Protein 1E2K (pdb70)

CATH classification: 3.40.50.300

Secondary structure (DSSP, 8-state):
--EEEEEEE-S-TTSSHHHHHHHHT---EEEE---HHIIIIISSS-HHHHHHHHHHHHHHTSS-HHHHHHHHHHHHHHHHHHHHHHHHHHGGGEEEE-----SEEEEEE--HHIIIIIHHHHHHHTTSS-HHHHHHHHHTPPPPPTT-EEEEEE--HHHHHHHHHHS--TT----HHHHHHHHHHHHHHHHHHHHHHTT--HHHHGGGGT-------GGGSGGGGG--GGGB-TTSPBPHHHHHHHHHHHHHHHT-EEEEEE-SS-HHHHHHHHHHHGGGSPPEEESSTTHHHHHHHHHHHHHHHH--/--EEEEEEE-SSTTSSHHHHHHHHHHHS-TTTEEEE---HHIIIIISSS-HHHHHHHHHHHHHTTSS-HHHHHHHHHHHHHHHHHHHHHHHHHHGGGEEEE---PPPSEEEEEE--HHIIIIIHHHHHHHTTSS-HHHHHHHHHTSPP--TT-EEEEEE--HHHHHHHHTT-----HHHHHHHHHHHHHHHHHHHHHHTT--HHHHGGG--S-----SSSSSPPPGGGSGGGGG--GGGB-TTSSBPHHHHHHHHHHHHHHHT-EEEEEE-SS-HHHHHHHHHHHGGGPPPEEESSTTHHHHHHHHHHHHHHHH--

Foldseek 3Di:
DFWEAEEEEDAFPLLCSVLLVCVLPCLQEFEQEQLQCQCCPVVDHNLQLQLQVLLVCVVVVNDDLVVLQVSLLVSLCSRLVVQVVLCVVLVQFFAAFPQPDTSHYYYYHHHSCVSLALLLLLVVVSSRHDVVSSLVSLLVRDAAGHQQEYEYEDEDLVVSLVSNVVRADVNHDSDVSSSVSSNLSVQQLVLLLQCLLCPHDCVVLVCCLPVPVDGDRNCSHPVNSVLDPVQADPVSHGPVVSVVSVVSVSRRRNNYHYDYQYSHDDSVNSNVSVVVVSVPTIMTHTDDPPSVVVSSVVSVVSCVNRND/DFWEAEEEEDFDPQLCRVLLVVVLQVPDDPQAEFEQEQLAQLLCPVVDHNLLVQLLVLLVCCVVVNDDLVVLAVSLLVSLCSRLVVQVVLCVVLQQFFAAWDVDDDGSHYYYYHHHSCVSLAQLLLLVVVSSNHPVVSSLVSLLVDDAAGHQAEYEYEDDDPVVSLVSVVPPSPNDPSSSVSRNLSVQQLLLLLQQLLLPHDCVVQVVVQPDDADHHNHDDDRDRNCSHPSNSPLDPVQADPVRDGDVVSVVSVVSNSSRSNNYHYHYQYSPDDSVVSNVSVVVVSSPTIMTHTDDPCSSVVSNVSSVVSCVNRPD

Structure (mmCIF, N/CA/C/O backbone):
data_1E2K
#
_entry.id   1E2K
#
_cell.length_a   114.000
_cell.length_b   117.700
_cell.length_c   108.200
_cell.angle_alpha   90.00
_cell.angle_beta   90.00
_cell.angle_gamma   90.00
#
_symmetry.space_group_name_H-M   'C 2 2 21'
#
loop_
_entity.id
_entity.type
_entity.pdbx_description
1 polymer 'THYMIDINE KINASE'
2 non-polymer 'SULFATE ION'
3 non-polymer 1-[4-HYDROXY-5-(HYDROXYMETHYL)BICYCLO[3.1.0]HEX-2-YL]-5-METHYLPYRIMIDINE-2,4(1H,3H)-DIONE
4 water water
#
loop_
_atom_site.group_PDB
_atom_site.id
_atom_site.type_symbol
_atom_site.label_atom_id
_atom_site.label_alt_id
_atom_site.label_comp_id
_atom_site.label_asym_id
_atom_site.label_entity_id
_atom_site.label_seq_id
_atom_site.pdbx_PDB_ins_code
_atom_site.Cartn_x
_atom_site.Cartn_y
_atom_site.Cartn_z
_atom_site.occupancy
_atom_site.B_iso_or_equiv
_atom_site.auth_seq_id
_atom_site.auth_comp_id
_atom_site.auth_asym_id
_atom_site.auth_atom_id
_atom_site.pdbx_PDB_model_num
ATOM 1 N N . MET A 1 1 ? 42.127 59.251 26.445 1.00 56.80 46 MET A N 1
ATOM 2 C CA . MET A 1 1 ? 42.651 57.942 26.041 1.00 50.78 46 MET A CA 1
ATOM 3 C C . MET A 1 1 ? 43.673 58.089 24.927 1.00 46.08 46 MET A C 1
ATOM 4 O O . MET A 1 1 ? 43.581 59.023 24.117 1.00 44.54 46 MET A O 1
ATOM 9 N N . PRO A 1 2 ? 44.669 57.213 24.918 1.00 38.79 47 PRO A N 1
ATOM 10 C CA . PRO A 1 2 ? 45.712 57.265 23.918 1.00 39.38 47 PRO A CA 1
ATOM 11 C C . PRO A 1 2 ? 45.162 56.948 22.522 1.00 33.09 47 PRO A C 1
ATOM 12 O O . PRO A 1 2 ? 44.034 56.525 22.358 1.00 38.75 47 PRO A O 1
ATOM 16 N N . THR A 1 3 ? 46.011 57.358 21.567 1.00 37.97 48 THR A N 1
ATOM 17 C CA . THR A 1 3 ? 45.587 57.153 20.172 1.00 32.69 48 THR A CA 1
ATOM 18 C C . THR A 1 3 ? 46.354 55.953 19.607 1.00 35.35 48 THR A C 1
ATOM 19 O O . THR A 1 3 ? 47.464 55.569 19.970 1.00 31.70 48 THR A O 1
ATOM 23 N N . LEU A 1 4 ? 45.683 55.368 18.589 1.00 28.40 49 LEU A N 1
ATOM 24 C CA . LEU A 1 4 ? 46.213 54.205 17.888 1.00 25.24 49 LEU A CA 1
ATOM 25 C C . LEU A 1 4 ? 46.168 54.452 16.377 1.00 28.83 49 LEU A C 1
ATOM 26 O O . LEU A 1 4 ? 45.242 55.131 15.894 1.00 29.52 49 LEU A O 1
ATOM 31 N N . LEU A 1 5 ? 47.183 53.963 15.694 1.00 26.66 50 LEU A N 1
ATOM 32 C CA . LEU A 1 5 ? 47.223 54.029 14.225 1.00 26.91 50 LEU A CA 1
ATOM 33 C C . LEU A 1 5 ? 47.287 52.570 13.727 1.00 29.62 50 LEU A C 1
ATOM 34 O O . LEU A 1 5 ? 48.256 51.875 14.055 1.00 26.55 50 LEU A O 1
ATOM 39 N N . ARG A 1 6 ? 46.230 52.123 13.045 1.00 25.17 51 ARG A N 1
ATOM 40 C CA . ARG A 1 6 ? 46.215 50.784 12.483 1.00 21.74 51 ARG A CA 1
ATOM 41 C C . ARG A 1 6 ? 46.485 50.897 10.977 1.00 24.02 51 ARG A C 1
ATOM 42 O O . ARG A 1 6 ? 45.838 51.705 10.304 1.00 24.79 51 ARG A O 1
ATOM 50 N N . VAL A 1 7 ? 47.410 50.091 10.527 1.00 20.18 52 VAL A N 1
ATOM 51 C CA . VAL A 1 7 ? 47.808 50.098 9.120 1.00 22.55 52 VAL A CA 1
ATOM 52 C C . VAL A 1 7 ? 47.836 48.667 8.618 1.00 23.71 52 VAL A C 1
ATOM 53 O O . VAL A 1 7 ? 48.637 47.844 9.088 1.00 25.70 52 VAL A O 1
ATOM 57 N N . TYR A 1 8 ? 46.946 48.393 7.676 1.00 24.02 53 TYR A N 1
ATOM 58 C CA . TYR A 1 8 ? 46.883 47.073 7.078 1.00 20.55 53 TYR A CA 1
ATOM 59 C C . TYR A 1 8 ? 47.588 47.048 5.739 1.00 22.26 53 TYR A C 1
ATOM 60 O O . TYR A 1 8 ? 47.126 47.723 4.803 1.00 23.45 53 TYR A O 1
ATOM 69 N N . ILE A 1 9 ? 48.673 46.283 5.633 1.00 22.44 54 ILE A N 1
ATOM 70 C CA . ILE A 1 9 ? 49.407 46.204 4.358 1.00 21.67 54 ILE A CA 1
ATOM 71 C C . ILE A 1 9 ? 48.825 45.038 3.576 1.00 22.64 54 ILE A C 1
ATOM 72 O O . ILE A 1 9 ? 48.929 43.888 3.970 1.00 24.17 54 ILE A O 1
ATOM 77 N N . ASP A 1 10 ? 48.175 45.363 2.463 1.00 21.48 55 ASP A N 1
ATOM 78 C CA . ASP A 1 10 ? 47.439 44.353 1.691 1.00 22.29 55 ASP A CA 1
ATOM 79 C C . ASP A 1 10 ? 47.645 44.484 0.197 1.00 27.11 55 ASP A C 1
ATOM 80 O O . ASP A 1 10 ? 48.527 45.213 -0.263 1.00 31.38 55 ASP A O 1
ATOM 85 N N . GLY A 1 11 ? 46.895 43.764 -0.599 1.00 23.14 56 GLY A N 1
ATOM 86 C CA . GLY A 1 11 ? 47.101 43.769 -2.068 1.00 20.34 56 GLY A CA 1
ATOM 87 C C . GLY A 1 11 ? 47.570 42.418 -2.533 1.00 24.01 56 GLY A C 1
ATOM 88 O O . GLY A 1 11 ? 47.673 41.409 -1.799 1.00 23.71 56 GLY A O 1
ATOM 89 N N . PRO A 1 12 ? 47.795 42.255 -3.842 1.00 25.68 57 PRO A N 1
ATOM 90 C CA . PRO A 1 12 ? 48.207 41.004 -4.402 1.00 22.98 57 PRO A CA 1
ATOM 91 C C . PRO A 1 12 ? 49.510 40.482 -3.788 1.00 20.95 57 PRO A C 1
ATOM 92 O O . PRO A 1 12 ? 50.368 41.288 -3.472 1.00 27.84 57 PRO A O 1
ATOM 96 N N . HIS A 1 13 ? 49.571 39.167 -3.726 1.00 25.38 58 HIS A N 1
ATOM 97 C CA . HIS A 1 13 ? 50.849 38.569 -3.262 1.00 26.77 58 HIS A CA 1
ATOM 98 C C . HIS A 1 13 ? 51.922 38.785 -4.360 1.00 27.96 58 HIS A C 1
ATOM 99 O O . HIS A 1 13 ? 51.542 39.027 -5.518 1.00 30.05 58 HIS A O 1
ATOM 106 N N . GLY A 1 14 ? 53.167 38.589 -3.970 1.00 30.52 59 GLY A N 1
ATOM 107 C CA . GLY A 1 14 ? 54.282 38.682 -4.945 1.00 27.67 59 GLY A CA 1
ATOM 108 C C . GLY A 1 14 ? 54.785 40.076 -5.192 1.00 30.05 59 GLY A C 1
ATOM 109 O O . GLY A 1 14 ? 55.604 40.344 -6.086 1.00 28.07 59 GLY A O 1
ATOM 110 N N . MET A 1 15 ? 54.293 41.072 -4.461 1.00 33.04 60 MET A N 1
ATOM 111 C CA . MET A 1 15 ? 54.667 42.462 -4.717 1.00 33.99 60 MET A CA 1
ATOM 112 C C . MET A 1 15 ? 55.804 42.941 -3.845 1.00 39.21 60 MET A C 1
ATOM 113 O O . MET A 1 15 ? 56.464 43.920 -4.184 1.00 39.20 60 MET A O 1
ATOM 118 N N . GLY A 1 16 ? 56.051 42.261 -2.739 1.00 35.81 61 GLY A N 1
ATOM 119 C CA . GLY A 1 16 ? 57.069 42.629 -1.767 1.00 36.54 61 GLY A CA 1
ATOM 120 C C . GLY A 1 16 ? 56.471 43.224 -0.507 1.00 38.84 61 GLY A C 1
ATOM 121 O O . GLY A 1 16 ? 57.129 43.925 0.284 1.00 31.93 61 GLY A O 1
ATOM 122 N N . LYS A 1 17 ? 55.194 42.907 -0.210 1.00 37.67 62 LYS A N 1
ATOM 123 C CA . LYS A 1 17 ? 54.571 43.484 0.985 1.00 39.42 62 LYS A CA 1
ATOM 124 C C . LYS A 1 17 ? 55.322 43.096 2.242 1.00 43.54 62 LYS A C 1
ATOM 125 O O . LYS A 1 17 ? 55.627 43.955 3.075 1.00 40.88 62 LYS A O 1
ATOM 131 N N . THR A 1 18 ? 55.647 41.807 2.376 1.00 44.96 63 THR A N 1
ATOM 132 C CA . THR A 1 18 ? 56.367 41.378 3.565 1.00 45.70 63 THR A CA 1
ATOM 133 C C . THR A 1 18 ? 57.788 41.938 3.568 1.00 43.13 63 THR A C 1
ATOM 134 O O . THR A 1 18 ? 58.184 42.392 4.651 1.00 48.77 63 THR A O 1
ATOM 138 N N . THR A 1 19 ? 58.532 41.992 2.475 1.00 53.81 64 THR A N 1
ATOM 139 C CA . THR A 1 19 ? 59.885 42.548 2.495 1.00 58.62 64 THR A CA 1
ATOM 140 C C . THR A 1 19 ? 59.872 43.974 3.055 1.00 59.90 64 THR A C 1
ATOM 141 O O . THR A 1 19 ? 60.591 44.318 3.977 1.00 59.34 64 THR A O 1
ATOM 145 N N . THR A 1 20 ? 58.991 44.786 2.470 1.00 63.03 65 THR A N 1
ATOM 146 C CA . THR A 1 20 ? 58.875 46.192 2.843 1.00 64.55 65 THR A CA 1
ATOM 147 C C . THR A 1 20 ? 58.296 46.462 4.192 1.00 63.79 65 THR A C 1
ATOM 148 O O . THR A 1 20 ? 58.575 47.523 4.784 1.00 63.79 65 THR A O 1
ATOM 152 N N . THR A 1 21 ? 57.563 45.523 4.785 1.00 61.22 66 THR A N 1
ATOM 153 C CA . THR A 1 21 ? 57.033 45.726 6.138 1.00 61.60 66 THR A CA 1
ATOM 154 C C . THR A 1 21 ? 58.079 45.302 7.171 1.00 63.52 66 THR A C 1
ATOM 155 O O . THR A 1 21 ? 58.110 45.809 8.287 1.00 59.18 66 THR A O 1
ATOM 159 N N . GLN A 1 22 ? 58.969 44.388 6.777 1.00 68.69 67 GLN A N 1
ATOM 160 C CA . GLN A 1 22 ? 60.073 43.936 7.621 1.00 73.38 67 GLN A CA 1
ATOM 161 C C . GLN A 1 22 ? 60.972 45.149 7.950 1.00 76.92 67 GLN A C 1
ATOM 162 O O . GLN A 1 22 ? 61.262 45.461 9.087 1.00 75.66 67 GLN A O 1
ATOM 168 N N . LEU A 1 23 ? 61.395 45.790 6.870 1.00 80.60 68 LEU A N 1
ATOM 169 C CA . LEU A 1 23 ? 62.224 46.967 6.824 1.00 85.05 68 LEU A CA 1
ATOM 170 C C . LEU A 1 23 ? 61.617 48.143 7.594 1.00 89.13 68 LEU A C 1
ATOM 171 O O . LEU A 1 23 ? 62.333 48.911 8.234 1.00 89.58 68 LEU A O 1
ATOM 176 N N . LEU A 1 24 ? 60.303 48.292 7.512 1.00 92.79 69 LEU A N 1
ATOM 177 C CA . LEU A 1 24 ? 59.552 49.351 8.170 1.00 95.53 69 LEU A CA 1
ATOM 178 C C . LEU A 1 24 ? 59.775 49.322 9.678 1.00 98.59 69 LEU A C 1
ATOM 179 O O . LEU A 1 24 ? 60.025 50.361 10.295 1.00 99.49 69 LEU A O 1
ATOM 184 N N . VAL A 1 25 ? 59.699 48.144 10.290 1.00 102.06 70 VAL A N 1
ATOM 185 C CA . VAL A 1 25 ? 59.913 48.037 11.735 1.00 106.48 70 VAL A CA 1
ATOM 186 C C . VAL A 1 25 ? 61.293 47.473 12.029 1.00 109.06 70 VAL A C 1
ATOM 187 O O . VAL A 1 25 ? 61.562 46.918 13.097 1.00 110.59 70 VAL A O 1
ATOM 191 N N . ALA A 1 26 ? 62.217 47.612 11.076 1.00 110.66 71 ALA A N 1
ATOM 192 C CA . ALA A 1 26 ? 63.579 47.120 11.257 1.00 112.42 71 ALA A CA 1
ATOM 193 C C . ALA A 1 26 ? 64.539 48.286 11.485 1.00 113.20 71 ALA A C 1
ATOM 194 O O . ALA A 1 26 ? 65.718 48.214 11.142 1.00 113.48 71 ALA A O 1
ATOM 196 N N . ASP A 1 31 ? 59.275 50.352 20.569 1.00 87.73 76 ASP A N 1
ATOM 197 C CA . ASP A 1 31 ? 58.138 49.738 21.262 1.00 87.75 76 ASP A CA 1
ATOM 198 C C . ASP A 1 31 ? 56.860 50.498 20.931 1.00 82.44 76 ASP A C 1
ATOM 199 O O . ASP A 1 31 ? 55.789 50.206 21.469 1.00 83.46 76 ASP A O 1
ATOM 204 N N . ASP A 1 32 ? 56.955 51.468 20.013 1.00 72.60 77 ASP A N 1
ATOM 205 C CA . ASP A 1 32 ? 55.763 52.228 19.631 1.00 65.87 77 ASP A CA 1
ATOM 206 C C . ASP A 1 32 ? 55.218 51.801 18.268 1.00 58.04 77 ASP A C 1
ATOM 207 O O . ASP A 1 32 ? 54.316 52.409 17.700 1.00 52.20 77 ASP A O 1
ATOM 212 N N . ILE A 1 33 ? 55.765 50.746 17.704 1.00 50.36 78 ILE A N 1
ATOM 213 C CA . ILE A 1 33 ? 55.320 50.184 16.433 1.00 42.29 78 ILE A CA 1
ATOM 214 C C . ILE A 1 33 ? 55.560 48.672 16.523 1.00 43.60 78 ILE A C 1
ATOM 215 O O . ILE A 1 33 ? 56.667 48.209 16.807 1.00 40.55 78 ILE A O 1
ATOM 220 N N . VAL A 1 34 ? 54.467 47.946 16.378 1.00 31.24 79 VAL A N 1
ATOM 221 C CA . VAL A 1 34 ? 54.419 46.510 16.460 1.00 35.46 79 VAL A CA 1
ATOM 222 C C . VAL A 1 34 ? 53.829 45.956 15.147 1.00 37.84 79 VAL A C 1
ATOM 223 O O . VAL A 1 34 ? 52.922 46.593 14.605 1.00 33.90 79 VAL A O 1
ATOM 227 N N . TYR A 1 35 ? 54.374 44.859 14.704 1.00 37.99 80 TYR A N 1
ATOM 228 C CA . TYR A 1 35 ? 53.971 44.202 13.466 1.00 35.88 80 TYR A CA 1
ATOM 229 C C . TYR A 1 35 ? 53.185 42.929 13.701 1.00 40.85 80 TYR A C 1
ATOM 230 O O . TYR A 1 35 ? 53.668 42.072 14.461 1.00 43.53 80 TYR A O 1
ATOM 239 N N . VAL A 1 36 ? 52.015 42.789 13.081 1.00 31.77 81 VAL A N 1
ATOM 240 C CA . VAL A 1 36 ? 51.220 41.556 13.195 1.00 27.20 81 VAL A CA 1
ATOM 241 C C . VAL A 1 36 ? 51.547 40.868 11.866 1.00 30.05 81 VAL A C 1
ATOM 242 O O . VAL A 1 36 ? 51.133 41.302 10.762 1.00 26.80 81 VAL A O 1
ATOM 246 N N . PRO A 1 37 ? 52.407 39.867 11.899 1.00 25.30 82 PRO A N 1
ATOM 247 C CA . PRO A 1 37 ? 52.892 39.250 10.685 1.00 25.08 82 PRO A CA 1
ATOM 248 C C . PRO A 1 37 ? 51.989 38.252 10.025 1.00 26.32 82 PRO A C 1
ATOM 249 O O . PRO A 1 37 ? 50.870 37.961 10.448 1.00 25.37 82 PRO A O 1
ATOM 253 N N . GLU A 1 38 ? 52.410 37.755 8.858 1.00 25.85 83 GLU A N 1
ATOM 254 C CA . GLU A 1 38 ? 51.692 36.752 8.108 1.00 22.62 83 GLU A CA 1
ATOM 255 C C . GLU A 1 38 ? 51.675 35.473 8.935 1.00 24.13 83 GLU A C 1
ATOM 256 O O . GLU A 1 38 ? 52.726 35.028 9.442 1.00 24.97 83 GLU A O 1
ATOM 262 N N . PRO A 1 39 ? 50.489 34.916 9.200 1.00 24.57 84 PRO A N 1
ATOM 263 C CA . PRO A 1 39 ? 50.357 33.767 10.056 1.00 22.16 84 PRO A CA 1
ATOM 264 C C . PRO A 1 39 ? 50.647 32.452 9.425 1.00 19.83 84 PRO A C 1
ATOM 265 O O . PRO A 1 39 ? 49.903 31.466 9.400 1.00 20.25 84 PRO A O 1
ATOM 269 N N . MET A 1 40 ? 51.891 32.379 8.869 1.00 23.28 85 MET A N 1
ATOM 270 C CA . MET A 1 40 ? 52.325 31.219 8.127 1.00 21.38 85 MET A CA 1
ATOM 271 C C . MET A 1 40 ? 52.260 29.929 8.908 1.00 19.95 85 MET A C 1
ATOM 272 O O . MET A 1 40 ? 51.823 28.903 8.350 1.00 21.64 85 MET A O 1
ATOM 277 N N . THR A 1 41 ? 52.560 30.016 10.214 1.00 22.59 86 THR A N 1
ATOM 278 C CA . THR A 1 41 ? 52.463 28.787 11.024 1.00 23.46 86 THR A CA 1
ATOM 279 C C . THR A 1 41 ? 51.038 28.335 11.176 1.00 21.25 86 THR A C 1
ATOM 280 O O . THR A 1 41 ? 50.763 27.138 11.230 1.00 21.58 86 THR A O 1
ATOM 284 N N . TYR A 1 42 ? 50.049 29.278 11.125 1.00 21.29 87 TYR A N 1
ATOM 285 C CA . TYR A 1 42 ? 48.680 28.786 11.190 1.00 20.66 87 TYR A CA 1
ATOM 286 C C . TYR A 1 42 ? 48.288 28.031 9.937 1.00 21.34 87 TYR A C 1
ATOM 287 O O . TYR A 1 42 ? 47.703 26.970 9.959 1.00 20.30 87 TYR A O 1
ATOM 296 N N . TRP A 1 43 ? 48.720 28.570 8.788 1.00 20.85 88 TRP A N 1
ATOM 297 C CA . TRP A 1 43 ? 48.427 28.066 7.490 1.00 22.34 88 TRP A CA 1
ATOM 298 C C . TRP A 1 43 ? 49.053 26.706 7.184 1.00 20.94 88 TRP A C 1
ATOM 299 O O . TRP A 1 43 ? 48.416 25.876 6.593 1.00 22.57 88 TRP A O 1
ATOM 310 N N . ARG A 1 44 ? 50.311 26.567 7.679 1.00 21.94 89 ARG A N 1
ATOM 311 C CA . ARG A 1 44 ? 51.017 25.324 7.388 1.00 24.44 89 ARG A CA 1
ATOM 312 C C . ARG A 1 44 ? 50.817 24.235 8.407 1.00 27.28 89 ARG A C 1
ATOM 313 O O . ARG A 1 44 ? 50.986 23.051 8.085 1.00 25.08 89 ARG A O 1
ATOM 321 N N . VAL A 1 45 ? 50.575 24.621 9.676 1.00 21.77 90 VAL A N 1
ATOM 322 C CA . VAL A 1 45 ? 50.452 23.605 10.705 1.00 23.20 90 VAL A CA 1
ATOM 323 C C . VAL A 1 45 ? 49.258 23.722 11.663 1.00 20.57 90 VAL A C 1
ATOM 324 O O . VAL A 1 45 ? 48.457 22.789 11.808 1.00 24.40 90 VAL A O 1
ATOM 328 N N . LEU A 1 46 ? 49.075 24.886 12.271 1.00 22.53 91 LEU A N 1
ATOM 329 C CA . LEU A 1 46 ? 48.044 25.011 13.312 1.00 22.33 91 LEU A CA 1
ATOM 330 C C . LEU A 1 46 ? 46.607 24.828 12.870 1.00 23.24 91 LEU A C 1
ATOM 331 O O . LEU A 1 46 ? 45.892 24.005 13.484 1.00 23.63 91 LEU A O 1
ATOM 336 N N . GLY A 1 47 ? 46.239 25.489 11.780 1.00 22.79 92 GLY A N 1
ATOM 337 C CA . GLY A 1 47 ? 44.862 25.387 11.294 1.00 20.97 92 GLY A CA 1
ATOM 338 C C . GLY A 1 47 ? 44.574 24.141 10.518 1.00 27.90 92 GLY A C 1
ATOM 339 O O . GLY A 1 47 ? 43.451 23.615 10.527 1.00 25.00 92 GLY A O 1
ATOM 340 N N . ALA A 1 48 ? 45.554 23.715 9.735 1.00 23.15 93 ALA A N 1
ATOM 341 C CA . ALA A 1 48 ? 45.463 22.557 8.874 1.00 21.95 93 ALA A CA 1
ATOM 342 C C . ALA A 1 48 ? 46.879 22.307 8.313 1.00 21.19 93 ALA A C 1
ATOM 343 O O . ALA A 1 48 ? 47.744 23.151 8.507 1.00 22.69 93 ALA A O 1
ATOM 345 N N . SER A 1 49 ? 47.045 21.176 7.662 1.00 24.81 94 SER A N 1
ATOM 346 C CA . SER A 1 49 ? 48.363 20.869 7.127 1.00 23.63 94 SER A CA 1
ATOM 347 C C . SER A 1 49 ? 48.598 21.436 5.735 1.00 21.38 94 SER A C 1
ATOM 348 O O . SER A 1 49 ? 47.937 21.086 4.775 1.00 24.77 94 SER A O 1
ATOM 351 N N . GLU A 1 50 ? 49.591 22.290 5.659 1.00 18.84 95 GLU A N 1
ATOM 352 C CA . GLU A 1 50 ? 50.022 22.934 4.403 1.00 20.67 95 GLU A CA 1
ATOM 353 C C . GLU A 1 50 ? 48.844 23.401 3.581 1.00 24.51 95 GLU A C 1
ATOM 354 O O . GLU A 1 50 ? 48.549 22.880 2.491 1.00 24.99 95 GLU A O 1
ATOM 360 N N . THR A 1 51 ? 48.068 24.381 4.064 1.00 21.12 96 THR A N 1
ATOM 361 C CA . THR A 1 51 ? 46.894 24.861 3.332 1.00 20.77 96 THR A CA 1
ATOM 362 C C . THR A 1 51 ? 47.309 25.570 2.051 1.00 22.90 96 THR A C 1
ATOM 363 O O . THR A 1 51 ? 46.513 25.577 1.106 1.00 24.59 96 THR A O 1
ATOM 367 N N . ILE A 1 52 ? 48.500 26.178 2.031 1.00 22.09 97 ILE A N 1
ATOM 368 C CA . ILE A 1 52 ? 48.897 26.868 0.788 1.00 23.46 97 ILE A CA 1
ATOM 369 C C . ILE A 1 52 ? 49.013 25.840 -0.315 1.00 25.77 97 ILE A C 1
ATOM 370 O O . ILE A 1 52 ? 48.527 26.000 -1.444 1.00 20.75 97 ILE A O 1
ATOM 375 N N . ALA A 1 53 ? 49.714 24.727 0.023 1.00 23.95 98 ALA A N 1
ATOM 376 C CA . ALA A 1 53 ? 49.948 23.676 -0.962 1.00 25.11 98 ALA A CA 1
ATOM 377 C C . ALA A 1 53 ? 48.644 23.084 -1.452 1.00 27.08 98 ALA A C 1
ATOM 378 O O . ALA A 1 53 ? 48.448 22.748 -2.618 1.00 25.52 98 ALA A O 1
ATOM 380 N N . ASN A 1 54 ? 47.700 22.905 -0.522 1.00 21.50 99 ASN A N 1
ATOM 381 C CA . ASN A 1 54 ? 46.399 22.374 -0.880 1.00 25.90 99 ASN A CA 1
ATOM 382 C C . ASN A 1 54 ? 45.688 23.325 -1.859 1.00 25.78 99 ASN A C 1
ATOM 383 O O . ASN A 1 54 ? 45.108 22.844 -2.819 1.00 23.34 99 ASN A O 1
ATOM 388 N N . ILE A 1 55 ? 45.748 24.638 -1.633 1.00 20.59 100 ILE A N 1
ATOM 389 C CA . ILE A 1 55 ? 45.081 25.576 -2.535 1.00 20.08 100 ILE A CA 1
ATOM 390 C C . ILE A 1 55 ? 45.704 25.502 -3.934 1.00 22.48 100 ILE A C 1
ATOM 391 O O . ILE A 1 55 ? 44.933 25.399 -4.874 1.00 20.02 100 ILE A O 1
ATOM 396 N N . TYR A 1 56 ? 47.025 25.591 -3.996 1.00 25.13 101 TYR A N 1
ATOM 397 C CA . TYR A 1 56 ? 47.651 25.577 -5.347 1.00 22.40 101 TYR A CA 1
ATOM 398 C C . TYR A 1 56 ? 47.555 24.230 -6.010 1.00 23.95 101 TYR A C 1
ATOM 399 O O . TYR A 1 56 ? 47.315 24.186 -7.265 1.00 23.29 101 TYR A O 1
ATOM 408 N N . THR A 1 57 ? 47.614 23.123 -5.291 1.00 21.90 102 THR A N 1
ATOM 409 C CA . THR A 1 57 ? 47.420 21.818 -5.948 1.00 27.11 102 THR A CA 1
ATOM 410 C C . THR A 1 57 ? 46.026 21.632 -6.487 1.00 31.56 102 THR A C 1
ATOM 411 O O . THR A 1 57 ? 45.758 21.089 -7.585 1.00 29.06 102 THR A O 1
ATOM 415 N N . THR A 1 58 ? 45.007 22.111 -5.732 1.00 24.91 103 THR A N 1
ATOM 416 C CA . THR A 1 58 ? 43.627 22.000 -6.208 1.00 24.82 103 THR A CA 1
ATOM 417 C C . THR A 1 58 ? 43.407 22.746 -7.515 1.00 24.20 103 THR A C 1
ATOM 418 O O . THR A 1 58 ? 42.723 22.281 -8.427 1.00 25.31 103 THR A O 1
ATOM 422 N N . GLN A 1 59 ? 43.910 23.985 -7.609 1.00 22.84 104 GLN A N 1
ATOM 423 C CA . GLN A 1 59 ? 43.696 24.751 -8.834 1.00 25.93 104 GLN A CA 1
ATOM 424 C C . GLN A 1 59 ? 44.414 24.012 -9.987 1.00 28.10 104 GLN A C 1
ATOM 425 O O . GLN A 1 59 ? 43.871 23.842 -11.091 1.00 27.01 104 GLN A O 1
ATOM 431 N N . HIS A 1 60 ? 45.629 23.569 -9.648 1.00 25.29 105 HIS A N 1
ATOM 432 C CA . HIS A 1 60 ? 46.378 22.823 -10.693 1.00 30.39 105 HIS A CA 1
ATOM 433 C C . HIS A 1 60 ? 45.559 21.623 -11.118 1.00 25.88 105 HIS A C 1
ATOM 434 O O . HIS A 1 60 ? 45.391 21.466 -12.349 1.00 34.28 105 HIS A O 1
ATOM 441 N N . ARG A 1 61 ? 45.020 20.809 -10.247 1.00 26.16 106 ARG A N 1
ATOM 442 C CA . ARG A 1 61 ? 44.201 19.648 -10.608 1.00 29.15 106 ARG A CA 1
ATOM 443 C C . ARG A 1 61 ? 42.987 20.014 -11.421 1.00 32.13 106 ARG A C 1
ATOM 444 O O . ARG A 1 61 ? 42.556 19.338 -12.374 1.00 30.02 106 ARG A O 1
ATOM 452 N N . LEU A 1 62 ? 42.385 21.166 -11.079 1.00 25.50 107 LEU A N 1
ATOM 453 C CA . LEU A 1 62 ? 41.233 21.636 -11.854 1.00 28.06 107 LEU A CA 1
ATOM 454 C C . LEU A 1 62 ? 41.666 22.078 -13.252 1.00 28.81 107 LEU A C 1
ATOM 455 O O . LEU A 1 62 ? 40.988 21.793 -14.278 1.00 29.12 107 LEU A O 1
ATOM 460 N N . ASP A 1 63 ? 42.762 22.806 -13.341 1.00 25.90 108 ASP A N 1
ATOM 461 C CA . ASP A 1 63 ? 43.246 23.290 -14.640 1.00 29.98 108 ASP A CA 1
ATOM 462 C C . ASP A 1 63 ? 43.552 22.125 -15.587 1.00 37.45 108 ASP A C 1
ATOM 463 O O . ASP A 1 63 ? 43.423 22.262 -16.822 1.00 32.87 108 ASP A O 1
ATOM 468 N N . GLN A 1 64 ? 43.951 20.998 -15.023 1.00 30.64 109 GLN A N 1
ATOM 469 C CA . GLN A 1 64 ? 44.303 19.810 -15.841 1.00 35.35 109 GLN A CA 1
ATOM 470 C C . GLN A 1 64 ? 43.136 18.893 -16.101 1.00 40.29 109 GLN A C 1
ATOM 471 O O . GLN A 1 64 ? 43.244 17.897 -16.859 1.00 36.47 109 GLN A O 1
ATOM 477 N N . GLY A 1 65 ? 41.982 19.159 -15.485 1.00 35.03 110 GLY A N 1
ATOM 478 C CA . GLY A 1 65 ? 40.793 18.353 -15.692 1.00 39.39 110 GLY A CA 1
ATOM 479 C C . GLY A 1 65 ? 40.742 17.108 -14.844 1.00 40.04 110 GLY A C 1
ATOM 480 O O . GLY A 1 65 ? 39.955 16.201 -15.102 1.00 44.04 110 GLY A O 1
ATOM 481 N N . GLU A 1 66 ? 41.537 17.066 -13.772 1.00 37.37 111 GLU A N 1
ATOM 482 C CA . GLU A 1 66 ? 41.565 15.920 -12.877 1.00 40.86 111 GLU A CA 1
ATOM 483 C C . GLU A 1 66 ? 40.422 15.913 -11.897 1.00 39.79 111 GLU A C 1
ATOM 484 O O . GLU A 1 66 ? 39.945 14.854 -11.442 1.00 43.48 111 GLU A O 1
ATOM 490 N N . ILE A 1 67 ? 39.924 17.111 -11.537 1.00 33.06 112 ILE A N 1
ATOM 491 C CA . ILE A 1 67 ? 38.798 17.198 -10.599 1.00 32.53 112 ILE A CA 1
ATOM 492 C C . ILE A 1 67 ? 37.762 18.149 -11.189 1.00 28.89 112 ILE A C 1
ATOM 493 O O . ILE A 1 67 ? 38.165 18.966 -12.022 1.00 31.40 112 ILE A O 1
ATOM 498 N N . SER A 1 68 ? 36.515 18.109 -10.733 1.00 30.50 113 SER A N 1
ATOM 499 C CA . SER A 1 68 ? 35.493 18.999 -11.263 1.00 30.89 113 SER A CA 1
ATOM 500 C C . SER A 1 68 ? 35.540 20.391 -10.619 1.00 32.74 113 SER A C 1
ATOM 501 O O . SER A 1 68 ? 36.130 20.523 -9.561 1.00 31.73 113 SER A O 1
ATOM 504 N N . ALA A 1 69 ? 34.861 21.329 -11.246 1.00 31.19 114 ALA A N 1
ATOM 505 C CA . ALA A 1 69 ? 34.751 22.686 -10.706 1.00 34.26 114 ALA A CA 1
ATOM 506 C C . ALA A 1 69 ? 34.129 22.617 -9.304 1.00 33.74 114 ALA A C 1
ATOM 507 O O . ALA A 1 69 ? 34.602 23.294 -8.376 1.00 30.12 114 ALA A O 1
ATOM 509 N N . GLY A 1 70 ? 33.099 21.792 -9.153 1.00 33.64 115 GLY A N 1
ATOM 510 C CA . GLY A 1 70 ? 32.420 21.599 -7.877 1.00 35.31 115 GLY A CA 1
ATOM 511 C C . GLY A 1 70 ? 33.351 21.043 -6.824 1.00 34.34 115 GLY A C 1
ATOM 512 O O . GLY A 1 70 ? 33.313 21.478 -5.662 1.00 30.58 115 GLY A O 1
ATOM 513 N N . ASP A 1 71 ? 34.184 20.050 -7.176 1.00 30.15 116 ASP A N 1
ATOM 514 C CA . ASP A 1 71 ? 35.133 19.511 -6.225 1.00 31.19 116 ASP A CA 1
ATOM 515 C C . ASP A 1 71 ? 36.153 20.578 -5.817 1.00 27.05 116 ASP A C 1
ATOM 516 O O . ASP A 1 71 ? 36.550 20.662 -4.638 1.00 29.45 116 ASP A O 1
ATOM 521 N N . ALA A 1 72 ? 36.614 21.385 -6.784 1.00 29.44 117 ALA A N 1
ATOM 522 C CA . ALA A 1 72 ? 37.594 22.423 -6.476 1.00 27.27 117 ALA A CA 1
ATOM 523 C C . ALA A 1 72 ? 37.030 23.498 -5.532 1.00 28.37 117 ALA A C 1
ATOM 524 O O . ALA A 1 72 ? 37.727 23.923 -4.582 1.00 25.84 117 ALA A O 1
ATOM 526 N N . ALA A 1 73 ? 35.808 23.915 -5.834 1.00 24.28 118 ALA A N 1
ATOM 527 C CA . ALA A 1 73 ? 35.179 24.984 -5.038 1.00 26.41 118 ALA A CA 1
ATOM 528 C C . ALA A 1 73 ? 35.001 24.591 -3.587 1.00 25.09 118 ALA A C 1
ATOM 529 O O . ALA A 1 73 ? 35.116 25.448 -2.691 1.00 24.33 118 ALA A O 1
ATOM 531 N N . VAL A 1 74 ? 34.680 23.342 -3.284 1.00 22.57 119 VAL A N 1
ATOM 532 C CA . VAL A 1 74 ? 34.524 22.905 -1.907 1.00 24.82 119 VAL A CA 1
ATOM 533 C C . VAL A 1 74 ? 35.851 23.028 -1.172 1.00 27.02 119 VAL A C 1
ATOM 534 O O . VAL A 1 74 ? 35.970 23.650 -0.127 1.00 27.22 119 VAL A O 1
ATOM 538 N N . VAL A 1 75 ? 36.951 22.561 -1.833 1.00 28.55 120 VAL A N 1
ATOM 539 C CA . VAL A 1 75 ? 38.267 22.702 -1.258 1.00 24.93 120 VAL A CA 1
ATOM 540 C C . VAL A 1 75 ? 38.666 24.164 -1.086 1.00 25.01 120 VAL A C 1
ATOM 541 O O . VAL A 1 75 ? 39.127 24.552 0.005 1.00 22.02 120 VAL A O 1
ATOM 545 N N . MET A 1 76 ? 38.490 24.999 -2.127 1.00 21.71 121 MET A N 1
ATOM 546 C CA . MET A 1 76 ? 38.903 26.391 -1.992 1.00 21.65 121 MET A CA 1
ATOM 547 C C . MET A 1 76 ? 38.118 27.082 -0.857 1.00 20.26 121 MET A C 1
ATOM 548 O O . MET A 1 76 ? 38.696 27.956 -0.187 1.00 23.21 121 MET A O 1
ATOM 553 N N . THR A 1 77 ? 36.829 26.759 -0.770 1.00 21.43 122 THR A N 1
ATOM 554 C CA . THR A 1 77 ? 35.967 27.361 0.227 1.00 21.59 122 THR A CA 1
ATOM 555 C C . THR A 1 77 ? 36.489 27.022 1.623 1.00 19.38 122 THR A C 1
ATOM 556 O O . THR A 1 77 ? 36.697 27.891 2.461 1.00 20.67 122 THR A O 1
ATOM 560 N N . SER A 1 78 ? 36.642 25.731 1.881 1.00 20.90 123 SER A N 1
ATOM 561 C CA . SER A 1 78 ? 37.090 25.246 3.186 1.00 22.81 123 SER A CA 1
ATOM 562 C C . SER A 1 78 ? 38.451 25.790 3.499 1.00 23.32 123 SER A C 1
ATOM 563 O O . SER A 1 78 ? 38.800 26.243 4.593 1.00 22.32 123 SER A O 1
ATOM 566 N N . ALA A 1 79 ? 39.325 25.844 2.452 1.00 20.23 124 ALA A N 1
ATOM 567 C CA . ALA A 1 79 ? 40.627 26.355 2.711 1.00 21.89 124 ALA A CA 1
ATOM 568 C C . ALA A 1 79 ? 40.671 27.840 2.944 1.00 23.12 124 ALA A C 1
ATOM 569 O O . ALA A 1 79 ? 41.478 28.281 3.751 1.00 20.21 124 ALA A O 1
ATOM 571 N N . GLN A 1 80 ? 39.757 28.628 2.356 1.00 19.86 125 GLN A N 1
ATOM 572 C CA . GLN A 1 80 ? 39.812 30.072 2.622 1.00 19.38 125 GLN A CA 1
ATOM 573 C C . GLN A 1 80 ? 39.365 30.365 4.067 1.00 17.06 125 GLN A C 1
ATOM 574 O O . GLN A 1 80 ? 39.895 31.322 4.599 1.00 18.63 125 GLN A O 1
ATOM 580 N N . ILE A 1 81 ? 38.583 29.473 4.654 1.00 19.75 126 ILE A N 1
ATOM 581 C CA . ILE A 1 81 ? 38.183 29.633 6.084 1.00 21.25 126 ILE A CA 1
ATOM 582 C C . ILE A 1 81 ? 39.457 29.524 6.909 1.00 22.44 126 ILE A C 1
ATOM 583 O O . ILE A 1 81 ? 39.803 30.348 7.773 1.00 20.72 126 ILE A O 1
ATOM 588 N N . THR A 1 82 ? 40.277 28.486 6.635 1.00 20.10 127 THR A N 1
ATOM 589 C CA . THR A 1 82 ? 41.542 28.335 7.337 1.00 20.31 127 THR A CA 1
ATOM 590 C C . THR A 1 82 ? 42.445 29.534 7.171 1.00 19.45 127 THR A C 1
ATOM 591 O O . THR A 1 82 ? 43.057 30.051 8.108 1.00 22.37 127 THR A O 1
ATOM 595 N N . MET A 1 83 ? 42.600 30.035 5.912 1.00 18.04 128 MET A N 1
ATOM 596 C CA . MET A 1 83 ? 43.497 31.132 5.675 1.00 17.78 128 MET A CA 1
ATOM 597 C C . MET A 1 83 ? 43.104 32.387 6.436 1.00 16.86 128 MET A C 1
ATOM 598 O O . MET A 1 83 ? 43.959 33.142 6.882 1.00 19.43 128 MET A O 1
ATOM 603 N N . GLY A 1 84 ? 41.775 32.622 6.573 1.00 18.45 129 GLY A N 1
ATOM 604 C CA . GLY A 1 84 ? 41.361 33.859 7.158 1.00 16.68 129 GLY A CA 1
ATOM 605 C C . GLY A 1 84 ? 41.205 33.829 8.688 1.00 20.06 129 GLY A C 1
ATOM 606 O O . GLY A 1 84 ? 41.083 34.928 9.207 1.00 21.04 129 GLY A O 1
ATOM 607 N N . MET A 1 85 ? 41.208 32.626 9.256 1.00 17.39 130 MET A N 1
ATOM 608 C CA . MET A 1 85 ? 41.001 32.547 10.726 1.00 22.41 130 MET A CA 1
ATOM 609 C C . MET A 1 85 ? 41.852 33.462 11.529 1.00 19.40 130 MET A C 1
ATOM 610 O O . MET A 1 85 ? 41.314 34.182 12.415 1.00 20.68 130 MET A O 1
ATOM 615 N N . PRO A 1 86 ? 43.170 33.564 11.382 1.00 19.29 131 PRO A N 1
ATOM 616 C CA . PRO A 1 86 ? 43.981 34.452 12.172 1.00 20.41 131 PRO A CA 1
ATOM 617 C C . PRO A 1 86 ? 43.545 35.901 12.058 1.00 24.72 131 PRO A C 1
ATOM 618 O O . PRO A 1 86 ? 43.513 36.668 13.032 1.00 20.51 131 PRO A O 1
ATOM 622 N N . TYR A 1 87 ? 43.151 36.329 10.844 1.00 18.63 132 TYR A N 1
ATOM 623 C CA . TYR A 1 87 ? 42.728 37.718 10.697 1.00 19.12 132 TYR A CA 1
ATOM 624 C C . TYR A 1 87 ? 41.420 38.001 11.400 1.00 17.16 132 TYR A C 1
ATOM 625 O O . TYR A 1 87 ? 41.218 39.050 11.962 1.00 22.17 132 TYR A O 1
ATOM 634 N N . ALA A 1 88 ? 40.484 37.067 11.274 1.00 20.12 133 ALA A N 1
ATOM 635 C CA . ALA A 1 88 ? 39.153 37.240 11.817 1.00 18.67 133 ALA A CA 1
ATOM 636 C C . ALA A 1 88 ? 39.203 37.232 13.325 1.00 20.83 133 ALA A C 1
ATOM 637 O O . ALA A 1 88 ? 38.535 38.071 13.984 1.00 25.92 133 ALA A O 1
ATOM 639 N N . VAL A 1 89 ? 39.989 36.278 13.843 1.00 19.26 134 VAL A N 1
ATOM 640 C CA . VAL A 1 89 ? 40.020 36.244 15.336 1.00 24.30 134 VAL A CA 1
ATOM 641 C C . VAL A 1 89 ? 40.714 37.463 15.869 1.00 24.28 134 VAL A C 1
ATOM 642 O O . VAL A 1 89 ? 40.208 38.001 16.855 1.00 23.16 134 VAL A O 1
ATOM 646 N N . THR A 1 90 ? 41.769 38.000 15.252 1.00 20.93 135 THR A N 1
ATOM 647 C CA . THR A 1 90 ? 42.459 39.203 15.626 1.00 23.45 135 THR A CA 1
ATOM 648 C C . THR A 1 90 ? 41.543 40.407 15.588 1.00 23.38 135 THR A C 1
ATOM 649 O O . THR A 1 90 ? 41.463 41.169 16.527 1.00 22.24 135 THR A O 1
ATOM 653 N N . ASP A 1 91 ? 40.759 40.523 14.493 1.00 20.23 136 ASP A N 1
ATOM 654 C CA . ASP A 1 91 ? 39.856 41.652 14.408 1.00 19.96 136 ASP A CA 1
ATOM 655 C C . ASP A 1 91 ? 38.807 41.556 15.532 1.00 23.95 136 ASP A C 1
ATOM 656 O O . ASP A 1 91 ? 38.443 42.571 16.071 1.00 23.14 136 ASP A O 1
ATOM 661 N N . ALA A 1 92 ? 38.327 40.346 15.815 1.00 24.01 137 ALA A N 1
ATOM 662 C CA . ALA A 1 92 ? 37.221 40.208 16.778 1.00 22.79 137 ALA A CA 1
ATOM 663 C C . ALA A 1 92 ? 37.653 40.637 18.152 1.00 28.66 137 ALA A C 1
ATOM 664 O O . ALA A 1 92 ? 36.927 41.343 18.891 1.00 30.63 137 ALA A O 1
ATOM 666 N N . VAL A 1 93 ? 38.868 40.249 18.502 1.00 24.63 138 VAL A N 1
ATOM 667 C CA . VAL A 1 93 ? 39.350 40.625 19.831 1.00 30.35 138 VAL A CA 1
ATOM 668 C C . VAL A 1 93 ? 39.861 42.043 19.893 1.00 30.11 138 VAL A C 1
ATOM 669 O O . VAL A 1 93 ? 39.782 42.661 20.982 1.00 31.31 138 VAL A O 1
ATOM 673 N N . LEU A 1 94 ? 40.363 42.620 18.806 1.00 26.38 139 LEU A N 1
ATOM 674 C CA . LEU A 1 94 ? 40.840 44.009 18.859 1.00 25.87 139 LEU A CA 1
ATOM 675 C C . LEU A 1 94 ? 39.635 44.975 18.852 1.00 24.74 139 LEU A C 1
ATOM 676 O O . LEU A 1 94 ? 39.714 46.074 19.400 1.00 25.24 139 LEU A O 1
ATOM 681 N N . ALA A 1 95 ? 38.531 44.601 18.215 1.00 25.09 140 ALA A N 1
ATOM 682 C CA . ALA A 1 95 ? 37.372 45.470 18.044 1.00 25.86 140 ALA A CA 1
ATOM 683 C C . ALA A 1 95 ? 36.904 46.276 19.239 1.00 30.44 140 ALA A C 1
ATOM 684 O O . ALA A 1 95 ? 36.734 47.494 19.158 1.00 32.49 140 ALA A O 1
ATOM 686 N N . PRO A 1 96 ? 36.650 45.648 20.366 1.00 30.67 141 PRO A N 1
ATOM 687 C CA . PRO A 1 96 ? 36.203 46.396 21.555 1.00 34.43 141 PRO A CA 1
ATOM 688 C C . PRO A 1 96 ? 37.189 47.448 22.031 1.00 36.04 141 PRO A C 1
ATOM 689 O O . PRO A 1 96 ? 36.761 48.385 22.746 1.00 35.61 141 PRO A O 1
ATOM 693 N N . HIS A 1 97 ? 38.464 47.402 21.683 1.00 31.92 142 HIS A N 1
ATOM 694 C CA . HIS A 1 97 ? 39.471 48.369 22.064 1.00 32.97 142 HIS A CA 1
ATOM 695 C C . HIS A 1 97 ? 39.528 49.635 21.212 1.00 28.60 142 HIS A C 1
ATOM 696 O O . HIS A 1 97 ? 40.272 50.547 21.594 1.00 34.43 142 HIS A O 1
ATOM 703 N N . ILE A 1 98 ? 38.866 49.654 20.081 1.00 30.49 143 ILE A N 1
ATOM 704 C CA . ILE A 1 98 ? 38.923 50.776 19.155 1.00 23.85 143 ILE A CA 1
ATOM 705 C C . ILE A 1 98 ? 37.777 51.742 19.427 1.00 26.02 143 ILE A C 1
ATOM 706 O O . ILE A 1 98 ? 36.575 51.417 19.323 1.00 30.16 143 ILE A O 1
ATOM 711 N N . GLY A 1 99 ? 38.189 52.974 19.670 1.00 32.02 144 GLY A N 1
ATOM 712 C CA . GLY A 1 99 ? 37.217 54.046 19.898 1.00 33.44 144 GLY A CA 1
ATOM 713 C C . GLY A 1 99 ? 36.994 54.833 18.619 1.00 37.47 144 GLY A C 1
ATOM 714 O O . GLY A 1 99 ? 37.235 54.369 17.503 1.00 36.43 144 GLY A O 1
ATOM 715 N N . GLY A 1 100 ? 36.531 56.086 18.791 1.00 38.33 145 GLY A N 1
ATOM 716 C CA . GLY A 1 100 ? 36.280 56.903 17.599 1.00 35.35 145 GLY A CA 1
ATOM 717 C C . GLY A 1 100 ? 37.524 57.595 17.109 1.00 31.65 145 GLY A C 1
ATOM 718 O O . GLY A 1 100 ? 38.609 57.525 17.654 1.00 32.23 145 GLY A O 1
ATOM 719 N N . GLU A 1 101 ? 37.393 58.238 15.938 1.00 31.91 146 GLU A N 1
ATOM 720 C CA . GLU A 1 101 ? 38.502 58.947 15.348 1.00 36.95 146 GLU A CA 1
ATOM 721 C C . GLU A 1 101 ? 39.049 60.016 16.291 1.00 44.33 146 GLU A C 1
ATOM 722 O O . GLU A 1 101 ? 38.333 60.613 17.101 1.00 44.90 146 GLU A O 1
ATOM 728 N N . ALA A 1 102 ? 40.341 60.212 16.138 1.00 45.56 147 ALA A N 1
ATOM 729 C CA . ALA A 1 102 ? 41.080 61.211 16.909 1.00 54.60 147 ALA A CA 1
ATOM 730 C C . ALA A 1 102 ? 41.496 62.311 15.925 1.00 59.08 147 ALA A C 1
ATOM 731 O O . ALA A 1 102 ? 41.907 63.401 16.293 1.00 63.45 147 ALA A O 1
ATOM 733 N N . GLY A 1 103 ? 41.365 61.961 14.652 1.00 63.92 148 GLY A N 1
ATOM 734 C CA . GLY A 1 103 ? 41.698 62.821 13.530 1.00 66.98 148 GLY A CA 1
ATOM 735 C C . GLY A 1 103 ? 42.331 61.994 12.401 1.00 67.24 148 GLY A C 1
ATOM 736 O O . GLY A 1 103 ? 43.184 61.127 12.645 1.00 60.61 148 GLY A O 1
ATOM 737 N N . PRO A 1 108 ? 49.371 64.999 16.435 1.00 83.00 153 PRO A N 1
ATOM 738 C CA . PRO A 1 108 ? 50.626 64.472 16.945 1.00 82.26 153 PRO A CA 1
ATOM 739 C C . PRO A 1 108 ? 50.681 62.954 16.891 1.00 81.24 153 PRO A C 1
ATOM 740 O O . PRO A 1 108 ? 49.644 62.287 16.892 1.00 82.94 153 PRO A O 1
ATOM 744 N N . PRO A 1 109 ? 51.887 62.398 16.862 1.00 77.57 154 PRO A N 1
ATOM 745 C CA . PRO A 1 109 ? 52.108 60.974 16.804 1.00 71.85 154 PRO A CA 1
ATOM 746 C C . PRO A 1 109 ? 51.286 60.143 17.768 1.00 63.15 154 PRO A C 1
ATOM 747 O O . PRO A 1 109 ? 50.968 60.502 18.900 1.00 61.34 154 PRO A O 1
ATOM 751 N N . PRO A 1 110 ? 50.919 58.941 17.297 1.00 54.11 155 PRO A N 1
ATOM 752 C CA . PRO A 1 110 ? 50.134 58.006 18.050 1.00 49.69 155 PRO A CA 1
ATOM 753 C C . PRO A 1 110 ? 50.873 57.318 19.169 1.00 43.99 155 PRO A C 1
ATOM 754 O O . PRO A 1 110 ? 52.074 57.104 18.992 1.00 46.34 155 PRO A O 1
ATOM 758 N N . ALA A 1 111 ? 50.152 56.859 20.194 1.00 39.88 156 ALA A N 1
ATOM 759 C CA . ALA A 1 111 ? 50.816 56.131 21.262 1.00 40.68 156 ALA A CA 1
ATOM 760 C C . ALA A 1 111 ? 51.334 54.804 20.716 1.00 41.74 156 ALA A C 1
ATOM 761 O O . ALA A 1 111 ? 52.403 54.353 21.107 1.00 40.73 156 ALA A O 1
ATOM 763 N N . LEU A 1 112 ? 50.573 54.193 19.792 1.00 37.02 157 LEU A N 1
ATOM 764 C CA . LEU A 1 112 ? 50.979 52.935 19.220 1.00 35.17 157 LEU A CA 1
ATOM 765 C C . LEU A 1 112 ? 50.626 52.866 17.719 1.00 35.54 157 LEU A C 1
ATOM 766 O O . LEU A 1 112 ? 49.587 53.411 17.364 1.00 30.25 157 LEU A O 1
ATOM 771 N N . THR A 1 113 ? 51.489 52.225 16.962 1.00 31.49 158 THR A N 1
ATOM 772 C CA . THR A 1 113 ? 51.254 52.022 15.530 1.00 32.44 158 THR A CA 1
ATOM 773 C C . THR A 1 113 ? 51.234 50.506 15.350 1.00 33.05 158 THR A C 1
ATOM 774 O O . THR A 1 113 ? 52.186 49.820 15.711 1.00 31.35 158 THR A O 1
ATOM 778 N N . LEU A 1 114 ? 50.106 50.016 14.845 1.00 26.81 159 LEU A N 1
ATOM 779 C CA . LEU A 1 114 ? 49.986 48.558 14.667 1.00 24.69 159 LEU A CA 1
ATOM 780 C C . LEU A 1 114 ? 49.964 48.315 13.171 1.00 30.13 159 LEU A C 1
ATOM 781 O O . LEU A 1 114 ? 49.011 48.791 12.515 1.00 32.26 159 LEU A O 1
ATOM 786 N N . ILE A 1 115 ? 50.980 47.635 12.646 1.00 26.91 160 ILE A N 1
ATOM 787 C CA . ILE A 1 115 ? 51.104 47.365 11.229 1.00 26.88 160 ILE A CA 1
ATOM 788 C C . ILE A 1 115 ? 50.753 45.887 11.040 1.00 32.89 160 ILE A C 1
ATOM 789 O O . ILE A 1 115 ? 51.311 45.014 11.703 1.00 30.31 160 ILE A O 1
ATOM 794 N N . PHE A 1 116 ? 49.763 45.636 10.181 1.00 24.25 161 PHE A N 1
ATOM 795 C CA . PHE A 1 116 ? 49.403 44.248 9.929 1.00 21.18 161 PHE A CA 1
ATOM 796 C C . PHE A 1 116 ? 49.738 43.852 8.492 1.00 26.16 161 PHE A C 1
ATOM 797 O O . PHE A 1 116 ? 49.698 44.637 7.573 1.00 23.11 161 PHE A O 1
ATOM 805 N N . ASP A 1 117 ? 50.053 42.568 8.411 1.00 21.92 162 ASP A N 1
ATOM 806 C CA . ASP A 1 117 ? 50.269 41.910 7.138 1.00 21.42 162 ASP A CA 1
ATOM 807 C C . ASP A 1 117 ? 48.871 41.347 6.786 1.00 23.90 162 ASP A C 1
ATOM 808 O O . ASP A 1 117 ? 48.459 40.316 7.298 1.00 22.39 162 ASP A O 1
ATOM 813 N N . ARG A 1 118 ? 48.122 42.116 6.032 1.00 20.52 163 ARG A N 1
ATOM 814 C CA . ARG A 1 118 ? 46.810 41.909 5.510 1.00 21.34 163 ARG A CA 1
ATOM 815 C C . ARG A 1 118 ? 45.660 42.244 6.487 1.00 20.55 163 ARG A C 1
ATOM 816 O O . ARG A 1 118 ? 45.755 42.299 7.698 1.00 22.21 163 ARG A O 1
ATOM 824 N N . HIS A 1 119 ? 44.510 42.482 5.850 1.00 19.37 164 HIS A N 1
ATOM 825 C CA . HIS A 1 119 ? 43.248 42.757 6.545 1.00 20.46 164 HIS A CA 1
ATOM 826 C C . HIS A 1 119 ? 42.340 41.571 6.269 1.00 18.84 164 HIS A C 1
ATOM 827 O O . HIS A 1 119 ? 42.512 40.846 5.264 1.00 19.94 164 HIS A O 1
ATOM 834 N N . PRO A 1 120 ? 41.344 41.372 7.116 1.00 19.03 165 PRO A N 1
ATOM 835 C CA . PRO A 1 120 ? 40.372 40.319 6.915 1.00 17.34 165 PRO A CA 1
ATOM 836 C C . PRO A 1 120 ? 39.788 40.322 5.481 1.00 14.96 165 PRO A C 1
ATOM 837 O O . PRO A 1 120 ? 39.453 39.266 5.024 1.00 18.73 165 PRO A O 1
ATOM 841 N N . ILE A 1 121 ? 39.593 41.508 4.859 1.00 16.09 166 ILE A N 1
ATOM 842 C CA . ILE A 1 121 ? 39.028 41.384 3.480 1.00 17.66 166 ILE A CA 1
ATOM 843 C C . ILE A 1 121 ? 39.946 40.604 2.554 1.00 17.78 166 ILE A C 1
ATOM 844 O O . ILE A 1 121 ? 39.378 40.111 1.537 1.00 16.78 166 ILE A O 1
ATOM 849 N N . ALA A 1 122 ? 41.215 40.370 2.774 1.00 18.86 167 ALA A N 1
ATOM 850 C CA . ALA A 1 122 ? 41.985 39.555 1.837 1.00 17.75 167 ALA A CA 1
ATOM 851 C C . ALA A 1 122 ? 41.450 38.135 1.779 1.00 18.30 167 ALA A C 1
ATOM 852 O O . ALA A 1 122 ? 41.195 37.577 0.689 1.00 19.22 167 ALA A O 1
ATOM 854 N N . ALA A 1 123 ? 41.088 37.569 2.963 1.00 16.36 168 ALA A N 1
ATOM 855 C CA . ALA A 1 123 ? 40.578 36.233 2.951 1.00 17.89 168 ALA A CA 1
ATOM 856 C C . ALA A 1 123 ? 39.105 36.085 2.833 1.00 17.18 168 ALA A C 1
ATOM 857 O O . ALA A 1 123 ? 38.681 34.993 2.450 1.00 20.39 168 ALA A O 1
ATOM 859 N N . LEU A 1 124 ? 38.303 37.137 3.148 1.00 15.20 169 LEU A N 1
ATOM 860 C CA . LEU A 1 124 ? 36.864 37.027 3.083 1.00 14.67 169 LEU A CA 1
ATOM 861 C C . LEU A 1 124 ? 36.285 37.630 1.801 1.00 22.22 169 LEU A C 1
ATOM 862 O O . LEU A 1 124 ? 35.092 37.524 1.534 1.00 27.03 169 LEU A O 1
ATOM 867 N N . LEU A 1 125 ? 37.171 38.291 1.028 1.00 18.14 170 LEU A N 1
ATOM 868 C CA . LEU A 1 125 ? 36.656 38.893 -0.201 1.00 17.24 170 LEU A CA 1
ATOM 869 C C . LEU A 1 125 ? 37.590 38.820 -1.396 1.00 15.51 170 LEU A C 1
ATOM 870 O O . LEU A 1 125 ? 37.157 38.234 -2.416 1.00 17.75 170 LEU A O 1
ATOM 875 N N . CYS A 1 126 ? 38.824 39.264 -1.229 1.00 17.72 171 CYS A N 1
ATOM 876 C CA . CYS A 1 126 ? 39.717 39.341 -2.416 1.00 16.17 171 CYS A CA 1
ATOM 877 C C . CYS A 1 126 ? 40.177 38.009 -2.930 1.00 20.47 171 CYS A C 1
ATOM 878 O O . CYS A 1 126 ? 40.013 37.736 -4.138 1.00 18.67 171 CYS A O 1
ATOM 881 N N . TYR A 1 127 ? 40.703 37.127 -2.068 1.00 19.80 172 TYR A N 1
ATOM 882 C CA . TYR A 1 127 ? 41.119 35.788 -2.517 1.00 21.60 172 TYR A CA 1
ATOM 883 C C . TYR A 1 127 ? 39.951 34.977 -2.967 1.00 23.23 172 TYR A C 1
ATOM 884 O O . TYR A 1 127 ? 39.996 34.389 -4.068 1.00 20.03 172 TYR A O 1
ATOM 893 N N . PRO A 1 128 ? 38.811 34.947 -2.292 1.00 19.98 173 PRO A N 1
ATOM 894 C CA . PRO A 1 128 ? 37.635 34.245 -2.774 1.00 18.08 173 PRO A CA 1
ATOM 895 C C . PRO A 1 128 ? 37.240 34.789 -4.173 1.00 19.18 173 PRO A C 1
ATOM 896 O O . PRO A 1 128 ? 36.959 33.953 -5.057 1.00 20.08 173 PRO A O 1
ATOM 900 N N . ALA A 1 129 ? 37.248 36.111 -4.335 1.00 16.45 174 ALA A N 1
ATOM 901 C CA . ALA A 1 129 ? 36.797 36.681 -5.671 1.00 16.17 174 ALA A CA 1
ATOM 902 C C . ALA A 1 129 ? 37.766 36.268 -6.754 1.00 20.65 174 ALA A C 1
ATOM 903 O O . ALA A 1 129 ? 37.303 35.922 -7.853 1.00 18.66 174 ALA A O 1
ATOM 905 N N . ALA A 1 130 ? 39.058 36.252 -6.380 1.00 16.42 175 ALA A N 1
ATOM 906 C CA . ALA A 1 130 ? 40.019 35.810 -7.455 1.00 18.95 175 ALA A CA 1
ATOM 907 C C . ALA A 1 130 ? 39.797 34.356 -7.783 1.00 17.95 175 ALA A C 1
ATOM 908 O O . ALA A 1 130 ? 39.934 33.930 -8.971 1.00 19.98 175 ALA A O 1
ATOM 910 N N . ARG A 1 131 ? 39.543 33.493 -6.792 1.00 18.26 176 ARG A N 1
ATOM 911 C CA . ARG A 1 131 ? 39.331 32.091 -7.087 1.00 19.72 176 ARG A CA 1
ATOM 912 C C . ARG A 1 131 ? 38.063 31.931 -7.901 1.00 18.24 176 ARG A C 1
ATOM 913 O O . ARG A 1 131 ? 37.928 30.994 -8.685 1.00 21.48 176 ARG A O 1
ATOM 921 N N . TYR A 1 132 ? 37.046 32.787 -7.642 1.00 19.49 177 TYR A N 1
ATOM 922 C CA . TYR A 1 132 ? 35.832 32.702 -8.509 1.00 16.95 177 TYR A CA 1
ATOM 923 C C . TYR A 1 132 ? 36.326 33.021 -9.941 1.00 18.19 177 TYR A C 1
ATOM 924 O O . TYR A 1 132 ? 35.872 32.312 -10.883 1.00 19.77 177 TYR A O 1
ATOM 933 N N . LEU A 1 133 ? 37.152 34.021 -10.093 1.00 17.00 178 LEU A N 1
ATOM 934 C CA . LEU A 1 133 ? 37.643 34.364 -11.464 1.00 17.32 178 LEU A CA 1
ATOM 935 C C . LEU A 1 133 ? 38.463 33.205 -12.029 1.00 21.74 178 LEU A C 1
ATOM 936 O O . LEU A 1 133 ? 38.644 33.132 -13.301 1.00 21.15 178 LEU A O 1
ATOM 941 N N . MET A 1 134 ? 39.004 32.356 -11.199 1.00 21.34 179 MET A N 1
ATOM 942 C CA . MET A 1 134 ? 39.789 31.214 -11.643 1.00 21.58 179 MET A CA 1
ATOM 943 C C . MET A 1 134 ? 38.950 29.981 -11.809 1.00 21.91 179 MET A C 1
ATOM 944 O O . MET A 1 134 ? 39.481 28.867 -12.141 1.00 24.49 179 MET A O 1
ATOM 949 N N . GLY A 1 135 ? 37.622 30.071 -11.707 1.00 21.73 180 GLY A N 1
ATOM 950 C CA . GLY A 1 135 ? 36.748 28.924 -11.837 1.00 25.01 180 GLY A CA 1
ATOM 951 C C . GLY A 1 135 ? 36.735 27.925 -10.719 1.00 22.04 180 GLY A C 1
ATOM 952 O O . GLY A 1 135 ? 36.161 26.825 -10.811 1.00 24.12 180 GLY A O 1
ATOM 953 N N . SER A 1 136 ? 37.305 28.266 -9.541 1.00 22.47 181 SER A N 1
ATOM 954 C CA . SER A 1 136 ? 37.434 27.393 -8.390 1.00 18.75 181 SER A CA 1
ATOM 955 C C . SER A 1 136 ? 36.695 27.833 -7.122 1.00 20.74 181 SER A C 1
ATOM 956 O O . SER A 1 136 ? 36.996 27.288 -6.035 1.00 22.45 181 SER A O 1
ATOM 959 N N . MET A 1 137 ? 35.799 28.789 -7.302 1.00 19.67 182 MET A N 1
ATOM 960 C CA . MET A 1 137 ? 34.902 29.133 -6.146 1.00 20.04 182 MET A CA 1
ATOM 961 C C . MET A 1 137 ? 33.562 29.564 -6.673 1.00 21.49 182 MET A C 1
ATOM 962 O O . MET A 1 137 ? 33.480 30.253 -7.747 1.00 21.06 182 MET A O 1
ATOM 967 N N . THR A 1 138 ? 32.463 29.147 -6.023 1.00 21.07 183 THR A N 1
ATOM 968 C CA . THR A 1 138 ? 31.151 29.628 -6.527 1.00 20.18 183 THR A CA 1
ATOM 969 C C . THR A 1 138 ? 30.939 31.062 -6.094 1.00 21.48 183 THR A C 1
ATOM 970 O O . THR A 1 138 ? 31.475 31.498 -5.045 1.00 20.82 183 THR A O 1
ATOM 974 N N . PRO A 1 139 ? 30.230 31.890 -6.837 1.00 20.86 184 PRO A N 1
ATOM 975 C CA . PRO A 1 139 ? 29.980 33.260 -6.469 1.00 19.17 184 PRO A CA 1
ATOM 976 C C . PRO A 1 139 ? 29.106 33.303 -5.200 1.00 19.80 184 PRO A C 1
ATOM 977 O O . PRO A 1 139 ? 29.240 34.246 -4.441 1.00 20.17 184 PRO A O 1
ATOM 981 N N . GLN A 1 140 ? 28.274 32.295 -5.015 1.00 16.98 185 GLN A N 1
ATOM 982 C CA . GLN A 1 140 ? 27.430 32.275 -3.789 1.00 19.94 185 GLN A CA 1
ATOM 983 C C . GLN A 1 140 ? 28.345 32.140 -2.571 1.00 19.96 185 GLN A C 1
ATOM 984 O O . GLN A 1 140 ? 28.091 32.772 -1.503 1.00 20.82 185 GLN A O 1
ATOM 990 N N . ALA A 1 141 ? 29.428 31.357 -2.637 1.00 16.77 186 ALA A N 1
ATOM 991 C CA . ALA A 1 141 ? 30.365 31.230 -1.530 1.00 19.09 186 ALA A CA 1
ATOM 992 C C . ALA A 1 141 ? 31.136 32.531 -1.295 1.00 17.35 186 ALA A C 1
ATOM 993 O O . ALA A 1 141 ? 31.322 32.906 -0.132 1.00 17.54 186 ALA A O 1
ATOM 995 N N . VAL A 1 142 ? 31.484 33.233 -2.366 1.00 17.87 187 VAL A N 1
ATOM 996 C CA . VAL A 1 142 ? 32.172 34.516 -2.180 1.00 16.60 187 VAL A CA 1
ATOM 997 C C . VAL A 1 142 ? 31.242 35.502 -1.437 1.00 19.14 187 VAL A C 1
ATOM 998 O O . VAL A 1 142 ? 31.720 36.209 -0.550 1.00 18.38 187 VAL A O 1
ATOM 1002 N N . LEU A 1 143 ? 29.953 35.518 -1.736 1.00 18.42 188 LEU A N 1
ATOM 1003 C CA . LEU A 1 143 ? 29.039 36.427 -1.068 1.00 18.54 188 LEU A CA 1
ATOM 1004 C C . LEU A 1 143 ? 28.741 35.964 0.378 1.00 19.66 188 LEU A C 1
ATOM 1005 O O . LEU A 1 143 ? 28.415 36.784 1.250 1.00 19.96 188 LEU A O 1
ATOM 1010 N N . ALA A 1 144 ? 28.895 34.678 0.666 1.00 19.95 189 ALA A N 1
ATOM 1011 C CA . ALA A 1 144 ? 28.750 34.199 2.046 1.00 18.48 189 ALA A CA 1
ATOM 1012 C C . ALA A 1 144 ? 29.897 34.752 2.896 1.00 20.04 189 ALA A C 1
ATOM 1013 O O . ALA A 1 144 ? 29.766 35.211 4.036 1.00 18.55 189 ALA A O 1
ATOM 1015 N N . PHE A 1 145 ? 31.091 34.735 2.310 1.00 18.31 190 PHE A N 1
ATOM 1016 C CA . PHE A 1 145 ? 32.246 35.275 3.051 1.00 19.36 190 PHE A CA 1
ATOM 1017 C C . PHE A 1 145 ? 32.087 36.789 3.169 1.00 17.45 190 PHE A C 1
ATOM 1018 O O . PHE A 1 145 ? 32.351 37.377 4.206 1.00 18.74 190 PHE A O 1
ATOM 1026 N N . VAL A 1 146 ? 31.563 37.435 2.126 1.00 15.63 191 VAL A N 1
ATOM 1027 C CA . VAL A 1 146 ? 31.360 38.883 2.185 1.00 18.63 191 VAL A CA 1
ATOM 1028 C C . VAL A 1 146 ? 30.380 39.222 3.332 1.00 18.15 191 VAL A C 1
ATOM 1029 O O . VAL A 1 146 ? 30.584 40.168 4.064 1.00 19.65 191 VAL A O 1
ATOM 1033 N N . ALA A 1 147 ? 29.322 38.459 3.467 1.00 20.35 192 ALA A N 1
ATOM 1034 C CA . ALA A 1 147 ? 28.317 38.732 4.515 1.00 20.72 192 ALA A CA 1
ATOM 1035 C C . ALA A 1 147 ? 28.925 38.627 5.903 1.00 20.85 192 ALA A C 1
ATOM 1036 O O . ALA A 1 147 ? 28.335 39.123 6.866 1.00 22.00 192 ALA A O 1
ATOM 1038 N N . LEU A 1 148 ? 30.023 37.883 6.018 1.00 16.77 193 LEU A N 1
ATOM 1039 C CA . LEU A 1 148 ? 30.708 37.692 7.276 1.00 16.50 193 LEU A CA 1
ATOM 1040 C C . LEU A 1 148 ? 31.843 38.706 7.512 1.00 18.06 193 LEU A C 1
ATOM 1041 O O . LEU A 1 148 ? 32.530 38.617 8.519 1.00 20.39 193 LEU A O 1
ATOM 1046 N N . ILE A 1 149 ? 32.068 39.659 6.613 1.00 19.99 194 ILE A N 1
ATOM 1047 C CA . ILE A 1 149 ? 33.132 40.646 6.851 1.00 19.35 194 ILE A CA 1
ATOM 1048 C C . ILE A 1 149 ? 32.784 41.448 8.130 1.00 16.43 194 ILE A C 1
ATOM 1049 O O . ILE A 1 149 ? 31.709 42.055 8.174 1.00 19.98 194 ILE A O 1
ATOM 1054 N N . PRO A 1 150 ? 33.751 41.573 9.028 1.00 18.76 195 PRO A N 1
ATOM 1055 C CA . PRO A 1 150 ? 33.456 42.342 10.262 1.00 24.43 195 PRO A CA 1
ATOM 1056 C C . PRO A 1 150 ? 33.149 43.770 9.955 1.00 23.18 195 PRO A C 1
ATOM 1057 O O . PRO A 1 150 ? 33.682 44.372 9.026 1.00 21.77 195 PRO A O 1
ATOM 1061 N N . PRO A 1 151 ? 32.307 44.419 10.766 1.00 23.19 196 PRO A N 1
ATOM 1062 C CA . PRO A 1 151 ? 31.982 45.832 10.604 1.00 20.96 196 PRO A CA 1
ATOM 1063 C C . PRO A 1 151 ? 33.280 46.647 10.557 1.00 21.71 196 PRO A C 1
ATOM 1064 O O . PRO A 1 151 ? 34.252 46.423 11.252 1.00 22.50 196 PRO A O 1
ATOM 1068 N N . THR A 1 152 ? 33.318 47.623 9.629 1.00 21.23 197 THR A N 1
ATOM 1069 C CA . THR A 1 152 ? 34.491 48.472 9.472 1.00 23.00 197 THR A CA 1
ATOM 1070 C C . THR A 1 152 ? 34.525 49.521 10.607 1.00 22.10 197 THR A C 1
ATOM 1071 O O . THR A 1 152 ? 33.648 50.342 10.723 1.00 29.37 197 THR A O 1
ATOM 1075 N N . LEU A 1 153 ? 35.583 49.412 11.380 1.00 27.62 198 LEU A N 1
ATOM 1076 C CA . LEU A 1 153 ? 35.702 50.378 12.498 1.00 32.32 198 LEU A CA 1
ATOM 1077 C C . LEU A 1 153 ? 36.443 51.614 11.997 1.00 25.04 198 LEU A C 1
ATOM 1078 O O . LEU A 1 153 ? 37.054 51.603 10.936 1.00 25.70 198 LEU A O 1
ATOM 1083 N N . PRO A 1 154 ? 36.370 52.667 12.801 1.00 32.24 199 PRO A N 1
ATOM 1084 C CA . PRO A 1 154 ? 37.061 53.896 12.479 1.00 27.79 199 PRO A CA 1
ATOM 1085 C C . PRO A 1 154 ? 38.550 53.588 12.325 1.00 23.96 199 PRO A C 1
ATOM 1086 O O . PRO A 1 154 ? 39.081 52.677 12.959 1.00 26.59 199 PRO A O 1
ATOM 1090 N N . GLY A 1 155 ? 39.251 54.395 11.531 1.00 24.85 200 GLY A N 1
ATOM 1091 C CA . GLY A 1 155 ? 40.685 54.239 11.371 1.00 25.41 200 GLY A CA 1
ATOM 1092 C C . GLY A 1 155 ? 41.118 52.996 10.651 1.00 22.86 200 GLY A C 1
ATOM 1093 O O . GLY A 1 155 ? 42.231 52.509 10.879 1.00 24.36 200 GLY A O 1
ATOM 1094 N N . THR A 1 156 ? 40.280 52.471 9.722 1.00 21.70 201 THR A N 1
ATOM 1095 C CA . THR A 1 156 ? 40.762 51.264 9.002 1.00 21.48 201 THR A CA 1
ATOM 1096 C C . THR A 1 156 ? 41.507 51.736 7.756 1.00 18.82 201 THR A C 1
ATOM 1097 O O . THR A 1 156 ? 40.928 52.011 6.717 1.00 23.04 201 THR A O 1
ATOM 1101 N N . ASN A 1 157 ? 42.838 51.870 7.879 1.00 19.67 202 ASN A N 1
ATOM 1102 C CA . ASN A 1 157 ? 43.708 52.324 6.811 1.00 21.46 202 ASN A CA 1
ATOM 1103 C C . ASN A 1 157 ? 44.276 51.130 6.079 1.00 21.00 202 ASN A C 1
ATOM 1104 O O . ASN A 1 157 ? 44.932 50.278 6.723 1.00 22.97 202 ASN A O 1
ATOM 1109 N N . ILE A 1 158 ? 43.996 51.027 4.777 1.00 18.87 203 ILE A N 1
ATOM 1110 C CA . ILE A 1 158 ? 44.488 49.862 4.040 1.00 22.98 203 ILE A CA 1
ATOM 1111 C C . ILE A 1 158 ? 45.416 50.247 2.903 1.00 25.43 203 ILE A C 1
ATOM 1112 O O . ILE A 1 158 ? 45.082 51.032 2.018 1.00 25.66 203 ILE A O 1
ATOM 1117 N N . VAL A 1 159 ? 46.662 49.711 2.898 1.00 22.79 204 VAL A N 1
ATOM 1118 C CA . VAL A 1 159 ? 47.637 50.000 1.863 1.00 25.96 204 VAL A CA 1
ATOM 1119 C C . VAL A 1 159 ? 47.656 48.955 0.753 1.00 28.09 204 VAL A C 1
ATOM 1120 O O . VAL A 1 159 ? 47.827 47.755 0.974 1.00 29.49 204 VAL A O 1
ATOM 1124 N N . LEU A 1 160 ? 47.373 49.400 -0.471 1.00 21.83 205 LEU A N 1
ATOM 1125 C CA . LEU A 1 160 ? 47.328 48.477 -1.613 1.00 21.34 205 LEU A CA 1
ATOM 1126 C C . LEU A 1 160 ? 48.539 48.819 -2.504 1.00 25.48 205 LEU A C 1
ATOM 1127 O O . LEU A 1 160 ? 49.073 49.890 -2.297 1.00 27.73 205 LEU A O 1
ATOM 1132 N N . GLY A 1 161 ? 48.947 47.895 -3.325 1.00 31.93 206 GLY A N 1
ATOM 1133 C CA . GLY A 1 161 ? 50.147 48.227 -4.126 1.00 30.79 206 GLY A CA 1
ATOM 1134 C C . GLY A 1 161 ? 49.876 48.521 -5.557 1.00 29.32 206 GLY A C 1
ATOM 1135 O O . GLY A 1 161 ? 48.908 48.222 -6.240 1.00 32.94 206 GLY A O 1
ATOM 1136 N N . ALA A 1 162 ? 50.951 49.142 -6.139 1.00 28.24 207 ALA A N 1
ATOM 1137 C CA . ALA A 1 162 ? 50.968 49.472 -7.560 1.00 31.58 207 ALA A CA 1
ATOM 1138 C C . ALA A 1 162 ? 52.337 48.902 -8.064 1.00 26.77 207 ALA A C 1
ATOM 1139 O O . ALA A 1 162 ? 53.329 49.113 -7.385 1.00 30.97 207 ALA A O 1
ATOM 1141 N N . LEU A 1 163 ? 52.294 48.170 -9.108 1.00 26.70 208 LEU A N 1
ATOM 1142 C CA . LEU A 1 163 ? 53.520 47.582 -9.696 1.00 31.12 208 LEU A CA 1
ATOM 1143 C C . LEU A 1 163 ? 53.192 47.089 -11.070 1.00 28.71 208 LEU A C 1
ATOM 1144 O O . LEU A 1 163 ? 52.195 46.400 -11.303 1.00 30.82 208 LEU A O 1
ATOM 1149 N N . PRO A 1 164 ? 54.015 47.406 -12.103 1.00 30.50 209 PRO A N 1
ATOM 1150 C CA . PRO A 1 164 ? 53.762 46.917 -13.423 1.00 28.35 209 PRO A CA 1
ATOM 1151 C C . PRO A 1 164 ? 53.746 45.404 -13.478 1.00 24.16 209 PRO A C 1
ATOM 1152 O O . PRO A 1 164 ? 54.519 44.804 -12.691 1.00 29.84 209 PRO A O 1
ATOM 1156 N N . GLU A 1 165 ? 52.967 44.772 -14.317 1.00 26.31 210 GLU A N 1
ATOM 1157 C CA . GLU A 1 165 ? 52.866 43.329 -14.365 1.00 31.67 210 GLU A CA 1
ATOM 1158 C C . GLU A 1 165 ? 54.139 42.537 -14.571 1.00 35.00 210 GLU A C 1
ATOM 1159 O O . GLU A 1 165 ? 54.315 41.495 -13.939 1.00 28.30 210 GLU A O 1
ATOM 1165 N N . ASP A 1 166 ? 54.985 42.959 -15.518 1.00 32.69 211 ASP A N 1
ATOM 1166 C CA . ASP A 1 166 ? 56.210 42.163 -15.740 1.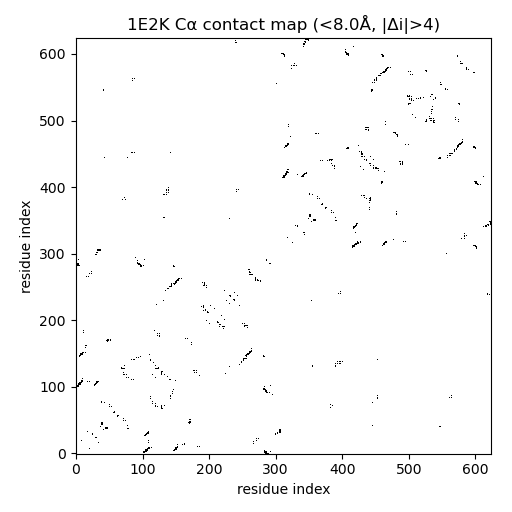00 33.95 211 ASP A CA 1
ATOM 1167 C C . ASP A 1 166 ? 57.068 42.186 -14.504 1.00 26.22 211 ASP A C 1
ATOM 1168 O O . ASP A 1 166 ? 57.556 41.125 -14.090 1.00 29.32 211 ASP A O 1
ATOM 1173 N N . ARG A 1 167 ? 57.273 43.355 -13.879 1.00 28.03 212 ARG A N 1
ATOM 1174 C CA . ARG A 1 167 ? 58.052 43.442 -12.655 1.00 32.72 212 ARG A CA 1
ATOM 1175 C C . ARG A 1 167 ? 57.399 42.557 -11.555 1.00 31.09 212 ARG A C 1
ATOM 1176 O O . ARG A 1 167 ? 58.122 41.939 -10.758 1.00 28.33 212 ARG A O 1
ATOM 1184 N N . HIS A 1 168 ? 56.073 42.593 -11.539 1.00 26.75 213 HIS A N 1
ATOM 1185 C CA . HIS A 1 168 ? 55.367 41.795 -10.508 1.00 25.35 213 HIS A CA 1
ATOM 1186 C C . HIS A 1 168 ? 55.628 40.309 -10.726 1.00 26.67 213 HIS A C 1
ATOM 1187 O O . HIS A 1 168 ? 55.823 39.570 -9.768 1.00 28.38 213 HIS A O 1
ATOM 1194 N N . ILE A 1 169 ? 55.651 39.860 -11.992 1.00 25.02 214 ILE A N 1
ATOM 1195 C CA . ILE A 1 169 ? 55.945 38.442 -12.268 1.00 24.84 214 ILE A CA 1
ATOM 1196 C C . ILE A 1 169 ? 57.351 38.119 -11.754 1.00 21.14 214 ILE A C 1
ATOM 1197 O O . ILE A 1 169 ? 57.601 37.087 -11.158 1.00 26.29 214 ILE A O 1
ATOM 1202 N N . ASP A 1 170 ? 58.342 39.001 -12.033 1.00 25.80 215 ASP A N 1
ATOM 1203 C CA . ASP A 1 170 ? 59.691 38.788 -11.557 1.00 26.49 215 ASP A CA 1
ATOM 1204 C C . ASP A 1 170 ? 59.740 38.627 -10.036 1.00 29.19 215 ASP A C 1
ATOM 1205 O O . ASP A 1 170 ? 60.355 37.692 -9.509 1.00 28.95 215 ASP A O 1
ATOM 1210 N N . ARG A 1 171 ? 59.097 39.546 -9.317 1.00 29.32 216 ARG A N 1
ATOM 1211 C CA . ARG A 1 171 ? 59.053 39.483 -7.860 1.00 30.71 216 ARG A CA 1
ATOM 1212 C C . ARG A 1 171 ? 58.258 38.282 -7.344 1.00 30.70 216 ARG A C 1
ATOM 1213 O O . ARG A 1 171 ? 58.667 37.652 -6.356 1.00 33.39 216 ARG A O 1
ATOM 1221 N N . LEU A 1 172 ? 57.228 37.921 -8.041 1.00 29.55 217 LEU A N 1
ATOM 1222 C CA . LEU A 1 172 ? 56.402 36.755 -7.674 1.00 28.89 217 LEU A CA 1
ATOM 1223 C C . LEU A 1 172 ? 57.240 35.485 -7.678 1.00 32.28 217 LEU A C 1
ATOM 1224 O O . LEU A 1 172 ? 57.138 34.632 -6.802 1.00 30.71 217 LEU A O 1
ATOM 1229 N N . ALA A 1 173 ? 58.115 35.377 -8.689 1.00 30.61 218 ALA A N 1
ATOM 1230 C CA . ALA A 1 173 ? 58.978 34.194 -8.822 1.00 34.90 218 ALA A CA 1
ATOM 1231 C C . ALA A 1 173 ? 59.926 34.037 -7.657 1.00 42.19 218 ALA A C 1
ATOM 1232 O O . ALA A 1 173 ? 60.212 32.906 -7.215 1.00 44.42 218 ALA A O 1
ATOM 1234 N N . LYS A 1 174 ? 60.378 35.098 -7.028 1.00 36.96 219 LYS A N 1
ATOM 1235 C CA . LYS A 1 174 ? 61.232 35.093 -5.857 1.00 45.92 219 LYS A CA 1
ATOM 1236 C C . LYS A 1 174 ? 60.457 34.922 -4.551 1.00 45.63 219 LYS A C 1
ATOM 1237 O O . LYS A 1 174 ? 60.946 34.352 -3.562 1.00 49.27 219 LYS A O 1
ATOM 1243 N N . ARG A 1 175 ? 59.227 35.415 -4.478 1.00 45.31 220 ARG A N 1
ATOM 1244 C CA . ARG A 1 175 ? 58.404 35.373 -3.287 1.00 42.72 220 ARG A CA 1
ATOM 1245 C C . ARG A 1 175 ? 57.502 34.172 -3.125 1.00 39.29 220 ARG A C 1
ATOM 1246 O O . ARG A 1 175 ? 56.533 34.254 -2.330 1.00 47.03 220 ARG A O 1
ATOM 1254 N N . GLN A 1 176 ? 57.764 33.074 -3.782 1.00 42.11 221 GLN A N 1
ATOM 1255 C CA . GLN A 1 176 ? 56.977 31.858 -3.725 1.00 43.12 221 GLN A CA 1
ATOM 1256 C C . GLN A 1 176 ? 56.848 31.268 -2.329 1.00 35.13 221 GLN A C 1
ATOM 1257 O O . GLN A 1 176 ? 57.864 30.847 -1.758 1.00 34.77 221 GLN A O 1
ATOM 1263 N N . ARG A 1 177 ? 55.644 31.145 -1.799 1.00 35.61 222 ARG A N 1
ATOM 1264 C CA . ARG A 1 177 ? 55.538 30.556 -0.441 1.00 28.82 222 ARG A CA 1
ATOM 1265 C C . ARG A 1 177 ? 55.577 29.051 -0.480 1.00 28.44 222 ARG A C 1
ATOM 1266 O O . ARG A 1 177 ? 55.449 28.421 -1.511 1.00 27.19 222 ARG A O 1
ATOM 1274 N N . PRO A 1 178 ? 55.652 28.363 0.665 1.00 28.23 223 PRO A N 1
ATOM 1275 C CA . PRO A 1 178 ? 55.685 26.901 0.713 1.00 32.01 223 PRO A CA 1
ATOM 1276 C C . PRO A 1 178 ? 54.431 26.237 0.214 1.00 30.76 223 PRO A C 1
ATOM 1277 O O . PRO A 1 178 ? 53.327 26.396 0.788 1.00 31.20 223 PRO A O 1
ATOM 1281 N N . GLY A 1 179 ? 54.515 25.476 -0.895 1.00 25.30 224 GLY A N 1
ATOM 1282 C CA . GLY A 1 179 ? 53.303 24.860 -1.459 1.00 25.51 224 GLY A CA 1
ATOM 1283 C C . GLY A 1 179 ? 52.789 25.738 -2.630 1.00 26.80 224 GLY A C 1
ATOM 1284 O O . GLY A 1 179 ? 51.882 25.284 -3.351 1.00 28.53 224 GLY A O 1
ATOM 1285 N N . GLU A 1 180 ? 53.278 26.947 -2.812 1.00 28.30 225 GLU A N 1
ATOM 1286 C CA . GLU A 1 180 ? 52.730 27.780 -3.913 1.00 24.02 225 GLU A CA 1
ATOM 1287 C C . GLU A 1 180 ? 53.230 27.290 -5.279 1.00 28.81 225 GLU A C 1
ATOM 1288 O O . GLU A 1 180 ? 54.339 26.744 -5.349 1.00 29.65 225 GLU A O 1
ATOM 1294 N N . ARG A 1 181 ? 52.397 27.448 -6.293 1.00 25.34 226 ARG A N 1
ATOM 1295 C CA . ARG A 1 181 ? 52.752 27.138 -7.710 1.00 23.92 226 ARG A CA 1
ATOM 1296 C C . ARG A 1 181 ? 52.748 28.475 -8.425 1.00 28.91 226 ARG A C 1
ATOM 1297 O O . ARG A 1 181 ? 51.867 29.335 -8.235 1.00 23.20 226 ARG A O 1
ATOM 1305 N N . LEU A 1 182 ? 53.768 28.785 -9.257 1.00 22.59 227 LEU A N 1
ATOM 1306 C CA . LEU A 1 182 ? 53.771 30.076 -9.961 1.00 27.15 227 LEU A CA 1
ATOM 1307 C C . LEU A 1 182 ? 52.630 30.043 -10.972 1.00 31.82 227 LEU A C 1
ATOM 1308 O O . LEU A 1 182 ? 52.590 29.256 -11.914 1.00 31.89 227 LEU A O 1
ATOM 1313 N N . ASP A 1 183 ? 51.581 30.848 -10.776 1.00 25.64 228 ASP A N 1
ATOM 1314 C CA . ASP A 1 183 ? 50.404 30.822 -11.630 1.00 26.05 228 ASP A CA 1
ATOM 1315 C C . ASP A 1 183 ? 50.134 32.248 -12.074 1.00 22.94 228 ASP A C 1
ATOM 1316 O O . ASP A 1 183 ? 49.765 33.129 -11.280 1.00 23.57 228 ASP A O 1
ATOM 1321 N N . LEU A 1 184 ? 50.374 32.482 -13.362 1.00 21.66 229 LEU A N 1
ATOM 1322 C CA . LEU A 1 184 ? 50.188 33.803 -13.913 1.00 21.37 229 LEU A CA 1
ATOM 1323 C C . LEU A 1 184 ? 48.706 34.135 -14.115 1.00 15.22 229 LEU A C 1
ATOM 1324 O O . LEU A 1 184 ? 48.381 35.314 -14.113 1.00 23.16 229 LEU A O 1
ATOM 1329 N N . ALA A 1 185 ? 47.897 33.094 -14.238 1.00 21.24 230 ALA A N 1
ATOM 1330 C CA . ALA A 1 185 ? 46.442 33.310 -14.372 1.00 22.27 230 ALA A CA 1
ATOM 1331 C C . ALA A 1 185 ? 45.911 33.782 -13.000 1.00 24.67 230 ALA A C 1
ATOM 1332 O O . ALA A 1 185 ? 45.132 34.753 -12.933 1.00 22.81 230 ALA A O 1
ATOM 1334 N N . MET A 1 186 ? 46.434 33.170 -11.938 1.00 21.04 231 MET A N 1
ATOM 1335 C CA . MET A 1 186 ? 45.960 33.658 -10.589 1.00 23.21 231 MET A CA 1
ATOM 1336 C C . MET A 1 186 ? 46.527 35.004 -10.331 1.00 19.91 231 MET A C 1
ATOM 1337 O O . MET A 1 186 ? 45.966 35.909 -9.670 1.00 22.00 231 MET A O 1
ATOM 1342 N N . LEU A 1 187 ? 47.775 35.313 -10.783 1.00 22.42 232 LEU A N 1
ATOM 1343 C CA . LEU A 1 187 ? 48.337 36.646 -10.579 1.00 18.96 232 LEU A CA 1
ATOM 1344 C C . LEU A 1 187 ? 47.465 37.691 -11.260 1.00 19.80 232 LEU A C 1
ATOM 1345 O O . LEU A 1 187 ? 47.211 38.753 -10.710 1.00 23.41 232 LEU A O 1
ATOM 1350 N N . ALA A 1 188 ? 47.063 37.391 -12.515 1.00 21.63 233 ALA A N 1
ATOM 1351 C CA . ALA A 1 188 ? 46.195 38.322 -13.208 1.00 25.21 233 ALA A CA 1
ATOM 1352 C C . ALA A 1 188 ? 44.874 38.515 -12.412 1.00 22.60 233 ALA A C 1
ATOM 1353 O O . ALA A 1 188 ? 44.444 39.644 -12.274 1.00 23.47 233 ALA A O 1
ATOM 1355 N N . ALA A 1 189 ? 44.283 37.416 -12.009 1.00 20.22 234 ALA A N 1
ATOM 1356 C CA . ALA A 1 189 ? 43.006 37.485 -11.242 1.00 18.41 234 ALA A CA 1
ATOM 1357 C C . ALA A 1 189 ? 43.167 38.294 -9.968 1.00 21.87 234 ALA A C 1
ATOM 1358 O O . ALA A 1 189 ? 42.262 39.138 -9.675 1.00 19.27 234 ALA A O 1
ATOM 1360 N N . ILE A 1 190 ? 44.205 38.060 -9.155 1.00 18.32 235 ILE A N 1
ATOM 1361 C CA . ILE A 1 190 ? 44.309 38.812 -7.867 1.00 20.36 235 ILE A CA 1
ATOM 1362 C C . ILE A 1 190 ? 44.629 40.252 -8.059 1.00 16.92 235 ILE A C 1
ATOM 1363 O O . ILE A 1 190 ? 44.191 41.199 -7.412 1.00 19.82 235 ILE A O 1
ATOM 1368 N N . ARG A 1 191 ? 45.426 40.550 -9.173 1.00 20.57 236 ARG A N 1
ATOM 1369 C CA . ARG A 1 191 ? 45.696 41.934 -9.531 1.00 21.57 236 ARG A CA 1
ATOM 1370 C C . ARG A 1 191 ? 44.376 42.613 -9.993 1.00 16.99 236 ARG A C 1
ATOM 1371 O O . ARG A 1 191 ? 44.155 43.756 -9.550 1.00 21.40 236 ARG A O 1
ATOM 1379 N N . ARG A 1 192 ? 43.564 41.910 -10.754 1.00 19.45 237 ARG A N 1
ATOM 1380 C CA . ARG A 1 192 ? 42.277 42.477 -11.211 1.00 21.07 237 ARG A CA 1
ATOM 1381 C C . ARG A 1 192 ? 41.352 42.748 -10.013 1.00 22.76 237 ARG A C 1
ATOM 1382 O O . ARG A 1 192 ? 40.793 43.831 -9.930 1.00 22.09 237 ARG A O 1
ATOM 1390 N N . VAL A 1 193 ? 41.277 41.760 -9.127 1.00 18.30 238 VAL A N 1
ATOM 1391 C CA . VAL A 1 193 ? 40.376 41.983 -7.926 1.00 19.63 238 VAL A CA 1
ATOM 1392 C C . VAL A 1 193 ? 40.843 43.166 -7.135 1.00 21.59 238 VA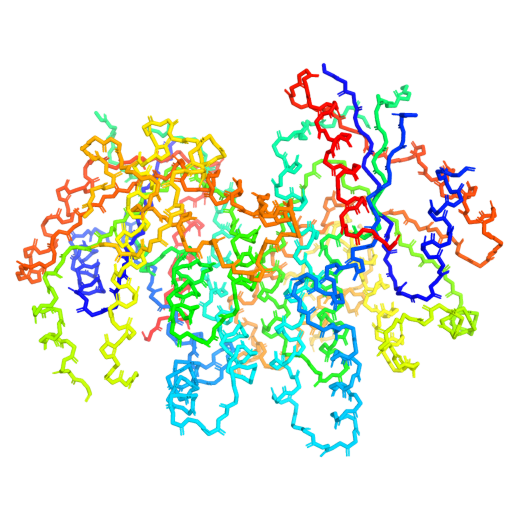L A C 1
ATOM 1393 O O . VAL A 1 193 ? 40.053 44.019 -6.676 1.00 18.89 238 VAL A O 1
ATOM 1397 N N . TYR A 1 194 ? 42.163 43.303 -6.815 1.00 18.22 239 TYR A N 1
ATOM 1398 C CA . TYR A 1 194 ? 42.599 44.451 -6.012 1.00 20.35 239 TYR A CA 1
ATOM 1399 C C . TYR A 1 194 ? 42.426 45.770 -6.714 1.00 20.45 239 TYR A C 1
ATOM 1400 O O . TYR A 1 194 ? 42.170 46.794 -6.052 1.00 20.28 239 TYR A O 1
ATOM 1409 N N . GLY A 1 195 ? 42.542 45.779 -8.066 1.00 18.00 240 GLY A N 1
ATOM 1410 C CA . GLY A 1 195 ? 42.319 47.018 -8.801 1.00 23.61 240 GLY A CA 1
ATOM 1411 C C . GLY A 1 195 ? 40.826 47.385 -8.702 1.00 19.63 240 GLY A C 1
ATOM 1412 O O . GLY A 1 195 ? 40.527 48.551 -8.457 1.00 20.26 240 GLY A O 1
ATOM 1413 N N . LEU A 1 196 ? 39.994 46.393 -8.852 1.00 20.48 241 LEU A N 1
ATOM 1414 C CA . LEU A 1 196 ? 38.532 46.599 -8.727 1.00 17.89 241 LEU A CA 1
ATOM 1415 C C . LEU A 1 196 ? 38.226 47.095 -7.311 1.00 21.00 241 LEU A C 1
ATOM 1416 O O . LEU A 1 196 ? 37.398 48.006 -7.192 1.00 20.75 241 LEU A O 1
ATOM 1421 N N . LEU A 1 197 ? 38.882 46.532 -6.303 1.00 20.51 242 LEU A N 1
ATOM 1422 C CA . LEU A 1 197 ? 38.685 46.958 -4.920 1.00 22.21 242 LEU A CA 1
ATOM 1423 C C . LEU A 1 197 ? 38.980 48.428 -4.712 1.00 20.89 242 LEU A C 1
ATOM 1424 O O . LEU A 1 197 ? 38.142 49.182 -4.172 1.00 20.72 242 LEU A O 1
ATOM 1429 N N . ALA A 1 198 ? 40.135 48.891 -5.188 1.00 19.72 243 ALA A N 1
ATOM 1430 C CA . ALA A 1 198 ? 40.439 50.305 -5.045 1.00 22.07 243 ALA A CA 1
ATOM 1431 C C . ALA A 1 198 ? 39.399 51.182 -5.753 1.00 20.48 243 ALA A C 1
ATOM 1432 O O . ALA A 1 198 ? 38.952 52.168 -5.138 1.00 20.31 243 ALA A O 1
ATOM 1434 N N . ASN A 1 199 ? 39.008 50.793 -6.963 1.00 20.71 244 ASN A N 1
ATOM 1435 C CA . ASN A 1 199 ? 38.009 51.578 -7.716 1.00 22.03 244 ASN A CA 1
ATOM 1436 C C . ASN A 1 199 ? 36.679 51.549 -6.955 1.00 22.52 244 ASN A C 1
ATOM 1437 O O . ASN A 1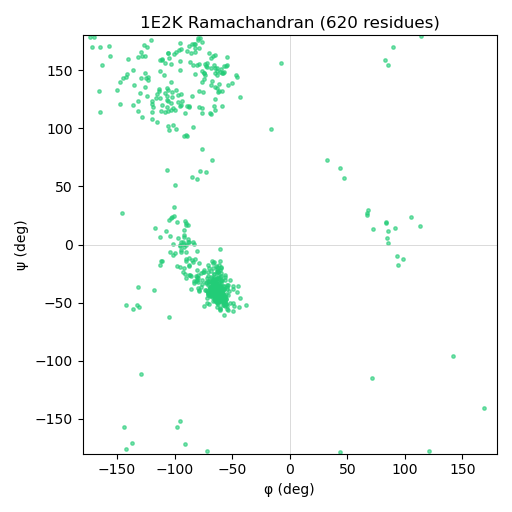 199 ? 35.953 52.536 -6.961 1.00 21.64 244 ASN A O 1
ATOM 1442 N N . THR A 1 200 ? 36.361 50.377 -6.380 1.00 18.65 245 THR A N 1
ATOM 1443 C CA . THR A 1 200 ? 35.084 50.270 -5.644 1.00 19.75 245 THR A CA 1
ATOM 1444 C C . THR A 1 200 ? 35.037 51.234 -4.466 1.00 19.40 245 THR A C 1
ATOM 1445 O O . THR A 1 200 ? 33.994 51.837 -4.158 1.00 18.72 245 THR A O 1
ATOM 1449 N N . VAL A 1 201 ? 36.111 51.316 -3.637 1.00 20.30 246 VAL A N 1
ATOM 1450 C CA . VAL A 1 201 ? 36.115 52.260 -2.529 1.00 20.62 246 VAL A CA 1
ATOM 1451 C C . VAL A 1 201 ? 35.898 53.678 -3.060 1.00 24.66 246 VAL A C 1
ATOM 1452 O O . VAL A 1 201 ? 35.053 54.433 -2.495 1.00 19.95 246 VAL A O 1
ATOM 1456 N N . ARG A 1 202 ? 36.556 54.041 -4.150 1.00 22.75 247 ARG A N 1
ATOM 1457 C CA . ARG A 1 202 ? 36.351 55.390 -4.717 1.00 29.40 247 ARG A CA 1
ATOM 1458 C C . ARG A 1 202 ? 34.906 55.573 -5.197 1.00 20.90 247 ARG A C 1
ATOM 1459 O O . ARG A 1 202 ? 34.290 56.611 -4.884 1.00 23.31 247 ARG A O 1
ATOM 1467 N N . TYR A 1 203 ? 34.405 54.615 -5.953 1.00 20.86 248 TYR A N 1
ATOM 1468 C CA . TYR A 1 203 ? 33.011 54.668 -6.396 1.00 20.79 248 TYR A CA 1
ATOM 1469 C C . TYR A 1 203 ? 32.068 54.975 -5.251 1.00 23.01 248 TYR A C 1
ATOM 1470 O O . TYR A 1 203 ? 31.206 55.849 -5.286 1.00 22.31 248 TYR A O 1
ATOM 1479 N N . LEU A 1 204 ? 32.155 54.184 -4.148 1.00 19.53 249 LEU A N 1
ATOM 1480 C CA . LEU A 1 204 ? 31.285 54.355 -3.006 1.00 21.83 249 LEU A CA 1
ATOM 1481 C C . LEU A 1 204 ? 31.527 55.688 -2.295 1.00 20.85 249 LEU A C 1
ATOM 1482 O O . LEU A 1 204 ? 30.540 56.320 -1.925 1.00 21.18 249 LEU A O 1
ATOM 1487 N N . GLN A 1 205 ? 32.796 56.109 -2.147 1.00 22.39 250 GLN A N 1
ATOM 1488 C CA . GLN A 1 205 ? 33.105 57.358 -1.477 1.00 24.09 250 GLN A CA 1
ATOM 1489 C C . GLN A 1 205 ? 32.559 58.566 -2.246 1.00 28.48 250 GLN A C 1
ATOM 1490 O O . GLN A 1 205 ? 32.164 59.537 -1.600 1.00 25.68 250 GLN A O 1
ATOM 1496 N N . CYS A 1 206 ? 32.480 58.434 -3.565 1.00 27.72 251 CYS A N 1
ATOM 1497 C CA . CYS A 1 206 ? 31.920 59.566 -4.372 1.00 30.09 251 CYS A CA 1
ATOM 1498 C C . CYS A 1 206 ? 30.429 59.434 -4.539 1.00 32.68 251 CYS A C 1
ATOM 1499 O O . CYS A 1 206 ? 29.843 60.039 -5.462 1.00 38.34 251 CYS A O 1
ATOM 1502 N N . GLY A 1 207 ? 29.751 58.632 -3.755 1.00 24.45 252 GLY A N 1
ATOM 1503 C CA . GLY A 1 207 ? 28.346 58.413 -3.761 1.00 28.54 252 GLY A CA 1
ATOM 1504 C C . GLY A 1 207 ? 27.701 57.450 -4.708 1.00 25.40 252 GLY A C 1
ATOM 1505 O O . GLY A 1 207 ? 26.469 57.518 -4.837 1.00 29.00 252 GLY A O 1
ATOM 1506 N N . GLY A 1 208 ? 28.441 56.531 -5.269 1.00 24.78 253 GLY A N 1
ATOM 1507 C CA . GLY A 1 208 ? 27.900 55.527 -6.156 1.00 25.58 253 GLY A CA 1
ATOM 1508 C C . GLY A 1 208 ? 26.939 54.594 -5.449 1.00 25.41 253 GLY A C 1
ATOM 1509 O O . GLY A 1 208 ? 27.155 54.116 -4.313 1.00 24.92 253 GLY A O 1
ATOM 1510 N N . SER A 1 209 ? 25.825 54.339 -6.134 1.00 26.54 254 SER A N 1
ATOM 1511 C CA . SER A 1 209 ? 24.795 53.457 -5.631 1.00 25.76 254 SER A CA 1
ATOM 1512 C C . SER A 1 209 ? 24.715 52.248 -6.553 1.00 25.37 254 SER A C 1
ATOM 1513 O O . SER A 1 209 ? 24.304 52.430 -7.690 1.00 25.25 254 SER A O 1
ATOM 1516 N N . TRP A 1 210 ? 25.225 51.090 -6.131 1.00 22.26 255 TRP A N 1
ATOM 1517 C CA . TRP A 1 210 ? 25.213 49.929 -6.978 1.00 20.52 255 TRP A CA 1
ATOM 1518 C C . TRP A 1 210 ? 23.809 49.598 -7.478 1.00 23.58 255 TRP A C 1
ATOM 1519 O O . TRP A 1 210 ? 23.658 49.250 -8.661 1.00 25.71 255 TRP A O 1
ATOM 1530 N N . ARG A 1 211 ? 22.775 49.751 -6.660 1.00 20.71 256 ARG A N 1
ATOM 1531 C CA . ARG A 1 211 ? 21.420 49.446 -7.096 1.00 27.50 256 ARG A CA 1
ATOM 1532 C C . ARG A 1 211 ? 20.928 50.340 -8.228 1.00 29.55 256 ARG A C 1
ATOM 1533 O O . ARG A 1 211 ? 20.230 49.919 -9.158 1.00 31.22 256 ARG A O 1
ATOM 1541 N N . GLU A 1 212 ? 21.376 51.580 -8.167 1.00 26.68 257 GLU A N 1
ATOM 1542 C CA . GLU A 1 212 ? 21.006 52.565 -9.220 1.00 27.55 257 GLU A CA 1
ATOM 1543 C C . GLU A 1 212 ? 21.761 52.352 -10.490 1.00 28.38 257 GLU A C 1
ATOM 1544 O O . GLU A 1 212 ? 21.211 52.590 -11.588 1.00 31.46 257 GLU A O 1
ATOM 1550 N N . ASP A 1 213 ? 23.012 51.908 -10.407 1.00 25.00 258 ASP A N 1
ATOM 1551 C CA . ASP A 1 213 ? 23.860 51.708 -11.568 1.00 23.27 258 ASP A CA 1
ATOM 1552 C C . ASP A 1 213 ? 23.872 50.309 -12.130 1.00 24.96 258 ASP A C 1
ATOM 1553 O O . ASP A 1 213 ? 24.405 50.023 -13.204 1.00 26.31 258 ASP A O 1
ATOM 1558 N N . TRP A 1 214 ? 23.207 49.368 -11.477 1.00 25.61 259 TRP A N 1
ATOM 1559 C CA . TRP A 1 214 ? 23.208 47.986 -11.887 1.00 26.94 259 TRP A CA 1
ATOM 1560 C C . TRP A 1 214 ? 22.818 47.754 -13.343 1.00 33.46 259 TRP A C 1
ATOM 1561 O O . TRP A 1 214 ? 23.445 46.923 -13.998 1.00 31.87 259 TRP A O 1
ATOM 1572 N N . GLY A 1 215 ? 21.826 48.486 -13.844 1.00 30.60 260 GLY A N 1
ATOM 1573 C CA . GLY A 1 215 ? 21.392 48.345 -15.236 1.00 34.29 260 GLY A CA 1
ATOM 1574 C C . GLY A 1 215 ? 22.511 48.626 -16.210 1.00 37.28 260 GLY A C 1
ATOM 1575 O O . GLY A 1 215 ? 22.579 48.035 -17.297 1.00 37.47 260 GLY A O 1
ATOM 1576 N N . GLN A 1 216 ? 23.454 49.492 -15.861 1.00 32.20 261 GLN A N 1
ATOM 1577 C CA . GLN A 1 216 ? 24.598 49.768 -16.715 1.00 33.31 261 GLN A CA 1
ATOM 1578 C C . GLN A 1 216 ? 25.439 48.541 -16.999 1.00 35.61 261 GLN A C 1
ATOM 1579 O O . GLN A 1 216 ? 26.149 48.501 -18.009 1.00 36.34 261 GLN A O 1
ATOM 1585 N N . LEU A 1 217 ? 25.401 47.523 -16.133 1.00 34.48 262 LEU A N 1
ATOM 1586 C CA . LEU A 1 217 ? 26.140 46.295 -16.380 1.00 37.76 262 LEU A CA 1
ATOM 1587 C C . LEU A 1 217 ? 25.383 45.436 -17.392 1.00 46.91 262 LEU A C 1
ATOM 1588 O O . LEU A 1 217 ? 26.056 44.566 -17.980 1.00 44.31 262 LEU A O 1
ATOM 1593 N N . SER A 1 218 ? 24.110 45.673 -17.676 1.00 57.18 263 SER A N 1
ATOM 1594 C CA . SER A 1 218 ? 23.319 44.906 -18.621 1.00 69.38 263 SER A CA 1
ATOM 1595 C C . SER A 1 218 ? 22.511 45.715 -19.629 1.00 79.03 263 SER A C 1
ATOM 1596 O O . SER A 1 218 ? 22.509 45.309 -20.814 1.00 81.24 263 SER A O 1
ATOM 1599 N N . GLY A 1 219 ? 21.955 46.855 -19.289 1.00 85.28 264 GLY A N 1
ATOM 1600 C CA . GLY A 1 219 ? 21.226 47.690 -20.242 1.00 89.48 264 GLY A CA 1
ATOM 1601 C C . GLY A 1 219 ? 22.121 48.836 -20.729 1.00 92.59 264 GLY A C 1
ATOM 1602 O O . GLY A 1 219 ? 21.701 49.992 -20.695 1.00 94.24 264 GLY A O 1
ATOM 1603 N N . THR A 1 220 ? 23.321 48.501 -21.192 1.00 93.18 265 THR A N 1
ATOM 1604 C CA . THR A 1 220 ? 24.260 49.493 -21.690 1.00 94.60 265 THR A CA 1
ATOM 1605 C C . THR A 1 220 ? 24.834 50.341 -20.561 1.00 95.12 265 THR A C 1
ATOM 1606 O O . THR A 1 220 ? 24.363 51.446 -20.293 1.00 95.65 265 THR A O 1
ATOM 1607 N N . GLY A 1 234 ? 29.301 64.043 -9.300 1.00 68.86 279 GLY A N 1
ATOM 1608 C CA . GLY A 1 234 ? 30.278 63.304 -8.503 1.00 63.04 279 GLY A CA 1
ATOM 1609 C C . GLY A 1 234 ? 31.019 62.243 -9.310 1.00 58.55 279 GLY A C 1
ATOM 1610 O O . GLY A 1 234 ? 30.756 61.045 -9.158 1.00 56.39 279 GLY A O 1
ATOM 1611 N N . PRO A 1 235 ? 31.925 62.676 -10.176 1.00 53.60 280 PRO A N 1
ATOM 1612 C CA . PRO A 1 235 ? 32.755 61.813 -11.006 1.00 48.08 280 PRO A CA 1
ATOM 1613 C C . PRO A 1 235 ? 33.290 60.622 -10.193 1.00 44.08 280 PRO A C 1
ATOM 1614 O O . PRO A 1 235 ? 33.826 60.719 -9.109 1.00 38.81 280 PRO A O 1
ATOM 1618 N N . ARG A 1 236 ? 33.043 59.455 -10.758 1.00 39.67 281 ARG A N 1
ATOM 1619 C CA . ARG A 1 236 ? 33.446 58.218 -10.102 1.00 35.62 281 ARG A CA 1
ATOM 1620 C C . ARG A 1 236 ? 33.593 57.161 -11.169 1.00 36.08 281 ARG A C 1
ATOM 1621 O O . ARG A 1 236 ? 33.119 57.348 -12.289 1.00 36.71 281 ARG A O 1
ATOM 1629 N N . PRO A 1 237 ? 34.292 56.091 -10.842 1.00 31.59 282 PRO A N 1
ATOM 1630 C CA . PRO A 1 237 ? 34.467 55.010 -11.752 1.00 27.28 282 PRO A CA 1
ATOM 1631 C C . PRO A 1 237 ? 33.116 54.498 -12.251 1.00 25.62 282 PRO A C 1
ATOM 1632 O O . PRO A 1 237 ? 32.090 54.624 -11.577 1.00 30.60 282 PRO A O 1
ATOM 1636 N N . HIS A 1 238 ? 33.126 53.903 -13.445 1.00 24.54 283 HIS A N 1
ATOM 1637 C CA . HIS A 1 238 ? 31.890 53.260 -13.934 1.00 25.80 283 HIS A CA 1
ATOM 1638 C C . HIS A 1 238 ? 31.706 51.993 -13.072 1.00 30.23 283 HIS A C 1
ATOM 1639 O O . HIS A 1 238 ? 32.706 51.411 -12.620 1.00 30.59 283 HIS A O 1
ATOM 1646 N N . ILE A 1 239 ? 30.492 51.515 -12.868 1.00 24.80 284 ILE A N 1
ATOM 1647 C CA . ILE A 1 239 ? 30.251 50.317 -12.048 1.00 25.28 284 ILE A CA 1
ATOM 1648 C C . ILE A 1 239 ? 30.902 49.085 -12.615 1.00 23.28 284 ILE A C 1
ATOM 1649 O O . ILE A 1 239 ? 31.350 48.157 -11.916 1.00 22.28 284 ILE A O 1
ATOM 1654 N N . GLY A 1 240 ? 31.064 49.041 -13.947 1.00 22.03 285 GLY A N 1
ATOM 1655 C CA . GLY A 1 240 ? 31.727 47.908 -14.570 1.00 24.49 285 GLY A CA 1
ATOM 1656 C C . GLY A 1 240 ? 33.204 47.833 -14.228 1.00 24.55 285 GLY A C 1
ATOM 1657 O O . GLY A 1 240 ? 33.799 46.764 -14.466 1.00 24.93 285 GLY A O 1
ATOM 1658 N N . ASP A 1 241 ? 33.793 48.881 -13.687 1.00 22.36 286 ASP A N 1
ATOM 1659 C CA . ASP A 1 241 ? 35.158 48.916 -13.227 1.00 23.89 286 ASP A CA 1
ATOM 1660 C C . ASP A 1 241 ? 35.254 48.805 -11.695 1.00 21.90 286 ASP A C 1
ATOM 1661 O O . ASP A 1 241 ? 36.242 49.217 -11.099 1.00 20.92 286 ASP A O 1
ATOM 1666 N N . THR A 1 242 ? 34.223 48.229 -11.114 1.00 22.77 287 THR A N 1
ATOM 1667 C CA . THR A 1 242 ? 34.219 47.979 -9.660 1.00 19.46 287 THR A CA 1
ATOM 1668 C C . THR A 1 242 ? 33.925 46.520 -9.369 1.00 21.60 287 THR A C 1
ATOM 1669 O O . THR A 1 242 ? 33.538 45.748 -10.273 1.00 22.01 287 THR A O 1
ATOM 1673 N N . LEU A 1 243 ? 34.056 46.108 -8.080 1.00 18.70 288 LEU A N 1
ATOM 1674 C CA . LEU A 1 243 ? 33.753 44.718 -7.739 1.00 18.12 288 LEU A CA 1
ATOM 1675 C C . LEU A 1 243 ? 32.349 44.322 -8.031 1.00 19.35 288 LEU A C 1
ATOM 1676 O O . LEU A 1 243 ? 32.081 43.127 -8.142 1.00 21.54 288 LEU A O 1
ATOM 1681 N N . PHE A 1 244 ? 31.375 45.245 -8.131 1.00 21.43 289 PHE A N 1
ATOM 1682 C CA . PHE A 1 244 ? 30.005 44.853 -8.350 1.00 18.98 289 PHE A CA 1
ATOM 1683 C C . PHE A 1 244 ? 29.826 44.085 -9.665 1.00 18.98 289 PHE A C 1
ATOM 1684 O O . PHE A 1 244 ? 29.007 43.189 -9.792 1.00 22.69 289 PHE A O 1
ATOM 1692 N N . THR A 1 245 ? 30.727 44.402 -10.632 1.00 23.14 290 THR A N 1
ATOM 1693 C CA . THR A 1 245 ? 30.595 43.703 -11.947 1.00 23.22 290 THR A CA 1
ATOM 1694 C C . THR A 1 245 ? 30.777 42.216 -11.875 1.00 21.01 290 THR A C 1
ATOM 1695 O O . THR A 1 245 ? 30.250 41.395 -12.628 1.00 25.21 290 THR A O 1
ATOM 1699 N N . LEU A 1 246 ? 31.571 41.769 -10.848 1.00 18.74 291 LEU A N 1
ATOM 1700 C CA . LEU A 1 246 ? 31.771 40.327 -10.700 1.00 21.83 291 LEU A CA 1
ATOM 1701 C C . LEU A 1 246 ? 30.518 39.595 -10.281 1.00 22.79 291 LEU A C 1
ATOM 1702 O O . LEU A 1 246 ? 30.437 38.373 -10.524 1.00 24.51 291 LEU A O 1
ATOM 1707 N N . PHE A 1 247 ? 29.544 40.268 -9.665 1.00 21.28 292 PHE A N 1
ATOM 1708 C CA . PHE A 1 247 ? 28.354 39.701 -9.122 1.00 23.62 292 PHE A CA 1
ATOM 1709 C C . PHE A 1 247 ? 27.174 39.671 -10.066 1.00 22.67 292 PHE A C 1
ATOM 1710 O O . PHE A 1 247 ? 26.032 39.356 -9.738 1.00 24.66 292 PHE A O 1
ATOM 1718 N N . ARG A 1 248 ? 27.529 39.935 -11.351 1.00 26.71 293 ARG A N 1
ATOM 1719 C CA . ARG A 1 248 ? 26.493 39.817 -12.393 1.00 32.26 293 ARG A CA 1
ATOM 1720 C C . ARG A 1 248 ? 26.542 38.361 -12.848 1.00 33.88 293 ARG A C 1
ATOM 1721 O O . ARG A 1 248 ? 26.000 37.953 -13.877 1.00 44.23 293 ARG A O 1
ATOM 1729 N N . ALA A 1 249 ? 27.143 37.476 -12.085 1.00 27.85 294 ALA A N 1
ATOM 1730 C CA . ALA A 1 249 ? 27.288 36.054 -12.344 1.00 25.15 294 ALA A CA 1
ATOM 1731 C C . ALA A 1 249 ? 25.952 35.396 -12.482 1.00 27.06 294 ALA A C 1
ATOM 1732 O O . ALA A 1 249 ? 25.029 35.532 -11.638 1.00 21.59 294 ALA A O 1
ATOM 1734 N N . PRO A 1 250 ? 25.710 34.571 -13.509 1.00 24.90 295 PRO A N 1
ATOM 1735 C CA . PRO A 1 250 ? 24.437 33.936 -13.725 1.00 22.20 295 PRO A CA 1
ATOM 1736 C C . PRO A 1 250 ? 23.923 33.097 -12.576 1.00 22.25 295 PRO A C 1
ATOM 1737 O O . PRO A 1 250 ? 22.686 32.972 -12.380 1.00 23.19 295 PRO A O 1
ATOM 1741 N N . GLU A 1 251 ? 24.775 32.499 -11.778 1.00 21.16 296 GLU A N 1
ATOM 1742 C CA . GLU A 1 251 ? 24.323 31.699 -10.623 1.00 19.83 296 GLU A CA 1
ATOM 1743 C C . GLU A 1 251 ? 23.552 32.562 -9.614 1.00 21.93 296 GLU A C 1
ATOM 1744 O O . GLU A 1 251 ? 22.829 31.932 -8.831 1.00 22.55 296 GLU A O 1
ATOM 1750 N N . LEU A 1 252 ? 23.762 33.867 -9.622 1.00 20.22 297 LEU A N 1
ATOM 1751 C CA . LEU A 1 252 ? 23.100 34.724 -8.611 1.00 23.54 297 LEU A CA 1
ATOM 1752 C C . LEU A 1 252 ? 21.805 35.343 -9.091 1.00 23.39 297 LEU A C 1
ATOM 1753 O O . LEU A 1 252 ? 21.112 36.066 -8.362 1.00 20.50 297 LEU A O 1
ATOM 1758 N N . LEU A 1 253 ? 21.433 35.064 -10.370 1.00 19.12 298 LEU A N 1
ATOM 1759 C CA . LEU A 1 253 ? 20.260 35.645 -10.968 1.00 19.65 298 LEU A CA 1
ATOM 1760 C C . LEU A 1 253 ? 19.098 34.724 -11.198 1.00 19.74 298 LEU A C 1
ATOM 1761 O O . LEU A 1 253 ? 19.229 33.529 -11.444 1.00 25.72 298 LEU A O 1
ATOM 1766 N N . ALA A 1 254 ? 17.883 35.323 -11.038 1.00 19.95 299 ALA A N 1
ATOM 1767 C CA . ALA A 1 254 ? 16.666 34.521 -11.243 1.00 21.24 299 ALA A CA 1
ATOM 1768 C C . ALA A 1 254 ? 16.492 34.363 -12.772 1.00 22.01 299 ALA A C 1
ATOM 1769 O O . ALA A 1 254 ? 17.149 35.058 -13.525 1.00 25.37 299 ALA A O 1
ATOM 1771 N N . PRO A 1 255 ? 15.521 33.569 -13.116 1.00 23.10 300 PRO A N 1
ATOM 1772 C CA . PRO A 1 255 ? 15.229 33.343 -14.555 1.00 22.86 300 PRO A CA 1
ATOM 1773 C C . PRO A 1 255 ? 14.966 34.602 -15.291 1.00 23.71 300 PRO A C 1
ATOM 1774 O O . PRO A 1 255 ? 15.185 34.650 -16.530 1.00 26.83 300 PRO A O 1
ATOM 1778 N N . ASN A 1 256 ? 14.467 35.694 -14.720 1.00 22.09 301 ASN A N 1
ATOM 1779 C CA . ASN A 1 256 ? 14.203 36.935 -15.349 1.00 25.60 301 ASN A CA 1
ATOM 1780 C C . ASN A 1 256 ? 15.375 37.889 -15.369 1.00 24.82 301 ASN A C 1
ATOM 1781 O O . ASN A 1 256 ? 15.298 39.032 -15.856 1.00 26.02 301 ASN A O 1
ATOM 1786 N N . GLY A 1 257 ? 16.535 37.420 -14.833 1.00 22.18 302 GLY A N 1
ATOM 1787 C CA . GLY A 1 257 ? 17.713 38.183 -14.832 1.00 23.08 302 GLY A CA 1
ATOM 1788 C C . GLY A 1 257 ? 17.987 39.036 -13.595 1.00 26.50 302 GLY A C 1
ATOM 1789 O O . GLY A 1 257 ? 19.064 39.602 -13.484 1.00 27.66 302 GLY A O 1
ATOM 1790 N N . ASP A 1 258 ? 16.973 39.128 -12.727 1.00 24.15 303 ASP A N 1
ATOM 1791 C CA . ASP A 1 258 ? 17.112 39.943 -11.543 1.00 27.14 303 ASP A CA 1
ATOM 1792 C C . ASP A 1 258 ? 18.034 39.209 -10.532 1.00 21.65 303 ASP A C 1
ATOM 1793 O O . ASP A 1 258 ? 17.994 38.014 -10.408 1.00 23.41 303 ASP A O 1
ATOM 1798 N N . LEU A 1 259 ? 18.756 40.044 -9.799 1.00 21.83 304 LEU A N 1
ATOM 1799 C CA . LEU A 1 259 ? 19.606 39.384 -8.754 1.00 23.24 304 LEU A CA 1
ATOM 1800 C C . LEU A 1 259 ? 18.656 38.968 -7.601 1.00 20.99 304 LEU A C 1
ATOM 1801 O O . LEU A 1 259 ? 17.760 39.749 -7.234 1.00 23.04 304 LEU A O 1
ATOM 1806 N N . TYR A 1 260 ? 18.877 37.807 -7.047 1.00 19.76 305 TYR A N 1
ATOM 1807 C CA . TYR A 1 260 ? 18.073 37.385 -5.857 1.00 18.97 305 TYR A CA 1
ATOM 1808 C C . TYR A 1 260 ? 18.405 38.380 -4.766 1.00 22.35 305 TYR A C 1
ATOM 1809 O O . TYR A 1 260 ? 19.526 38.870 -4.629 1.00 20.78 305 TYR A O 1
ATOM 1818 N N . ASN A 1 261 ? 17.377 38.670 -3.934 1.00 23.86 306 ASN A N 1
ATOM 1819 C CA . ASN A 1 261 ? 17.545 39.628 -2.887 1.00 19.34 306 ASN A CA 1
ATOM 1820 C C . ASN A 1 261 ? 18.614 39.217 -1.870 1.00 16.21 306 ASN A C 1
ATOM 1821 O O . ASN A 1 261 ? 19.264 40.128 -1.340 1.00 17.28 306 ASN A O 1
ATOM 1826 N N . VAL A 1 262 ? 18.735 37.927 -1.633 1.00 19.25 307 VAL A N 1
ATOM 1827 C CA . VAL A 1 262 ? 19.738 37.457 -0.661 1.00 20.02 307 VAL A CA 1
ATOM 1828 C C . VAL A 1 262 ? 21.129 37.923 -1.073 1.00 21.69 307 VAL A C 1
ATOM 1829 O O . VAL A 1 262 ? 21.937 38.357 -0.283 1.00 20.54 307 VAL A O 1
ATOM 1833 N N . PHE A 1 263 ? 21.399 37.909 -2.423 1.00 19.99 308 PHE A N 1
ATOM 1834 C CA . PHE A 1 263 ? 22.674 38.356 -2.891 1.00 18.40 308 PHE A CA 1
ATOM 1835 C C . PHE A 1 263 ? 22.783 39.867 -2.957 1.00 19.82 308 PHE A C 1
ATOM 1836 O O . PHE A 1 263 ? 23.831 40.423 -2.705 1.00 18.91 308 PHE A O 1
ATOM 1844 N N . ALA A 1 264 ? 21.664 40.543 -3.249 1.00 20.71 309 ALA A N 1
ATOM 1845 C CA . ALA A 1 264 ? 21.624 42.005 -3.304 1.00 19.11 309 ALA A CA 1
ATOM 1846 C C . ALA A 1 264 ? 21.968 42.525 -1.919 1.00 18.79 309 ALA A C 1
ATOM 1847 O O . ALA A 1 264 ? 22.643 43.526 -1.712 1.00 20.16 309 ALA A O 1
ATOM 1849 N N . TRP A 1 265 ? 21.398 41.829 -0.927 1.00 19.31 310 TRP A N 1
ATOM 1850 C CA . TRP A 1 265 ? 21.709 42.234 0.456 1.00 16.50 310 TRP A CA 1
ATOM 1851 C C . TRP A 1 265 ? 23.203 42.086 0.712 1.00 20.22 310 TRP A C 1
ATOM 1852 O O . TRP A 1 265 ? 23.749 43.042 1.252 1.00 22.49 310 TRP A O 1
ATOM 1863 N N . ALA A 1 266 ? 23.799 40.979 0.266 1.00 17.72 311 ALA A N 1
ATOM 1864 C CA . ALA A 1 266 ? 25.257 40.843 0.465 1.00 19.98 311 ALA A CA 1
ATOM 1865 C C . ALA A 1 266 ? 26.022 41.981 -0.213 1.00 20.81 311 ALA A C 1
ATOM 1866 O O . ALA A 1 266 ? 27.035 42.496 0.301 1.00 19.68 311 ALA A O 1
ATOM 1868 N N . LEU A 1 267 ? 25.560 42.438 -1.397 1.00 17.07 312 LEU A N 1
ATOM 1869 C CA . LEU A 1 267 ? 26.216 43.583 -2.033 1.00 17.99 312 LEU A CA 1
ATOM 1870 C C . LEU A 1 267 ? 26.030 44.848 -1.233 1.00 16.59 312 LEU A C 1
ATOM 1871 O O . LEU A 1 267 ? 26.912 45.696 -1.099 1.00 17.96 312 LEU A O 1
ATOM 1876 N N . ASP A 1 268 ? 24.860 44.984 -0.530 1.00 20.01 313 ASP A N 1
ATOM 1877 C CA . ASP A 1 268 ? 24.630 46.139 0.323 1.00 19.93 313 ASP A CA 1
ATOM 1878 C C . ASP A 1 268 ? 25.630 46.085 1.482 1.00 21.95 313 ASP A C 1
ATOM 1879 O O . ASP A 1 268 ? 26.141 47.123 1.894 1.00 19.19 313 ASP A O 1
ATOM 1884 N N . VAL A 1 269 ? 25.926 44.888 1.995 1.00 17.95 314 VAL A N 1
ATOM 1885 C CA . VAL A 1 269 ? 26.920 44.723 3.068 1.00 16.77 314 VAL A CA 1
ATOM 1886 C C . VAL A 1 269 ? 28.309 45.130 2.538 1.00 18.30 314 VAL A C 1
ATOM 1887 O O . VAL A 1 269 ? 29.027 45.920 3.139 1.00 18.77 314 VAL A O 1
ATOM 1891 N N . LEU A 1 270 ? 28.625 44.665 1.332 1.00 17.65 315 LEU A N 1
ATOM 1892 C CA . LEU A 1 270 ? 29.933 45.012 0.723 1.00 21.05 315 LEU A CA 1
ATOM 1893 C C . LEU A 1 270 ? 30.097 46.525 0.612 1.00 22.92 315 LEU A C 1
ATOM 1894 O O . LEU A 1 270 ? 31.115 47.102 0.979 1.00 20.23 315 LEU A O 1
ATOM 1899 N N . ALA A 1 271 ? 29.024 47.168 0.126 1.00 22.69 316 ALA A N 1
ATOM 1900 C CA . ALA A 1 271 ? 29.113 48.648 -0.041 1.00 21.40 316 ALA A CA 1
ATOM 1901 C C . ALA A 1 271 ? 29.356 49.316 1.303 1.00 22.63 316 ALA A C 1
ATOM 1902 O O . ALA A 1 271 ? 30.127 50.266 1.386 1.00 22.19 316 ALA A O 1
ATOM 1904 N N . LYS A 1 272 ? 28.635 48.864 2.347 1.00 20.33 317 LYS A N 1
ATOM 1905 C CA . LYS A 1 272 ? 28.781 49.411 3.685 1.00 20.77 317 LYS A CA 1
ATOM 1906 C C . LYS A 1 272 ? 30.184 49.201 4.240 1.00 19.82 317 LYS A C 1
ATOM 1907 O O . LYS A 1 272 ? 30.794 50.144 4.757 1.00 23.93 317 LYS A O 1
ATOM 1913 N N . ARG A 1 273 ? 30.709 47.978 4.143 1.00 20.33 318 ARG A N 1
ATOM 1914 C CA . ARG A 1 273 ? 32.039 47.701 4.685 1.00 19.27 318 ARG A CA 1
ATOM 1915 C C . ARG A 1 273 ? 33.168 48.456 3.932 1.00 19.08 318 ARG A C 1
ATOM 1916 O O . ARG A 1 273 ? 34.093 48.928 4.579 1.00 21.51 318 ARG A O 1
ATOM 1924 N N . LEU A 1 274 ? 33.032 48.509 2.598 1.00 17.01 319 LEU A N 1
ATOM 1925 C CA . LEU A 1 274 ? 34.166 49.141 1.868 1.00 17.34 319 LEU A CA 1
ATOM 1926 C C . LEU A 1 274 ? 34.181 50.649 1.885 1.00 25.53 319 LEU A C 1
ATOM 1927 O O . LEU A 1 274 ? 35.250 51.263 1.981 1.00 22.59 319 LEU A O 1
ATOM 1932 N N . ARG A 1 275 ? 32.990 51.265 1.762 1.00 25.24 320 ARG A N 1
ATOM 1933 C CA . ARG A 1 275 ? 32.936 52.711 1.723 1.00 26.65 320 ARG A CA 1
ATOM 1934 C C . ARG A 1 275 ? 33.754 53.472 2.752 1.00 23.11 320 ARG A C 1
ATOM 1935 O O . ARG A 1 275 ? 34.311 54.529 2.430 1.00 26.17 320 ARG A O 1
ATOM 1943 N N . SER A 1 276 ? 33.787 53.015 3.993 1.00 19.54 321 SER A N 1
ATOM 1944 C CA . SER A 1 276 ? 34.471 53.719 5.081 1.00 23.59 321 SER A CA 1
ATOM 1945 C C . SER A 1 276 ? 35.936 53.299 5.301 1.00 21.24 321 SER A C 1
ATOM 1946 O O . SER A 1 276 ? 36.511 53.764 6.288 1.00 25.80 321 SER A O 1
ATOM 1949 N N . MET A 1 277 ? 36.447 52.474 4.426 1.00 20.55 322 MET A N 1
ATOM 1950 C CA . MET A 1 277 ? 37.894 52.148 4.548 1.00 23.32 322 MET A CA 1
ATOM 1951 C C . MET A 1 277 ? 38.709 53.270 3.874 1.00 21.56 322 MET A C 1
ATOM 1952 O O . MET A 1 277 ? 38.291 53.836 2.878 1.00 26.22 322 MET A O 1
ATOM 1957 N N . HIS A 1 278 ? 39.900 53.505 4.458 1.00 22.24 323 HIS A N 1
ATOM 1958 C CA . HIS A 1 278 ? 40.761 54.537 3.832 1.00 23.35 323 HIS A CA 1
ATOM 1959 C C . HIS A 1 278 ? 41.880 53.806 3.105 1.00 23.82 323 HIS A C 1
ATOM 1960 O O . HIS A 1 278 ? 42.677 53.096 3.735 1.00 27.15 323 HIS A O 1
ATOM 1967 N N . VAL A 1 279 ? 41.916 53.913 1.795 1.00 19.96 324 VAL A N 1
ATOM 1968 C CA . VAL A 1 279 ? 42.843 53.272 0.904 1.00 24.36 324 VAL A CA 1
ATOM 1969 C C . VAL A 1 279 ? 43.972 54.214 0.510 1.00 23.50 324 VAL A C 1
ATOM 1970 O O . VAL A 1 279 ? 43.824 55.378 0.172 1.00 25.58 324 VAL A O 1
ATOM 1974 N N . PHE A 1 280 ? 45.177 53.674 0.598 1.00 22.94 325 PHE A N 1
ATOM 1975 C CA . PHE A 1 280 ? 46.451 54.310 0.266 1.00 22.47 325 PHE A CA 1
ATOM 1976 C C . PHE A 1 280 ? 47.189 53.430 -0.717 1.00 25.49 325 PHE A C 1
ATOM 1977 O O . PHE A 1 280 ? 47.184 52.198 -0.556 1.00 26.67 325 PHE A O 1
ATOM 1985 N N . ILE A 1 281 ? 47.786 53.970 -1.782 1.00 22.60 326 ILE A N 1
ATOM 1986 C CA . ILE A 1 281 ? 48.493 53.135 -2.746 1.00 22.88 326 ILE A CA 1
ATOM 1987 C C . ILE A 1 281 ? 50.009 53.327 -2.577 1.00 30.48 326 ILE A C 1
ATOM 1988 O O . ILE A 1 281 ? 50.462 54.467 -2.589 1.00 26.33 326 ILE A O 1
ATOM 1993 N N . LEU A 1 282 ? 50.694 52.213 -2.366 1.00 27.04 327 LEU A N 1
ATOM 1994 C CA . LEU A 1 282 ? 52.153 52.201 -2.229 1.00 29.16 327 LEU A CA 1
ATOM 1995 C C . LEU A 1 282 ? 52.760 51.723 -3.527 1.00 26.82 327 LEU A C 1
ATOM 1996 O O . LEU A 1 282 ? 52.412 50.663 -4.080 1.00 27.91 327 LEU A O 1
ATOM 2001 N N . ASP A 1 283 ? 53.693 52.530 -4.062 1.00 26.64 328 ASP A N 1
ATOM 2002 C CA . ASP A 1 283 ? 54.340 52.150 -5.326 1.00 29.61 328 ASP A CA 1
ATOM 2003 C C . ASP A 1 283 ? 55.413 51.084 -4.991 1.00 29.03 328 ASP A C 1
ATOM 2004 O O . ASP A 1 283 ? 56.299 51.401 -4.253 1.00 33.19 328 ASP A O 1
ATOM 2009 N N . TYR A 1 284 ? 55.261 49.882 -5.535 1.00 30.08 329 TYR A N 1
ATOM 2010 C CA . TYR A 1 284 ? 56.237 48.849 -5.172 1.00 33.23 329 TYR A CA 1
ATOM 2011 C C . TYR A 1 284 ? 57.376 48.780 -6.190 1.00 35.95 329 TYR A C 1
ATOM 2012 O O . TYR A 1 284 ? 58.361 48.064 -5.924 1.00 36.73 329 TYR A O 1
ATOM 2021 N N . ASP A 1 285 ? 57.268 49.522 -7.265 1.00 38.35 330 ASP A N 1
ATOM 2022 C CA . ASP A 1 285 ? 58.272 49.563 -8.340 1.00 43.60 330 ASP A CA 1
ATOM 2023 C C . ASP A 1 285 ? 59.520 50.308 -7.898 1.00 44.35 330 ASP A C 1
ATOM 2024 O O . ASP A 1 285 ? 59.903 51.368 -8.418 1.00 41.26 330 ASP A O 1
ATOM 2029 N N . GLN A 1 286 ? 60.201 49.788 -6.876 1.00 49.45 331 GLN A N 1
ATOM 2030 C CA . GLN A 1 286 ? 61.394 50.378 -6.302 1.00 47.97 331 GLN A CA 1
ATOM 2031 C C . GLN A 1 286 ? 62.025 49.460 -5.254 1.00 52.00 331 GLN A C 1
ATOM 2032 O O . GLN A 1 286 ? 61.522 48.376 -4.982 1.00 53.49 331 GLN A O 1
ATOM 2038 N N . SER A 1 287 ? 63.144 49.875 -4.674 1.00 56.96 332 SER A N 1
ATOM 2039 C CA . SER A 1 287 ? 63.867 49.092 -3.680 1.00 55.33 332 SER A CA 1
ATOM 2040 C C . SER A 1 287 ? 63.099 48.966 -2.380 1.00 56.04 332 SER A C 1
ATOM 2041 O O . SER A 1 287 ? 62.219 49.773 -2.073 1.00 53.79 332 SER A O 1
ATOM 2044 N N . PRO A 1 288 ? 63.448 47.977 -1.568 1.00 52.58 333 PRO A N 1
ATOM 2045 C CA . PRO A 1 288 ? 62.814 47.688 -0.299 1.00 53.41 333 PRO A CA 1
ATOM 2046 C C . PRO A 1 288 ? 62.875 48.807 0.717 1.00 55.41 333 PRO A C 1
ATOM 2047 O O . PRO A 1 288 ? 62.021 48.936 1.596 1.00 55.62 333 PRO A O 1
ATOM 2051 N N . ALA A 1 289 ? 63.897 49.643 0.599 1.00 54.75 334 ALA A N 1
ATOM 2052 C CA . ALA A 1 289 ? 64.112 50.812 1.437 1.00 55.21 334 ALA A CA 1
ATOM 2053 C C . ALA A 1 289 ? 63.315 51.970 0.813 1.00 49.37 334 ALA A C 1
ATOM 2054 O O . ALA A 1 289 ? 62.898 52.901 1.468 1.00 53.83 334 ALA A O 1
ATOM 2056 N N . GLY A 1 290 ? 63.147 51.842 -0.511 1.00 47.32 335 GLY A N 1
ATOM 2057 C CA . GLY A 1 290 ? 62.364 52.868 -1.216 1.00 47.42 335 GLY A CA 1
ATOM 2058 C C . GLY A 1 290 ? 60.883 52.569 -0.913 1.00 46.02 335 GLY A C 1
ATOM 2059 O O . GLY A 1 290 ? 60.101 53.494 -0.723 1.00 45.91 335 GLY A O 1
ATOM 2060 N N . CYS A 1 291 ? 60.557 51.274 -0.846 1.00 44.88 336 CYS A N 1
ATOM 2061 C CA . CYS A 1 291 ? 59.160 50.912 -0.557 1.00 45.11 336 CYS A CA 1
ATOM 2062 C C . CYS A 1 291 ? 58.842 51.235 0.900 1.00 45.75 336 CYS A C 1
ATOM 2063 O O . CYS A 1 291 ? 57.795 51.782 1.226 1.00 43.24 336 CYS A O 1
ATOM 2066 N N . ARG A 1 292 ? 59.797 50.913 1.777 1.00 43.15 337 ARG A N 1
ATOM 2067 C CA . ARG A 1 292 ? 59.666 51.178 3.204 1.00 40.94 337 ARG A CA 1
ATOM 2068 C C . ARG A 1 292 ? 59.519 52.674 3.465 1.00 43.62 337 ARG A C 1
ATOM 2069 O O . ARG A 1 292 ? 58.765 53.124 4.325 1.00 39.67 337 ARG A O 1
ATOM 2077 N N . ASP A 1 293 ? 60.315 53.466 2.729 1.00 46.31 338 ASP A N 1
ATOM 2078 C CA . ASP A 1 293 ? 60.253 54.911 2.891 1.00 50.51 338 ASP A CA 1
ATOM 2079 C C . ASP A 1 293 ? 58.907 55.452 2.390 1.00 45.61 338 ASP A C 1
ATOM 2080 O O . ASP A 1 293 ? 58.390 56.307 3.093 1.00 46.25 338 ASP A O 1
ATOM 2085 N N . ALA A 1 294 ? 58.430 54.974 1.254 1.00 44.20 339 ALA A N 1
ATOM 2086 C CA . ALA A 1 294 ? 57.122 55.454 0.743 1.00 38.25 339 ALA A CA 1
ATOM 2087 C C . ALA A 1 294 ? 56.026 55.114 1.725 1.00 41.17 339 ALA A C 1
ATOM 2088 O O . ALA A 1 294 ? 55.124 55.915 1.996 1.00 38.55 339 ALA A O 1
ATOM 2090 N N . LEU A 1 295 ? 56.086 53.900 2.279 1.00 36.32 340 LEU A N 1
ATOM 2091 C CA . LEU A 1 295 ? 55.069 53.500 3.251 1.00 37.15 340 LEU A CA 1
ATOM 2092 C C . LEU A 1 295 ? 54.992 54.484 4.390 1.00 33.74 340 LEU A C 1
ATOM 2093 O O . LEU A 1 295 ? 54.004 54.989 4.917 1.00 33.31 340 LEU A O 1
ATOM 2098 N N . LEU A 1 296 ? 56.191 54.848 4.915 1.00 37.80 341 LEU A N 1
ATOM 2099 C CA . LEU A 1 296 ? 56.220 55.770 6.016 1.00 29.20 341 LEU A CA 1
ATOM 2100 C C . LEU A 1 296 ? 55.684 57.180 5.603 1.00 29.49 341 LEU A C 1
ATOM 2101 O O . LEU A 1 296 ? 55.169 57.878 6.476 1.00 36.89 341 LEU A O 1
ATOM 2106 N N . GLN A 1 297 ? 55.869 57.544 4.336 1.00 32.79 342 GLN A N 1
ATOM 2107 C CA . GLN A 1 297 ? 55.384 58.841 3.878 1.00 33.49 342 GLN A CA 1
ATOM 2108 C C . GLN A 1 297 ? 53.834 58.790 3.875 1.00 38.91 342 GLN A C 1
ATOM 2109 O O . GLN A 1 297 ? 53.193 59.780 4.180 1.00 37.21 342 GLN A O 1
ATOM 2115 N N . LEU A 1 298 ? 53.326 57.612 3.498 1.00 37.54 343 LEU A N 1
ATOM 2116 C CA . LEU A 1 298 ? 51.846 57.471 3.468 1.00 31.14 343 LEU A CA 1
ATOM 2117 C C . LEU A 1 298 ? 51.189 57.621 4.776 1.00 32.29 343 LEU A C 1
ATOM 2118 O O . LEU A 1 298 ? 49.943 57.876 4.869 1.00 30.33 343 LEU A O 1
ATOM 2123 N N . THR A 1 299 ? 51.851 57.457 5.953 1.00 26.44 344 THR A N 1
ATOM 2124 C CA . THR A 1 299 ? 51.210 57.505 7.222 1.00 29.85 344 THR A CA 1
ATOM 2125 C C . THR A 1 299 ? 50.644 58.812 7.657 1.00 26.81 344 THR A C 1
ATOM 2126 O O . THR A 1 299 ? 49.739 58.913 8.461 1.00 33.32 344 THR A O 1
ATOM 2130 N N . SER A 1 300 ? 51.096 59.953 7.063 1.00 31.34 345 SER A N 1
ATOM 2131 C CA . SER A 1 300 ? 50.575 61.254 7.465 1.00 31.67 345 SER A CA 1
ATOM 2132 C C . SER A 1 300 ? 49.106 61.490 7.146 1.00 33.00 345 SER A C 1
ATOM 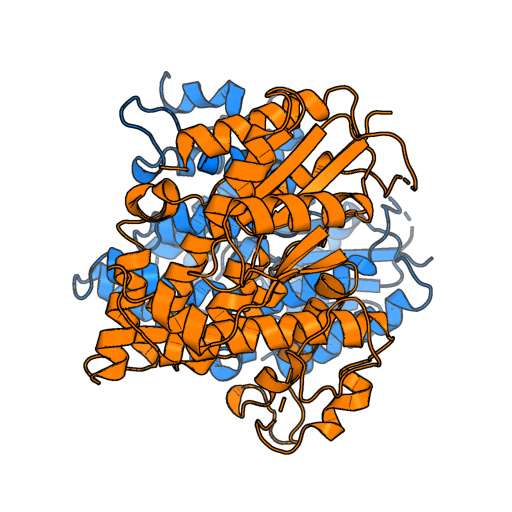2133 O O . SER A 1 300 ? 48.422 62.247 7.859 1.00 35.65 345 SER A O 1
ATOM 2136 N N . GLY A 1 301 ? 48.599 60.800 6.136 1.00 31.94 346 GLY A N 1
ATOM 2137 C CA . GLY A 1 301 ? 47.215 60.906 5.732 1.00 28.11 346 GLY A CA 1
ATOM 2138 C C . GLY A 1 301 ? 46.314 59.838 6.336 1.00 32.17 346 GLY A C 1
ATOM 2139 O O . GLY A 1 301 ? 45.096 59.825 6.122 1.00 30.98 346 GLY A O 1
ATOM 2140 N N . MET A 1 302 ? 46.878 58.948 7.144 1.00 31.33 347 MET A N 1
ATOM 2141 C CA . MET A 1 302 ? 46.072 57.865 7.740 1.00 25.20 347 MET A CA 1
ATOM 2142 C C . MET A 1 302 ? 45.303 58.331 8.926 1.00 30.26 347 MET A C 1
ATOM 2143 O O . MET A 1 302 ? 45.612 59.330 9.591 1.00 31.28 347 MET A O 1
ATOM 2148 N N . VAL A 1 303 ? 44.177 57.655 9.227 1.00 23.23 348 VAL A N 1
ATOM 2149 C CA . VAL A 1 303 ? 43.317 58.141 10.291 1.00 22.81 348 VAL A CA 1
ATOM 2150 C C . VAL A 1 303 ? 43.593 57.414 11.584 1.00 31.09 348 VAL A C 1
ATOM 2151 O O . VAL A 1 303 ? 43.621 56.182 11.544 1.00 28.30 348 VAL A O 1
ATOM 2155 N N . GLN A 1 304 ? 43.814 58.129 12.674 1.00 28.88 349 GLN A N 1
ATOM 2156 C CA . GLN A 1 304 ? 44.085 57.545 13.966 1.00 30.14 349 GLN A CA 1
ATOM 2157 C C . GLN A 1 304 ? 42.814 57.447 14.773 1.00 29.73 349 GLN A C 1
ATOM 2158 O O . GLN A 1 304 ? 41.841 58.173 14.467 1.00 31.27 349 GLN A O 1
ATOM 2164 N N . THR A 1 305 ? 42.742 56.592 15.756 1.00 27.81 350 THR A N 1
ATOM 2165 C CA . THR A 1 305 ? 41.569 56.526 16.591 1.00 28.98 350 THR A CA 1
ATOM 2166 C C . THR A 1 305 ? 42.017 56.588 18.084 1.00 28.65 350 THR A C 1
ATOM 2167 O O . THR A 1 305 ? 43.212 56.401 18.329 1.00 30.96 350 THR A O 1
ATOM 2171 N N . HIS A 1 306 ? 41.024 56.837 18.932 1.00 30.98 351 HIS A N 1
ATOM 2172 C CA . HIS A 1 306 ? 41.337 56.712 20.361 1.00 30.96 351 HIS A CA 1
ATOM 2173 C C . HIS A 1 306 ? 41.120 55.218 20.663 1.00 32.02 351 HIS A C 1
ATOM 2174 O O . HIS A 1 306 ? 40.533 54.505 19.817 1.00 32.14 351 HIS A O 1
ATOM 2181 N N . VAL A 1 307 ? 41.592 54.733 21.759 1.00 32.27 352 VAL A N 1
ATOM 2182 C CA . VAL A 1 307 ? 41.393 53.392 22.263 1.00 31.72 352 VAL A CA 1
ATOM 2183 C C . VAL A 1 307 ? 40.291 53.553 23.316 1.00 35.59 352 VAL A C 1
ATOM 2184 O O . VAL A 1 307 ? 40.064 54.706 23.716 1.00 39.76 352 VAL A O 1
ATOM 2188 N N . THR A 1 308 ? 39.643 52.496 23.749 1.00 38.28 353 THR A N 1
ATOM 2189 C CA . THR A 1 308 ? 38.524 52.634 24.663 1.00 41.23 353 THR A CA 1
ATOM 2190 C C . THR A 1 308 ? 38.850 52.537 26.128 1.00 42.40 353 THR A C 1
ATOM 2191 O O . THR A 1 308 ? 38.053 53.009 26.943 1.00 40.74 353 THR A O 1
ATOM 2195 N N . THR A 1 309 ? 39.943 51.892 26.487 1.00 41.82 354 THR A N 1
ATOM 2196 C CA . THR A 1 309 ? 40.311 51.744 27.886 1.00 45.91 354 THR A CA 1
ATOM 2197 C C . THR A 1 309 ? 41.734 52.274 28.055 1.00 47.25 354 THR A C 1
ATOM 2198 O O . THR A 1 309 ? 42.469 52.395 27.090 1.00 46.17 354 THR A O 1
ATOM 2202 N N . PRO A 1 310 ? 42.090 52.559 29.304 1.00 53.09 355 PRO A N 1
ATOM 2203 C CA . PRO A 1 310 ? 43.417 53.042 29.654 1.00 52.19 355 PRO A CA 1
ATOM 2204 C C . PRO A 1 310 ? 44.433 51.939 29.370 1.00 47.62 355 PRO A C 1
ATOM 2205 O O . PRO A 1 310 ? 45.543 52.168 28.919 1.00 49.67 355 PRO A O 1
ATOM 2209 N N . GLY A 1 311 ? 43.993 50.717 29.642 1.00 45.15 356 GLY A N 1
ATOM 2210 C CA . GLY A 1 311 ? 44.768 49.532 29.419 1.00 46.36 356 GLY A CA 1
ATOM 2211 C C . GLY A 1 311 ? 44.641 49.054 27.964 1.00 46.09 356 GLY A C 1
ATOM 2212 O O . GLY A 1 311 ? 45.262 48.032 27.665 1.00 40.67 356 GLY A O 1
ATOM 2213 N N . SER A 1 312 ? 43.912 49.752 27.073 1.00 43.13 357 SER A N 1
ATOM 2214 C CA . SER A 1 312 ? 43.891 49.157 25.719 1.00 41.36 357 SER A CA 1
ATOM 2215 C C . SER A 1 312 ? 45.281 49.043 25.119 1.00 41.10 357 SER A C 1
ATOM 2216 O O . SER A 1 312 ? 45.594 47.918 24.645 1.00 38.95 357 SER A O 1
ATOM 2219 N N . ILE A 1 313 ? 46.139 50.044 25.126 1.00 35.42 358 ILE A N 1
ATOM 2220 C CA . ILE A 1 313 ? 47.467 49.931 24.531 1.00 37.64 358 ILE A CA 1
ATOM 2221 C C . ILE A 1 313 ? 48.334 48.762 24.876 1.00 39.77 358 ILE A C 1
ATOM 2222 O O . ILE A 1 313 ? 48.776 48.022 23.976 1.00 31.51 358 ILE A O 1
ATOM 2227 N N . PRO A 1 314 ? 48.676 48.477 26.125 1.00 42.00 359 PRO A N 1
ATOM 2228 C CA . PRO A 1 314 ? 49.532 47.366 26.513 1.00 37.47 359 PRO A CA 1
ATOM 2229 C C . PRO A 1 314 ? 49.000 46.000 26.156 1.00 34.29 359 PRO A C 1
ATOM 2230 O O . PRO A 1 314 ? 49.720 44.995 25.949 1.00 38.86 359 PRO A O 1
ATOM 2234 N N . THR A 1 315 ? 47.666 45.879 26.117 1.00 37.51 360 THR A N 1
ATOM 2235 C CA . THR A 1 315 ? 47.037 44.595 25.795 1.00 39.81 360 THR A CA 1
ATOM 2236 C C . THR A 1 315 ? 47.030 44.376 24.287 1.00 38.17 360 THR A C 1
ATOM 2237 O O . THR A 1 315 ? 47.113 43.248 23.814 1.00 33.13 360 THR A O 1
ATOM 2241 N N . ILE A 1 316 ? 46.964 45.461 23.513 1.00 36.43 361 ILE A N 1
ATOM 2242 C CA . ILE A 1 316 ? 47.005 45.346 22.027 1.00 36.44 361 ILE A CA 1
ATOM 2243 C C . ILE A 1 316 ? 48.426 44.937 21.655 1.00 37.86 361 ILE A C 1
ATOM 2244 O O . ILE A 1 316 ? 48.682 44.037 20.860 1.00 35.68 361 ILE A O 1
ATOM 2249 N N . CYS A 1 317 ? 49.392 45.579 22.326 1.00 37.49 362 CYS A N 1
ATOM 2250 C CA . CYS A 1 317 ? 50.800 45.265 22.123 1.00 35.76 362 CYS A CA 1
ATOM 2251 C C . CYS A 1 317 ? 51.040 43.780 22.419 1.00 35.04 362 CYS A C 1
ATOM 2252 O O . CYS A 1 317 ? 51.677 43.051 21.674 1.00 37.61 362 CYS A O 1
ATOM 2255 N N . ASP A 1 318 ? 50.488 43.266 23.517 1.00 38.21 363 ASP A N 1
ATOM 2256 C CA . ASP A 1 318 ? 50.593 41.868 23.902 1.00 38.59 363 ASP A CA 1
ATOM 2257 C C . ASP A 1 318 ? 49.970 40.953 22.853 1.00 33.04 363 ASP A C 1
ATOM 2258 O O . ASP A 1 318 ? 50.552 39.934 22.485 1.00 35.71 363 ASP A O 1
ATOM 2263 N N . LEU A 1 319 ? 48.782 41.325 22.367 1.00 35.68 364 LEU A N 1
ATOM 2264 C CA . LEU A 1 319 ? 48.107 40.557 21.302 1.00 31.67 364 LEU A CA 1
ATOM 2265 C C . LEU A 1 319 ? 49.071 40.392 20.123 1.00 27.91 364 LEU A C 1
ATOM 2266 O O . LEU A 1 319 ? 49.388 39.306 19.631 1.00 28.18 364 LEU A O 1
ATOM 2271 N N . ALA A 1 320 ? 49.532 41.542 19.637 1.00 34.20 365 ALA A N 1
ATOM 2272 C CA . ALA A 1 320 ? 50.435 41.602 18.505 1.00 33.65 365 ALA A CA 1
ATOM 2273 C C . ALA A 1 320 ? 51.682 40.786 18.704 1.00 34.71 365 ALA A C 1
ATOM 2274 O O . ALA A 1 320 ? 52.017 40.036 17.774 1.00 29.55 365 ALA A O 1
ATOM 2276 N N . ARG A 1 321 ? 52.377 40.854 19.837 1.00 31.15 366 ARG A N 1
ATOM 2277 C CA . ARG A 1 321 ? 53.585 40.054 20.030 1.00 35.74 366 ARG A CA 1
ATOM 2278 C C . ARG A 1 321 ? 53.307 38.573 20.134 1.00 32.64 366 ARG A C 1
ATOM 2279 O O . ARG A 1 321 ? 54.023 37.707 19.629 1.00 30.05 366 ARG A O 1
ATOM 2287 N N . THR A 1 322 ? 52.189 38.261 20.823 1.00 31.33 367 THR A N 1
ATOM 2288 C CA . THR A 1 322 ? 51.801 36.855 20.967 1.00 25.80 367 THR A CA 1
ATOM 2289 C C . THR A 1 322 ? 51.452 36.243 19.601 1.00 27.74 367 THR A C 1
ATOM 2290 O O . THR A 1 322 ? 51.824 35.104 19.327 1.00 26.25 367 THR A O 1
ATOM 2294 N N . PHE A 1 323 ? 50.734 37.012 18.788 1.00 25.05 368 PHE A N 1
ATOM 2295 C CA . PHE A 1 323 ? 50.337 36.529 17.450 1.00 23.58 368 PHE A CA 1
ATOM 2296 C C . PHE A 1 323 ? 51.617 36.182 16.680 1.00 24.23 368 PHE A C 1
ATOM 2297 O O . PHE A 1 323 ? 51.799 35.094 16.124 1.00 24.92 368 PHE A O 1
ATOM 2305 N N . ALA A 1 324 ? 52.507 37.183 16.685 1.00 28.53 369 ALA A N 1
ATOM 2306 C CA . ALA A 1 324 ? 53.787 37.057 15.957 1.00 31.22 369 ALA A CA 1
ATOM 2307 C C . ALA A 1 324 ? 54.603 35.860 16.342 1.00 30.22 369 ALA A C 1
ATOM 2308 O O . ALA A 1 324 ? 55.118 35.067 15.547 1.00 31.08 369 ALA A O 1
ATOM 2310 N N . ARG A 1 325 ? 54.813 35.685 17.643 1.00 27.51 370 ARG A N 1
ATOM 2311 C CA . ARG A 1 325 ? 55.556 34.593 18.211 1.00 29.76 370 ARG A CA 1
ATOM 2312 C C . ARG A 1 325 ? 54.961 33.239 17.882 1.00 27.35 370 ARG A C 1
ATOM 2313 O O . ARG A 1 325 ? 55.646 32.237 17.643 1.00 29.79 370 ARG A O 1
ATOM 2321 N N . GLU A 1 326 ? 53.602 33.171 17.908 1.00 20.65 371 GLU A N 1
ATOM 2322 C CA . GLU A 1 326 ? 52.965 31.908 17.673 1.00 18.23 371 GLU A CA 1
ATOM 2323 C C . GLU A 1 326 ? 52.706 31.504 16.225 1.00 22.39 371 GLU A C 1
ATOM 2324 O O . GLU A 1 326 ? 52.790 30.327 15.893 1.00 23.64 371 GLU A O 1
ATOM 2330 N N . MET A 1 327 ? 52.339 32.522 15.457 1.00 22.81 372 MET A N 1
ATOM 2331 C CA . MET A 1 327 ? 51.927 32.304 14.080 1.00 23.22 372 MET A CA 1
ATOM 2332 C C . MET A 1 327 ? 52.880 32.874 13.055 1.00 24.61 372 MET A C 1
ATOM 2333 O O . MET A 1 327 ? 52.756 32.450 11.916 1.00 27.34 372 MET A O 1
ATOM 2338 N N . GLY A 1 328 ? 53.764 33.775 13.426 1.00 25.79 373 GLY A N 1
ATOM 2339 C CA . GLY A 1 328 ? 54.695 34.375 12.496 1.00 30.60 373 GLY A CA 1
ATOM 2340 C C . GLY A 1 328 ? 55.758 33.340 12.125 1.00 42.37 373 GLY A C 1
ATOM 2341 O O . GLY A 1 328 ? 56.002 32.394 12.864 1.00 39.65 373 GLY A O 1
ATOM 2342 N N . GLU A 1 329 ? 56.342 33.503 10.927 1.00 43.77 374 GLU A N 1
ATOM 2343 C CA . GLU A 1 329 ? 57.354 32.510 10.531 1.00 54.53 374 GLU A CA 1
ATOM 2344 C C . GLU A 1 329 ? 58.615 32.714 11.372 1.00 58.63 374 GLU A C 1
ATOM 2345 O O . GLU A 1 329 ? 58.907 33.903 11.670 1.00 57.47 374 GLU A O 1
ATOM 2351 N N . MET B 1 1 ? 9.361 56.835 19.180 1.00 65.28 46 MET B N 1
ATOM 2352 C CA . MET B 1 1 ? 10.296 55.756 19.502 1.00 64.46 46 MET B CA 1
ATOM 2353 C C . MET B 1 1 ? 9.680 54.360 19.445 1.00 56.49 46 MET B C 1
ATOM 2354 O O . MET B 1 1 ? 9.303 53.801 20.489 1.00 56.70 46 MET B O 1
ATOM 2359 N N . PRO B 1 2 ? 9.558 53.773 18.262 1.00 52.17 47 PRO B N 1
ATOM 2360 C CA . PRO B 1 2 ? 8.964 52.449 18.113 1.00 45.38 47 PRO B CA 1
ATOM 2361 C C . PRO B 1 2 ? 9.928 51.377 18.601 1.00 40.75 47 PRO B C 1
ATOM 2362 O O . PRO B 1 2 ? 11.141 51.480 18.475 1.00 39.73 47 PRO B O 1
ATOM 2366 N N . THR B 1 3 ? 9.375 50.354 19.236 1.00 37.49 48 THR B N 1
ATOM 2367 C CA . THR B 1 3 ? 10.211 49.285 19.763 1.00 35.02 48 THR B CA 1
ATOM 2368 C C . THR B 1 3 ? 10.019 48.017 18.918 1.00 35.93 48 THR B C 1
ATOM 2369 O O . THR B 1 3 ? 9.003 47.832 18.257 1.00 31.12 48 THR B O 1
ATOM 2373 N N . LEU B 1 4 ? 11.072 47.201 18.996 1.00 32.16 49 LEU B N 1
ATOM 2374 C CA . LEU B 1 4 ? 11.074 45.948 18.239 1.00 28.54 49 LEU B CA 1
ATOM 2375 C C . LEU B 1 4 ? 11.330 44.782 19.169 1.00 29.21 49 LEU B C 1
ATOM 2376 O O . LEU B 1 4 ? 12.112 44.932 20.107 1.00 26.71 49 LEU B O 1
ATOM 2381 N N . LEU B 1 5 ? 10.682 43.651 18.913 1.00 25.11 50 LEU B N 1
ATOM 2382 C CA . LEU B 1 5 ? 10.950 42.458 19.697 1.00 22.93 50 LEU B CA 1
ATOM 2383 C C . LEU B 1 5 ? 11.488 41.396 18.694 1.00 22.65 50 LEU B C 1
ATOM 2384 O O . LEU B 1 5 ? 10.766 41.072 17.745 1.00 26.09 50 LEU B O 1
ATOM 2389 N N . ARG B 1 6 ? 12.715 40.957 18.898 1.00 21.05 51 ARG B N 1
ATOM 2390 C CA . ARG B 1 6 ? 13.270 39.897 18.035 1.00 24.30 51 ARG B CA 1
ATOM 2391 C C . ARG B 1 6 ? 13.353 38.626 18.859 1.00 20.24 51 ARG B C 1
ATOM 2392 O O . ARG B 1 6 ? 13.839 38.613 20.004 1.00 24.18 51 ARG B O 1
ATOM 2400 N N . VAL B 1 7 ? 12.842 37.533 18.333 1.00 19.94 52 VAL B N 1
ATOM 2401 C CA . VAL B 1 7 ? 12.907 36.239 19.020 1.00 19.20 52 VAL B CA 1
ATOM 2402 C C . VAL B 1 7 ? 13.389 35.167 18.053 1.00 23.00 52 VAL B C 1
ATOM 2403 O O . VAL B 1 7 ? 12.814 35.023 16.995 1.00 19.71 52 VAL B O 1
ATOM 2407 N N . TYR B 1 8 ? 14.471 34.492 18.434 1.00 19.78 53 TYR B N 1
ATOM 2408 C CA . TYR B 1 8 ? 15.013 33.450 17.536 1.00 19.25 53 TYR B CA 1
ATOM 2409 C C . TYR B 1 8 ? 14.671 32.086 18.160 1.00 20.14 53 TYR B C 1
ATOM 2410 O O . TYR B 1 8 ? 15.051 31.804 19.298 1.00 21.98 53 TYR B O 1
ATOM 2419 N N . ILE B 1 9 ? 13.885 31.297 17.434 1.00 18.91 54 ILE B N 1
ATOM 2420 C CA . ILE B 1 9 ? 13.505 29.971 17.896 1.00 19.03 54 ILE B CA 1
ATOM 2421 C C . ILE B 1 9 ? 14.568 28.990 17.400 1.00 18.95 54 ILE B C 1
ATOM 2422 O O . ILE B 1 9 ? 14.794 28.881 16.180 1.00 20.85 54 ILE B O 1
ATOM 2427 N N . ASP B 1 10 ? 15.264 28.302 18.262 1.00 17.61 55 ASP B N 1
ATOM 2428 C CA . ASP B 1 10 ? 16.388 27.456 17.788 1.00 18.27 55 ASP B CA 1
ATOM 2429 C C . ASP B 1 10 ? 16.480 26.176 18.562 1.00 24.22 55 ASP B C 1
ATOM 2430 O O . ASP B 1 10 ? 15.644 25.935 19.445 1.00 25.94 55 ASP B O 1
ATOM 2435 N N . GLY B 1 11 ? 17.488 25.372 18.300 1.00 17.86 56 GLY B N 1
ATOM 2436 C CA . GLY B 1 11 ? 17.623 24.080 18.957 1.00 22.95 56 GLY B CA 1
ATOM 2437 C C . GLY B 1 11 ? 17.633 22.987 17.924 1.00 21.99 56 GLY B C 1
ATOM 2438 O O . GLY B 1 11 ? 17.604 23.249 16.714 1.00 23.34 56 GLY B O 1
ATOM 2439 N N . PRO B 1 12 ? 17.703 21.727 18.359 1.00 20.94 57 PRO B N 1
ATOM 2440 C CA . PRO B 1 12 ? 17.722 20.609 17.460 1.00 24.95 57 PRO B CA 1
ATOM 2441 C C . PRO B 1 12 ? 16.485 20.539 16.586 1.00 22.10 57 PRO B C 1
ATOM 2442 O O . PRO B 1 12 ? 15.385 20.966 16.929 1.00 21.80 57 PRO B O 1
ATOM 2446 N N . HIS B 1 13 ? 16.688 19.965 15.410 1.00 25.03 58 HIS B N 1
ATOM 2447 C CA . HIS B 1 13 ? 15.663 19.696 14.429 1.00 24.55 58 HIS B CA 1
ATOM 2448 C C . HIS B 1 13 ? 14.754 18.593 14.997 1.00 31.22 58 HIS B C 1
ATOM 2449 O O . HIS B 1 13 ? 15.192 17.827 15.886 1.00 29.42 58 HIS B O 1
ATOM 2456 N N . GLY B 1 14 ? 13.510 18.583 14.590 1.00 26.05 59 GLY B N 1
ATOM 2457 C CA . GLY B 1 14 ? 12.548 17.598 14.982 1.00 25.64 59 GLY B CA 1
ATOM 2458 C C . GLY B 1 14 ? 11.770 17.761 16.257 1.00 24.74 59 GLY B C 1
ATOM 2459 O O . GLY B 1 14 ? 11.138 16.808 16.710 1.00 31.06 59 GLY B O 1
ATOM 2460 N N . MET B 1 15 ? 11.831 18.933 16.880 1.00 23.84 60 MET B N 1
ATOM 2461 C CA . MET B 1 15 ? 11.133 19.126 18.152 1.00 26.35 60 MET B CA 1
ATOM 2462 C C . MET B 1 15 ? 9.776 19.809 18.010 1.00 30.44 60 MET B C 1
ATOM 2463 O O . MET B 1 15 ? 8.965 19.747 18.965 1.00 28.56 60 MET B O 1
ATOM 2468 N N . GLY B 1 16 ? 9.531 20.478 16.893 1.00 27.05 61 GLY B N 1
ATOM 2469 C CA . GLY B 1 16 ? 8.298 21.196 16.648 1.00 27.89 61 GLY B CA 1
ATOM 2470 C C . GLY B 1 16 ? 8.490 22.706 16.565 1.00 25.16 61 GLY B C 1
ATOM 2471 O O . GLY B 1 16 ? 7.522 23.476 16.663 1.00 24.59 61 GLY B O 1
ATOM 2472 N N . LYS B 1 17 ? 9.714 23.176 16.388 1.00 21.81 62 LYS B N 1
ATOM 2473 C CA . LYS B 1 17 ? 9.978 24.611 16.338 1.00 23.61 62 LYS B CA 1
ATOM 2474 C C . LYS B 1 17 ? 9.203 25.333 15.248 1.00 22.56 62 LYS B C 1
ATOM 2475 O O . LYS B 1 17 ? 8.618 26.391 15.490 1.00 24.06 62 LYS B O 1
ATOM 2481 N N . THR B 1 18 ? 9.269 24.798 14.013 1.00 24.83 63 THR B N 1
ATOM 2482 C CA . THR B 1 18 ? 8.590 25.459 12.892 1.00 24.42 63 THR B CA 1
ATOM 2483 C C . THR B 1 18 ? 7.097 25.567 13.102 1.00 24.92 63 THR B C 1
ATOM 2484 O O . THR B 1 18 ? 6.556 26.676 13.018 1.00 27.05 63 THR B O 1
ATOM 2488 N N . THR B 1 19 ? 6.425 24.511 13.519 1.00 23.30 64 THR B N 1
ATOM 2489 C CA . THR B 1 19 ? 4.996 24.562 13.798 1.00 20.13 64 THR B CA 1
ATOM 2490 C C . THR B 1 19 ? 4.599 25.587 14.818 1.00 30.10 64 THR B C 1
ATOM 2491 O O . THR B 1 19 ? 3.675 26.409 14.783 1.00 24.58 64 THR B O 1
ATOM 2495 N N . THR B 1 20 ? 5.403 25.508 15.946 1.00 22.60 65 THR B N 1
ATOM 2496 C CA . THR B 1 20 ? 4.990 26.436 17.023 1.00 23.63 65 THR B CA 1
ATOM 2497 C C . THR B 1 20 ? 5.246 27.863 16.627 1.00 19.79 65 THR B C 1
ATOM 2498 O O . THR B 1 20 ? 4.426 28.691 17.028 1.00 25.26 65 THR B O 1
ATOM 2502 N N . THR B 1 21 ? 6.235 28.190 15.838 1.00 21.18 66 THR B N 1
ATOM 2503 C CA . THR B 1 21 ? 6.456 29.562 15.434 1.00 27.78 66 THR B CA 1
ATOM 2504 C C . THR B 1 21 ? 5.292 30.066 14.546 1.00 25.29 66 THR B C 1
ATOM 2505 O O . THR B 1 21 ? 4.856 31.177 14.775 1.00 24.06 66 THR B O 1
ATOM 2509 N N . GLN B 1 22 ? 4.920 29.247 13.587 1.00 24.53 67 GLN B N 1
ATOM 2510 C CA . GLN B 1 22 ? 3.777 29.575 12.726 1.00 24.02 67 GLN B CA 1
ATOM 2511 C C . GLN B 1 22 ? 2.512 29.766 13.531 1.00 25.51 67 GLN B C 1
ATOM 2512 O O . GLN B 1 22 ? 1.738 30.710 13.278 1.00 29.30 67 GLN B O 1
ATOM 2518 N N . LEU B 1 23 ? 2.272 28.901 14.501 1.00 23.57 68 LEU B N 1
ATOM 2519 C CA . LEU B 1 23 ? 1.099 29.011 15.339 1.00 25.22 68 LEU B CA 1
ATOM 2520 C C . LEU B 1 23 ? 1.134 30.332 16.106 1.00 27.11 68 LEU B C 1
ATOM 2521 O O . LEU B 1 23 ? 0.109 31.004 16.221 1.00 28.92 68 LEU B O 1
ATOM 2526 N N . LEU B 1 24 ? 2.306 30.662 16.650 1.00 24.87 69 LEU B N 1
ATOM 2527 C CA . LEU B 1 24 ? 2.359 31.940 17.390 1.00 23.44 69 LEU B CA 1
ATOM 2528 C C . LEU B 1 24 ? 2.076 33.104 16.476 1.00 26.12 69 LEU B C 1
ATOM 2529 O O . LEU B 1 24 ? 1.318 34.040 16.805 1.00 30.79 69 LEU B O 1
ATOM 2534 N N . VAL B 1 25 ? 2.673 33.120 15.287 1.00 26.98 70 VAL B N 1
ATOM 2535 C CA . VAL B 1 25 ? 2.462 34.209 14.36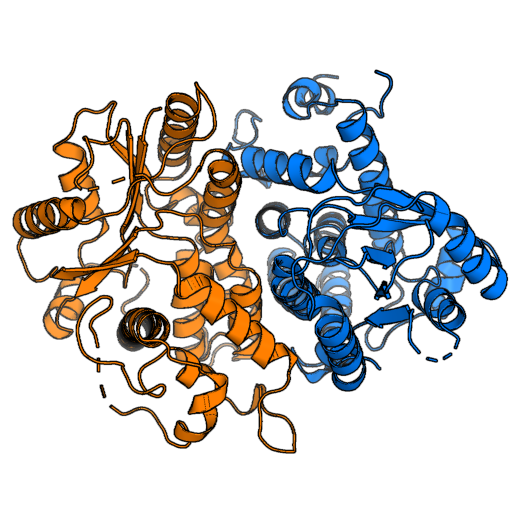8 1.00 27.67 70 VAL B CA 1
ATOM 2536 C C . VAL B 1 25 ? 1.021 34.323 13.918 1.00 29.11 70 VAL B C 1
ATOM 2537 O O . VAL B 1 25 ? 0.504 35.412 13.752 1.00 28.12 70 VAL B O 1
ATOM 2541 N N . ALA B 1 26 ? 0.358 33.174 13.763 1.00 27.07 71 ALA B N 1
ATOM 2542 C CA . ALA B 1 26 ? -1.039 33.179 13.305 1.00 29.84 71 ALA B CA 1
ATOM 2543 C C . ALA B 1 26 ? -1.965 33.869 14.276 1.00 38.30 71 ALA B C 1
ATOM 2544 O O . ALA B 1 26 ? -3.071 34.275 13.879 1.00 40.96 71 ALA B O 1
ATOM 2546 N N . LEU B 1 27 ? -1.558 34.019 15.523 1.00 30.71 72 LEU B N 1
ATOM 2547 C CA . LEU B 1 27 ? -2.323 34.674 16.555 1.00 39.83 72 LEU B CA 1
ATOM 2548 C C . LEU B 1 27 ? -2.310 36.195 16.452 1.00 41.69 72 LEU B C 1
ATOM 2549 O O . LEU B 1 27 ? -3.205 36.868 16.987 1.00 46.42 72 LEU B O 1
ATOM 2554 N N . GLY B 1 28 ? -1.277 36.748 15.831 1.00 43.93 73 GLY B N 1
ATOM 2555 C CA . GLY B 1 28 ? -1.116 38.172 15.740 1.00 45.45 73 GLY B CA 1
ATOM 2556 C C . GLY B 1 28 ? -1.641 38.811 14.474 1.00 53.44 73 GLY B C 1
ATOM 2557 O O . GLY B 1 28 ? -2.086 38.159 13.534 1.00 58.04 73 GLY B O 1
ATOM 2558 N N . SER B 1 29 ? -1.582 40.149 14.513 1.00 57.28 74 SER B N 1
ATOM 2559 C CA . SER B 1 29 ? -2.003 40.909 13.344 1.00 62.29 74 SER B CA 1
ATOM 2560 C C . SER B 1 29 ? -0.833 40.828 12.359 1.00 63.97 74 SER B C 1
ATOM 2561 O O . SER B 1 29 ? 0.328 41.064 12.704 1.00 61.95 74 SER B O 1
ATOM 2564 N N . ARG B 1 30 ? -1.149 40.514 11.125 1.00 66.04 75 ARG B N 1
ATOM 2565 C CA . ARG B 1 30 ? -0.236 40.367 10.025 1.00 64.06 75 ARG B CA 1
ATOM 2566 C C . ARG B 1 30 ? 0.792 41.493 9.978 1.00 63.01 75 ARG B C 1
ATOM 2567 O O . ARG B 1 30 ? 1.943 41.257 9.604 1.00 67.10 75 ARG B O 1
ATOM 2575 N N . ASP B 1 31 ? 0.413 42.715 10.327 1.00 58.65 76 ASP B N 1
ATOM 2576 C CA . ASP B 1 31 ? 1.289 43.857 10.328 1.00 56.43 76 ASP B CA 1
ATOM 2577 C C . ASP B 1 31 ? 2.128 44.033 11.573 1.00 53.80 76 ASP B C 1
ATOM 2578 O O . ASP B 1 31 ? 3.118 44.806 11.535 1.00 53.93 76 ASP B O 1
ATOM 2583 N N . ASP B 1 32 ? 1.834 43.355 12.693 1.00 44.89 77 ASP B N 1
ATOM 2584 C CA . ASP B 1 32 ? 2.719 43.601 13.837 1.00 45.05 77 ASP B CA 1
ATOM 2585 C C . ASP B 1 32 ? 3.572 42.416 14.245 1.00 37.54 77 ASP B C 1
ATOM 2586 O O . ASP B 1 32 ? 4.236 42.489 15.279 1.00 33.34 77 ASP B O 1
ATOM 2591 N N . ILE B 1 33 ? 3.561 41.336 13.485 1.00 36.86 78 ILE B N 1
ATOM 2592 C CA . ILE B 1 33 ? 4.416 40.168 13.771 1.00 30.90 78 ILE B CA 1
ATOM 2593 C C . ILE B 1 33 ? 4.723 39.535 12.421 1.00 33.84 78 ILE B C 1
ATOM 2594 O O . ILE B 1 33 ? 3.834 39.401 11.563 1.00 30.04 78 ILE B O 1
ATOM 2599 N N . VAL B 1 34 ? 5.978 39.209 12.154 1.00 29.00 79 VAL B N 1
ATOM 2600 C CA . VAL B 1 34 ? 6.359 38.654 10.869 1.00 28.37 79 VAL B CA 1
ATOM 2601 C C . VAL B 1 34 ? 7.307 37.467 11.158 1.00 30.35 79 VAL B C 1
ATOM 2602 O O . VAL B 1 34 ? 8.038 37.588 12.132 1.00 26.38 79 VAL B O 1
ATOM 2606 N N . TYR B 1 35 ? 7.130 36.390 10.462 1.00 28.57 80 TYR B N 1
ATOM 2607 C CA . TYR B 1 35 ? 7.918 35.190 10.597 1.00 27.21 80 TYR B CA 1
ATOM 2608 C C . TYR B 1 35 ? 9.063 35.196 9.575 1.00 30.62 80 TYR B C 1
ATOM 2609 O O . TYR B 1 35 ? 8.840 35.507 8.389 1.00 29.55 80 TYR B O 1
ATOM 2618 N N . VAL B 1 36 ? 10.266 34.946 10.033 1.00 22.33 81 VAL B N 1
ATOM 2619 C CA . VAL B 1 36 ? 11.451 34.841 9.126 1.00 25.46 81 VAL B CA 1
ATOM 2620 C C . VAL B 1 36 ? 11.713 33.350 9.107 1.00 22.91 81 VAL B C 1
ATOM 2621 O O . VAL B 1 36 ? 12.184 32.740 10.070 1.00 20.73 81 VAL B O 1
ATOM 2625 N N . PRO B 1 37 ? 11.326 32.629 8.082 1.00 20.12 82 PRO B N 1
ATOM 2626 C CA . PRO B 1 37 ? 11.423 31.196 8.057 1.00 22.77 82 PRO B CA 1
ATOM 2627 C C . PRO B 1 37 ? 12.795 30.653 7.746 1.00 20.45 82 PRO B C 1
ATOM 2628 O O . PRO B 1 37 ? 13.752 31.365 7.505 1.00 21.13 82 PRO B O 1
ATOM 2632 N N . GLU B 1 38 ? 12.841 29.327 7.791 1.00 21.83 83 GLU B N 1
ATOM 2633 C CA . GLU B 1 38 ? 14.103 28.626 7.468 1.00 22.17 83 GLU B CA 1
ATOM 2634 C C . GLU B 1 38 ? 14.280 28.898 5.949 1.00 20.96 83 GLU B C 1
ATOM 2635 O O . GLU B 1 38 ? 13.285 28.777 5.224 1.00 25.17 83 GLU B O 1
ATOM 2641 N N . PRO B 1 39 ? 15.477 29.200 5.571 1.00 18.68 84 PRO B N 1
ATOM 2642 C CA . PRO B 1 39 ? 15.730 29.563 4.132 1.00 20.16 84 PRO B CA 1
ATOM 2643 C C . PRO B 1 39 ? 15.937 28.325 3.291 1.00 22.28 84 PRO B C 1
ATOM 2644 O O . PRO B 1 39 ? 16.972 28.145 2.633 1.00 19.87 84 PRO B O 1
ATOM 2648 N N . MET B 1 40 ? 14.924 27.431 3.281 1.00 22.78 85 MET B N 1
ATOM 2649 C CA . MET B 1 40 ? 15.059 26.151 2.599 1.00 19.64 85 MET B CA 1
ATOM 2650 C C . MET B 1 40 ? 15.380 26.266 1.122 1.00 21.95 85 MET B C 1
ATOM 2651 O O . MET B 1 40 ? 16.130 25.422 0.621 1.00 21.47 85 MET B O 1
ATOM 2656 N N . THR B 1 41 ? 14.841 27.256 0.428 1.00 18.84 86 THR B N 1
ATOM 2657 C CA . THR B 1 41 ? 15.052 27.471 -1.012 1.00 20.91 86 THR B CA 1
ATOM 2658 C C . THR B 1 41 ? 16.524 27.878 -1.232 1.00 21.05 86 THR B C 1
ATOM 2659 O O . THR B 1 41 ? 17.127 27.472 -2.222 1.00 20.80 86 THR B O 1
ATOM 2663 N N . TYR B 1 42 ? 17.119 28.601 -0.244 1.00 20.72 87 TYR B N 1
ATOM 2664 C CA . TYR B 1 42 ? 18.538 28.980 -0.411 1.00 17.26 87 TYR B CA 1
ATOM 2665 C C . TYR B 1 42 ? 19.354 27.710 -0.294 1.00 22.48 87 TYR B C 1
ATOM 2666 O O . TYR B 1 42 ? 20.314 27.463 -1.025 1.00 24.94 87 TYR B O 1
ATOM 2675 N N . TRP B 1 43 ? 19.005 26.900 0.699 1.00 21.31 88 TRP B N 1
ATOM 2676 C CA . TRP B 1 43 ? 19.724 25.656 0.913 1.00 24.15 88 TRP B CA 1
ATOM 2677 C C . TRP B 1 43 ? 19.535 24.670 -0.223 1.00 24.98 88 TRP B C 1
ATOM 2678 O O . TRP B 1 43 ? 20.516 23.982 -0.572 1.00 25.29 88 TRP B O 1
ATOM 2689 N N . ARG B 1 44 ? 18.400 24.531 -0.813 1.00 24.33 89 ARG B N 1
ATOM 2690 C CA . ARG B 1 44 ? 18.247 23.478 -1.854 1.00 24.75 89 ARG B CA 1
ATOM 2691 C C . ARG B 1 44 ? 18.543 23.948 -3.254 1.00 27.72 89 ARG B C 1
ATOM 2692 O O . ARG B 1 44 ? 18.819 23.082 -4.127 1.00 26.49 89 ARG B O 1
ATOM 2700 N N . VAL B 1 45 ? 18.398 25.245 -3.534 1.00 23.70 90 VAL B N 1
ATOM 2701 C CA . VAL B 1 45 ? 18.633 25.720 -4.893 1.00 23.91 90 VAL B CA 1
ATOM 2702 C C . VAL B 1 45 ? 19.539 26.936 -5.015 1.00 26.13 90 VAL B C 1
ATOM 2703 O O . VAL B 1 45 ? 20.490 26.918 -5.824 1.00 25.52 90 VAL B O 1
ATOM 2707 N N . LEU B 1 46 ? 19.245 28.032 -4.313 1.00 21.97 91 LEU B N 1
ATOM 2708 C CA . LEU B 1 46 ? 19.928 29.299 -4.546 1.00 17.05 91 LEU B CA 1
ATOM 2709 C C . LEU B 1 46 ? 21.388 29.329 -4.178 1.00 20.94 91 LEU B C 1
ATOM 2710 O O . LEU B 1 46 ? 22.187 29.875 -4.956 1.00 22.11 91 LEU B O 1
ATOM 2715 N N . GLY B 1 47 ? 21.750 28.802 -3.013 1.00 19.84 92 GLY B N 1
ATOM 2716 C CA . GLY B 1 47 ? 23.155 28.874 -2.632 1.00 22.28 92 GLY B CA 1
ATOM 2717 C C . GLY B 1 47 ? 24.004 27.764 -3.244 1.00 24.74 92 GLY B C 1
ATOM 2718 O O . GLY B 1 47 ? 25.207 27.954 -3.402 1.00 23.13 92 GLY B O 1
ATOM 2719 N N . ALA B 1 48 ? 23.406 26.614 -3.414 1.00 26.68 93 ALA B N 1
ATOM 2720 C CA . ALA B 1 48 ? 24.029 25.426 -3.966 1.00 29.11 93 ALA B CA 1
ATOM 2721 C C . ALA B 1 48 ? 22.894 24.428 -4.207 1.00 31.79 93 ALA B C 1
ATOM 2722 O O . ALA B 1 48 ? 21.741 24.740 -3.860 1.00 26.38 93 ALA B O 1
ATOM 2724 N N . SER B 1 49 ? 23.203 23.252 -4.742 1.00 27.59 94 SER B N 1
ATOM 2725 C CA . SER B 1 49 ? 22.143 22.305 -5.013 1.00 29.10 94 SER B CA 1
ATOM 2726 C C . SER B 1 49 ? 21.979 21.269 -3.913 1.00 25.70 94 SER B C 1
ATOM 2727 O O . SER B 1 49 ? 22.976 20.602 -3.611 1.00 30.41 94 SER B O 1
ATOM 2730 N N . GLU B 1 50 ? 20.796 21.188 -3.340 1.00 25.15 95 GLU B N 1
ATOM 2731 C CA . GLU B 1 50 ? 20.478 20.185 -2.348 1.00 28.80 95 GLU B CA 1
ATOM 2732 C C . GLU B 1 50 ? 21.545 20.048 -1.277 1.00 28.31 95 GLU B C 1
ATOM 2733 O O . GLU B 1 50 ? 22.111 18.978 -1.020 1.00 23.33 95 GLU B O 1
ATOM 2739 N N . THR B 1 51 ? 21.782 21.204 -0.627 1.00 25.75 96 THR B N 1
ATOM 2740 C CA . THR B 1 51 ? 22.822 21.225 0.432 1.00 24.46 96 THR B CA 1
ATOM 2741 C C . THR B 1 51 ? 22.535 20.251 1.561 1.00 22.49 96 THR B C 1
ATOM 2742 O O . THR B 1 51 ? 23.509 19.652 2.061 1.00 25.42 96 THR B O 1
ATOM 2746 N N . ILE B 1 52 ? 21.256 20.103 1.952 1.00 25.42 97 ILE B N 1
ATOM 2747 C CA . ILE B 1 52 ? 20.945 19.166 3.036 1.00 26.98 97 ILE B CA 1
ATOM 2748 C C . ILE B 1 52 ? 21.282 17.735 2.624 1.00 28.07 97 ILE B C 1
ATOM 2749 O O . ILE B 1 52 ? 21.867 16.951 3.355 1.00 26.36 97 ILE B O 1
ATOM 2754 N N . ALA B 1 53 ? 20.963 17.409 1.368 1.00 27.47 98 ALA B N 1
ATOM 2755 C CA . ALA B 1 53 ? 21.227 16.061 0.827 1.00 27.62 98 ALA B CA 1
ATOM 2756 C C . ALA B 1 53 ? 22.677 15.764 0.770 1.00 29.08 98 ALA B C 1
ATOM 2757 O O . ALA B 1 53 ? 23.169 14.680 1.073 1.00 29.84 98 ALA B O 1
ATOM 2759 N N . ASN B 1 54 ? 23.447 16.812 0.508 1.00 26.15 99 ASN B N 1
ATOM 2760 C CA . ASN B 1 54 ? 24.904 16.632 0.472 1.00 23.20 99 ASN B CA 1
ATOM 2761 C C . ASN B 1 54 ? 25.504 16.392 1.852 1.00 28.24 99 ASN B C 1
ATOM 2762 O O . ASN B 1 54 ? 26.326 15.496 2.026 1.00 30.09 99 ASN B O 1
ATOM 2767 N N . ILE B 1 55 ? 25.015 17.126 2.856 1.00 27.57 100 ILE B N 1
ATOM 2768 C CA . ILE B 1 55 ? 25.524 16.919 4.240 1.00 23.69 100 ILE B CA 1
ATOM 2769 C C . ILE B 1 55 ? 25.217 15.515 4.721 1.00 25.27 100 ILE B C 1
ATOM 2770 O O . ILE B 1 55 ? 26.066 14.801 5.256 1.00 27.34 100 ILE B O 1
ATOM 2775 N N . TYR B 1 56 ? 23.987 15.062 4.483 1.00 26.35 101 TYR B N 1
ATOM 2776 C CA . TYR B 1 56 ? 23.581 13.715 4.943 1.00 31.23 101 TYR B CA 1
ATOM 2777 C C . TYR B 1 56 ? 24.341 12.635 4.213 1.00 31.70 101 TYR B C 1
ATOM 2778 O O . TYR B 1 56 ? 24.845 11.665 4.788 1.00 31.25 101 TYR B O 1
ATOM 2787 N N . THR B 1 57 ? 24.506 12.852 2.922 1.00 31.66 102 THR B N 1
ATOM 2788 C CA . THR B 1 57 ? 25.247 11.958 2.033 1.00 36.86 102 THR B CA 1
ATOM 2789 C C . THR B 1 57 ? 26.689 11.875 2.404 1.00 36.32 102 THR B C 1
ATOM 2790 O O . THR B 1 57 ? 27.368 10.837 2.288 1.00 37.73 102 THR B O 1
ATOM 2794 N N . THR B 1 58 ? 27.290 12.979 2.860 1.00 31.15 103 THR B N 1
ATOM 2795 C CA . THR B 1 58 ? 28.714 13.011 3.253 1.00 30.63 103 THR B CA 1
ATOM 2796 C C . THR B 1 58 ? 28.970 12.274 4.539 1.00 30.18 103 THR B C 1
ATOM 2797 O O . THR B 1 58 ? 29.914 11.455 4.683 1.00 30.32 103 THR B O 1
ATOM 2801 N N . GLN B 1 59 ? 28.127 12.514 5.556 1.00 29.67 104 GLN B N 1
ATOM 2802 C CA . GLN B 1 59 ? 28.298 11.844 6.837 1.00 30.80 104 GLN B CA 1
ATOM 2803 C C . GLN B 1 59 ? 28.143 10.308 6.640 1.00 33.63 104 GLN B C 1
ATOM 2804 O O . GLN B 1 59 ? 28.835 9.542 7.298 1.00 30.32 104 GLN B O 1
ATOM 2810 N N . HIS B 1 60 ? 27.227 9.939 5.757 1.00 30.94 105 HIS B N 1
ATOM 2811 C CA . HIS B 1 60 ? 26.989 8.500 5.518 1.00 39.24 105 HIS B CA 1
ATOM 2812 C C . HIS B 1 60 ? 28.208 7.871 4.881 1.00 39.32 105 HIS B C 1
ATOM 2813 O O . HIS B 1 60 ? 28.715 6.858 5.362 1.00 42.57 105 HIS B O 1
ATOM 2820 N N . ARG B 1 61 ? 28.743 8.485 3.829 1.00 38.63 106 ARG B N 1
ATOM 2821 C CA . ARG B 1 61 ? 29.927 7.911 3.190 1.00 41.27 106 ARG B CA 1
ATOM 2822 C C . ARG B 1 61 ? 31.111 7.912 4.116 1.00 46.56 106 ARG B C 1
ATOM 2823 O O . ARG B 1 61 ? 31.984 7.028 4.032 1.00 44.39 106 ARG B O 1
ATOM 2831 N N . LEU B 1 62 ? 31.225 8.858 5.068 1.00 35.19 107 LEU B N 1
ATOM 2832 C CA . LEU B 1 62 ? 32.337 8.838 6.010 1.00 38.02 107 LEU B CA 1
ATOM 2833 C C . LEU B 1 62 ? 32.155 7.674 6.987 1.00 34.72 107 LEU B C 1
ATOM 2834 O O . LEU B 1 62 ? 33.103 6.963 7.353 1.00 39.19 107 LEU B O 1
ATOM 2839 N N . ASP B 1 63 ? 30.940 7.514 7.462 1.00 36.22 108 ASP B N 1
ATOM 2840 C CA . ASP B 1 63 ? 30.534 6.489 8.412 1.00 41.02 108 ASP B CA 1
ATOM 2841 C C . ASP B 1 63 ? 30.781 5.084 7.839 1.00 45.93 108 ASP B C 1
ATOM 2842 O O . ASP B 1 63 ? 31.128 4.169 8.595 1.00 48.24 108 ASP B O 1
ATOM 2847 N N . GLN B 1 64 ? 30.606 4.932 6.532 1.00 44.29 109 GLN B N 1
ATOM 2848 C CA . GLN B 1 64 ? 30.813 3.687 5.817 1.00 46.20 109 GLN B CA 1
ATOM 2849 C C . GLN B 1 64 ? 32.251 3.499 5.344 1.00 49.29 109 GLN B C 1
ATOM 2850 O O . GLN B 1 64 ? 32.532 2.516 4.636 1.00 51.35 109 GLN B O 1
ATOM 2856 N N . GLY B 1 65 ? 33.143 4.427 5.663 1.00 49.46 110 GLY B N 1
ATOM 2857 C CA . GLY B 1 65 ? 34.527 4.388 5.281 1.00 49.67 110 GLY B CA 1
ATOM 2858 C C . GLY B 1 65 ? 34.777 4.541 3.789 1.00 50.74 110 GLY B C 1
ATOM 2859 O O . GLY B 1 65 ? 35.842 4.133 3.298 1.00 51.26 110 GLY B O 1
ATOM 2860 N N . GLU B 1 66 ? 33.876 5.180 3.057 1.00 48.95 111 GLU B N 1
ATOM 2861 C CA . GLU B 1 66 ? 33.993 5.384 1.627 1.00 49.66 111 GLU B CA 1
ATOM 2862 C C . GLU B 1 66 ? 34.773 6.641 1.248 1.00 47.31 111 GLU B C 1
ATOM 2863 O O . GLU B 1 66 ? 35.152 6.832 0.089 1.00 48.06 111 GLU B O 1
ATOM 2869 N N . ILE B 1 67 ? 34.929 7.543 2.193 1.00 46.47 112 ILE B N 1
ATOM 2870 C CA . ILE B 1 67 ? 35.649 8.797 2.035 1.00 42.46 112 ILE B CA 1
ATOM 2871 C C . ILE B 1 67 ? 36.429 9.011 3.328 1.00 38.56 112 ILE B C 1
ATOM 2872 O O . ILE B 1 67 ? 36.070 8.438 4.369 1.00 40.03 112 ILE B O 1
ATOM 2877 N N . SER B 1 68 ? 37.466 9.848 3.304 1.00 37.36 113 SER B N 1
ATOM 2878 C CA . SER B 1 68 ? 38.227 10.064 4.532 1.00 35.79 113 SER B CA 1
ATOM 2879 C C . SER B 1 68 ? 37.617 11.191 5.390 1.00 37.81 113 SER B C 1
ATOM 2880 O O . SER B 1 68 ? 36.755 11.924 4.925 1.00 33.74 113 SER B O 1
ATOM 2883 N N . ALA B 1 69 ? 38.148 11.306 6.608 1.00 38.04 114 ALA B N 1
ATOM 2884 C CA . ALA B 1 69 ? 37.694 12.379 7.509 1.00 35.60 114 ALA B CA 1
ATOM 2885 C C . ALA B 1 69 ? 37.994 13.723 6.857 1.00 37.58 114 ALA B C 1
ATOM 2886 O O . ALA B 1 69 ? 37.218 14.675 6.872 1.00 31.15 114 ALA B O 1
ATOM 2888 N N . GLY B 1 70 ? 39.164 13.838 6.219 1.00 34.23 115 GLY B N 1
ATOM 2889 C CA . GLY B 1 70 ? 39.584 15.041 5.526 1.00 34.98 115 GLY B CA 1
ATOM 2890 C C . GLY B 1 70 ? 38.629 15.378 4.396 1.00 36.06 115 GLY B C 1
ATOM 2891 O O . GLY B 1 70 ? 38.233 16.535 4.255 1.00 32.60 115 GLY B O 1
ATOM 2892 N N . ASP B 1 71 ? 38.195 14.390 3.610 1.00 31.30 116 ASP B N 1
ATOM 2893 C CA . ASP B 1 71 ? 37.289 14.634 2.511 1.00 31.78 116 ASP B CA 1
ATOM 2894 C C . ASP B 1 71 ? 35.922 15.125 3.065 1.00 30.80 116 ASP B C 1
ATOM 2895 O O . ASP B 1 71 ? 35.284 16.006 2.508 1.00 34.10 116 ASP B O 1
ATOM 2900 N N . ALA B 1 72 ? 35.520 14.490 4.157 1.00 30.41 117 ALA B N 1
ATOM 2901 C CA . ALA B 1 72 ? 34.274 14.832 4.813 1.00 26.25 117 ALA B CA 1
ATOM 2902 C C . ALA B 1 72 ? 34.311 16.300 5.322 1.00 27.88 117 ALA B C 1
ATOM 2903 O O . ALA B 1 72 ? 33.346 17.032 5.044 1.00 27.17 117 ALA B O 1
ATOM 2905 N N . ALA B 1 73 ? 35.408 16.657 5.968 1.00 27.29 118 ALA B N 1
ATOM 2906 C CA . ALA B 1 73 ? 35.558 17.995 6.557 1.00 25.58 118 ALA B CA 1
ATOM 2907 C C . ALA B 1 73 ? 35.439 19.079 5.503 1.00 31.39 118 ALA B C 1
ATOM 2908 O O . ALA B 1 73 ? 34.733 20.066 5.706 1.00 25.98 118 ALA B O 1
ATOM 2910 N N . VAL B 1 74 ? 36.104 18.889 4.326 1.00 27.10 119 VAL B N 1
ATOM 2911 C CA . VAL B 1 74 ? 35.981 19.926 3.325 1.00 26.48 119 VAL B CA 1
ATOM 2912 C C . VAL B 1 74 ? 34.567 20.114 2.855 1.00 24.72 119 VAL B C 1
ATOM 2913 O O . VAL B 1 74 ? 34.098 21.270 2.728 1.00 26.98 119 VAL B O 1
ATOM 2917 N N . VAL B 1 75 ? 33.829 19.036 2.564 1.00 27.19 120 VAL B N 1
ATOM 2918 C CA . VAL B 1 75 ? 32.455 19.176 2.145 1.00 25.22 120 VAL B CA 1
ATOM 2919 C C . VAL B 1 75 ? 31.569 19.770 3.263 1.00 23.84 120 VAL B C 1
ATOM 2920 O O . VAL B 1 75 ? 30.732 20.632 2.999 1.00 24.72 120 VAL B O 1
ATOM 2924 N N . MET B 1 76 ? 31.736 19.309 4.483 1.00 24.19 121 MET B N 1
ATOM 2925 C CA . MET B 1 76 ? 30.920 19.778 5.599 1.00 22.98 121 MET B CA 1
ATOM 2926 C C . MET B 1 76 ? 31.170 21.254 5.855 1.00 23.64 121 MET B C 1
ATOM 2927 O O . MET B 1 76 ? 30.230 22.012 6.144 1.00 21.76 121 MET B O 1
ATOM 2932 N N . THR B 1 77 ? 32.403 21.670 5.822 1.00 22.30 122 THR B N 1
ATOM 2933 C CA . THR B 1 77 ? 32.753 23.085 6.061 1.00 19.50 122 THR B CA 1
ATOM 2934 C C . THR B 1 77 ? 32.133 23.984 5.024 1.00 23.78 122 THR B C 1
ATOM 2935 O O . THR B 1 77 ? 31.443 24.971 5.283 1.00 20.73 122 THR B O 1
ATOM 2939 N N . SER B 1 78 ? 32.323 23.666 3.712 1.00 20.12 123 SER B N 1
ATOM 2940 C CA . SER B 1 78 ? 31.704 24.463 2.643 1.00 20.83 123 SER B CA 1
ATOM 2941 C C . SER B 1 78 ? 30.188 24.450 2.714 1.00 19.45 123 SER B C 1
ATOM 2942 O O . SER B 1 78 ? 29.457 25.422 2.506 1.00 21.47 123 SER B O 1
ATOM 2945 N N . ALA B 1 79 ? 29.625 23.260 3.018 1.00 18.99 124 ALA B N 1
ATOM 2946 C CA . ALA B 1 79 ? 28.162 23.125 3.174 1.00 22.66 124 ALA B CA 1
ATOM 2947 C C . ALA B 1 79 ? 27.652 24.042 4.285 1.00 20.82 124 ALA B C 1
ATOM 2948 O O . ALA B 1 79 ? 26.652 24.760 4.115 1.00 21.29 124 ALA B O 1
ATOM 2950 N N . GLN B 1 80 ? 28.328 24.090 5.425 1.00 19.31 125 GLN B N 1
ATOM 2951 C CA . GLN B 1 80 ? 27.903 24.934 6.539 1.00 19.49 125 GLN B CA 1
ATOM 2952 C C . GLN B 1 80 ? 27.947 26.402 6.226 1.00 20.13 125 GLN B C 1
ATOM 2953 O O . GLN B 1 80 ? 27.129 27.207 6.674 1.00 21.68 125 GLN B O 1
ATOM 2959 N N . ILE B 1 81 ? 28.881 26.794 5.371 1.00 19.28 126 ILE B N 1
ATOM 2960 C CA . ILE B 1 81 ? 28.942 28.201 4.922 1.00 19.66 126 ILE B CA 1
ATOM 2961 C C . ILE B 1 81 ? 27.655 28.457 4.181 1.00 19.69 126 ILE B C 1
ATOM 2962 O O . ILE B 1 81 ? 27.004 29.503 4.371 1.00 20.14 126 ILE B O 1
ATOM 2967 N N . THR B 1 82 ? 27.294 27.568 3.225 1.00 20.97 127 THR B N 1
ATOM 2968 C CA . THR B 1 82 ? 26.030 27.776 2.495 1.00 18.53 127 THR B CA 1
ATOM 2969 C C . THR B 1 82 ? 24.833 27.812 3.402 1.00 20.58 127 THR B C 1
ATOM 2970 O O . THR B 1 82 ? 23.937 28.646 3.240 1.00 20.51 127 THR B O 1
ATOM 2974 N N . MET B 1 83 ? 24.797 26.913 4.416 1.00 18.16 128 MET B N 1
ATOM 2975 C CA . MET B 1 83 ? 23.656 26.879 5.311 1.00 19.99 128 MET B CA 1
ATOM 2976 C C . MET B 1 83 ? 23.517 28.194 6.087 1.00 18.71 128 MET B C 1
ATOM 2977 O O . MET B 1 83 ? 22.380 28.683 6.310 1.00 18.25 128 MET B O 1
ATOM 2982 N N . GLY B 1 84 ? 24.610 28.813 6.458 1.00 18.65 129 GLY B N 1
ATOM 2983 C CA . GLY B 1 84 ? 24.533 30.021 7.289 1.00 20.37 129 GLY B CA 1
ATOM 2984 C C . GLY B 1 84 ? 24.384 31.332 6.597 1.00 18.16 129 GLY B C 1
ATOM 2985 O O . GLY B 1 84 ? 23.969 32.346 7.173 1.00 18.56 129 GLY B O 1
ATOM 2986 N N . MET B 1 85 ? 24.587 31.330 5.215 1.00 14.70 130 MET B N 1
ATOM 2987 C CA . MET B 1 85 ? 24.565 32.627 4.546 1.00 17.05 130 MET B CA 1
ATOM 2988 C C . MET B 1 85 ? 23.345 33.470 4.684 1.00 16.05 130 MET B C 1
ATOM 2989 O O . MET B 1 85 ? 23.489 34.668 5.008 1.00 19.51 130 MET B O 1
ATOM 2994 N N . PRO B 1 86 ? 22.140 32.943 4.552 1.00 18.29 131 PRO B N 1
ATOM 2995 C CA . PRO B 1 86 ? 20.928 33.799 4.694 1.00 18.77 131 PRO B CA 1
ATOM 2996 C C . PRO B 1 86 ? 20.863 34.336 6.151 1.00 18.54 131 PRO B C 1
ATOM 2997 O O . PRO B 1 86 ? 20.370 35.475 6.312 1.00 17.42 131 PRO B O 1
ATOM 3001 N N . TYR B 1 87 ? 21.327 33.572 7.134 1.00 19.25 132 TYR B N 1
ATOM 3002 C CA . TYR B 1 87 ? 21.203 34.117 8.495 1.00 19.57 132 TYR B CA 1
ATOM 3003 C C . TYR B 1 87 ? 22.184 35.258 8.743 1.00 16.78 132 TYR B C 1
ATOM 3004 O O . TYR B 1 87 ? 21.839 36.255 9.333 1.00 17.83 132 TYR B O 1
ATOM 3013 N N . ALA B 1 88 ? 23.388 35.033 8.188 1.00 15.67 133 ALA B N 1
ATOM 3014 C CA . ALA B 1 88 ? 24.422 36.072 8.393 1.00 19.64 133 ALA B CA 1
ATOM 3015 C C . ALA B 1 88 ? 24.098 37.351 7.662 1.00 20.06 133 ALA B C 1
ATOM 3016 O O . ALA B 1 88 ? 24.311 38.467 8.141 1.00 20.48 133 ALA B O 1
ATOM 3018 N N . VAL B 1 89 ? 23.621 37.220 6.387 1.00 20.85 134 VAL B N 1
ATOM 3019 C CA . VAL B 1 89 ? 23.321 38.426 5.639 1.00 19.16 134 VAL B CA 1
ATOM 3020 C C . VAL B 1 89 ? 22.128 39.131 6.221 1.00 19.94 134 VAL B C 1
ATOM 3021 O O . VAL B 1 89 ? 22.226 40.377 6.294 1.00 25.68 134 VAL B O 1
ATOM 3025 N N . THR B 1 90 ? 21.091 38.481 6.713 1.00 20.49 135 THR B N 1
ATOM 3026 C CA . THR B 1 90 ? 19.939 39.079 7.381 1.00 22.06 135 THR B CA 1
ATOM 3027 C C . THR B 1 90 ? 20.393 39.821 8.649 1.00 24.83 135 THR B C 1
ATOM 3028 O O . THR B 1 90 ? 20.022 40.971 8.890 1.00 22.35 135 THR B O 1
ATOM 3032 N N . ASP B 1 91 ? 21.238 39.186 9.460 1.00 18.36 136 ASP B N 1
ATOM 3033 C CA . ASP B 1 91 ? 21.765 39.838 10.643 1.00 18.04 136 ASP B CA 1
ATOM 3034 C C . ASP B 1 91 ? 22.523 41.118 10.274 1.00 23.50 136 ASP B C 1
ATOM 3035 O O . ASP B 1 91 ? 22.429 42.211 10.874 1.00 20.81 136 ASP B O 1
ATOM 3040 N N . ALA B 1 92 ? 23.302 41.045 9.170 1.00 19.09 137 ALA B N 1
ATOM 3041 C CA . ALA B 1 92 ? 24.139 42.198 8.811 1.00 20.34 137 ALA B CA 1
ATOM 3042 C C . ALA B 1 92 ? 23.306 43.374 8.350 1.00 23.58 137 ALA B C 1
ATOM 3043 O O . ALA B 1 92 ? 23.626 44.540 8.661 1.00 27.01 137 ALA B O 1
ATOM 3045 N N . VAL B 1 93 ? 22.224 43.094 7.629 1.00 22.12 138 VAL B N 1
ATOM 3046 C CA . VAL B 1 93 ? 21.375 44.181 7.148 1.00 25.40 138 VAL B CA 1
ATOM 3047 C C . VAL B 1 93 ? 20.444 44.693 8.215 1.00 29.20 138 VAL B C 1
ATOM 3048 O O . VAL B 1 93 ? 20.141 45.902 8.244 1.00 24.47 138 VAL B O 1
ATOM 3052 N N . LEU B 1 94 ? 20.106 43.841 9.181 1.00 25.57 139 LEU B N 1
ATOM 3053 C CA . LEU B 1 94 ? 19.267 44.268 10.299 1.00 29.08 139 LEU B CA 1
ATOM 3054 C C . LEU B 1 94 ? 20.017 45.158 11.274 1.00 24.91 139 LEU B C 1
ATOM 3055 O O . LEU B 1 94 ? 19.443 46.110 11.845 1.00 26.56 139 LEU B O 1
ATOM 3060 N N . ALA B 1 95 ? 21.273 44.828 11.518 1.00 23.39 140 ALA B N 1
ATOM 3061 C CA . ALA B 1 95 ? 22.155 45.467 12.481 1.00 23.96 140 ALA B CA 1
ATOM 3062 C C . ALA B 1 95 ? 22.043 46.964 12.621 1.00 28.73 140 ALA B C 1
ATOM 3063 O O . ALA B 1 95 ? 21.828 47.452 13.767 1.00 26.90 140 ALA B O 1
ATOM 3065 N N . PRO B 1 96 ? 22.116 47.736 11.565 1.00 26.82 141 PRO B N 1
ATOM 3066 C CA . PRO B 1 96 ? 22.059 49.181 11.635 1.00 32.20 141 PRO B CA 1
ATOM 3067 C C . PRO B 1 96 ? 20.766 49.736 12.195 1.00 29.92 141 PRO B C 1
ATOM 3068 O O . PRO B 1 96 ? 20.748 50.871 12.692 1.00 34.41 141 PRO B O 1
ATOM 3072 N N . HIS B 1 97 ? 19.672 48.995 12.132 1.00 28.10 142 HIS B N 1
ATOM 3073 C CA . HIS B 1 97 ? 18.382 49.420 12.630 1.00 28.93 142 HIS B CA 1
ATOM 3074 C C . HIS B 1 97 ? 18.149 49.183 14.117 1.00 29.28 142 HIS B C 1
ATOM 3075 O O . HIS B 1 97 ? 17.114 49.672 14.612 1.00 30.62 142 HIS B O 1
ATOM 3082 N N . ILE B 1 98 ? 18.997 48.400 14.750 1.00 28.49 143 ILE B N 1
ATOM 3083 C CA . ILE B 1 98 ? 18.807 48.064 16.130 1.00 28.27 143 ILE B CA 1
ATOM 3084 C C . ILE B 1 98 ? 19.435 49.084 17.087 1.00 30.01 143 ILE B C 1
ATOM 3085 O O . ILE B 1 98 ? 20.661 49.223 17.103 1.00 33.02 143 ILE B O 1
ATOM 3090 N N . GLY B 1 99 ? 18.547 49.696 17.892 1.00 31.10 144 GLY B N 1
ATOM 3091 C CA . GLY B 1 99 ? 19.077 50.652 18.894 1.00 32.59 144 GLY B CA 1
ATOM 3092 C C . GLY B 1 99 ? 19.266 49.964 20.229 1.00 32.50 144 GLY B C 1
ATOM 3093 O O . GLY B 1 99 ? 19.536 48.756 20.308 1.00 32.84 144 GLY B O 1
ATOM 3094 N N . GLY B 1 100 ? 19.172 50.680 21.372 1.00 35.10 145 GLY B N 1
ATOM 3095 C CA . GLY B 1 100 ? 19.380 50.040 22.668 1.00 32.19 145 GLY B CA 1
ATOM 3096 C C . GLY B 1 100 ? 18.197 49.294 23.256 1.00 33.76 145 GLY B C 1
ATOM 3097 O O . GLY B 1 100 ? 17.056 49.406 22.792 1.00 33.67 145 GLY B O 1
ATOM 3098 N N . GLU B 1 101 ? 18.422 48.517 24.320 1.00 35.80 146 GLU B N 1
ATOM 3099 C CA . GLU B 1 101 ? 17.348 47.782 24.966 1.00 38.18 146 GLU B CA 1
ATOM 3100 C C . GLU B 1 101 ? 16.302 48.665 25.627 1.00 40.06 146 GLU B C 1
ATOM 3101 O O . GLU B 1 101 ? 16.562 49.477 26.519 1.00 52.64 146 GLU B O 1
ATOM 3107 N N . ALA B 1 102 ? 15.061 48.532 25.158 1.00 36.02 147 ALA B N 1
ATOM 3108 C CA . ALA B 1 102 ? 13.931 49.280 25.676 1.00 39.71 147 ALA B CA 1
ATOM 3109 C C . ALA B 1 102 ? 13.255 48.491 26.811 1.00 44.41 147 ALA B C 1
ATOM 3110 O O . ALA B 1 102 ? 14.023 48.036 27.656 1.00 49.93 147 ALA B O 1
ATOM 3112 N N . HIS B 1 106 ? 7.404 46.021 33.114 1.00 110.36 151 HIS B N 1
ATOM 3113 C CA . HIS B 1 106 ? 7.792 45.785 31.727 1.00 109.51 151 HIS B CA 1
ATOM 3114 C C . HIS B 1 106 ? 7.418 46.953 30.836 1.00 106.76 151 HIS B C 1
ATOM 3115 O O . HIS B 1 106 ? 6.912 47.968 31.325 1.00 105.58 151 HIS B O 1
ATOM 3122 N N . ALA B 1 107 ? 7.682 46.836 29.536 1.00 103.29 152 ALA B N 1
ATOM 3123 C CA . ALA B 1 107 ? 7.400 47.911 28.598 1.00 99.04 152 ALA B CA 1
ATOM 3124 C C . ALA B 1 107 ? 6.189 47.670 27.712 1.00 95.30 152 ALA B C 1
ATOM 3125 O O . ALA B 1 107 ? 5.682 46.555 27.580 1.00 96.11 152 ALA B O 1
ATOM 3127 N N . PRO B 1 108 ? 5.723 48.752 27.085 1.00 90.11 153 PRO B N 1
ATOM 3128 C CA . PRO B 1 108 ? 4.587 48.704 26.181 1.00 85.38 153 PRO B CA 1
ATOM 3129 C C . PRO B 1 108 ? 4.818 47.661 25.096 1.00 78.10 153 PRO B C 1
ATOM 3130 O O . PRO B 1 108 ? 5.953 47.242 24.858 1.00 78.43 153 PRO B O 1
ATOM 3134 N N . PRO B 1 109 ? 3.751 47.234 24.437 1.00 71.15 154 PRO B N 1
ATOM 3135 C CA . PRO B 1 109 ? 3.832 46.249 23.369 1.00 63.97 154 PRO B CA 1
ATOM 3136 C C . PRO B 1 109 ? 4.690 46.767 22.233 1.00 53.90 154 PRO B C 1
ATOM 3137 O O . PRO B 1 109 ? 4.618 47.935 21.848 1.00 49.87 154 PRO B O 1
ATOM 3141 N N . PRO B 1 110 ? 5.546 45.919 21.670 1.00 46.49 155 PRO B N 1
ATOM 3142 C CA . PRO B 1 110 ? 6.394 46.336 20.577 1.00 39.98 155 PRO B CA 1
ATOM 3143 C C . PRO B 1 110 ? 5.596 46.689 19.346 1.00 36.96 155 PRO B C 1
ATOM 3144 O O . PRO B 1 110 ? 4.545 46.108 19.015 1.00 37.40 155 PRO B O 1
ATOM 3148 N N . ALA B 1 111 ? 6.096 47.646 18.598 1.00 30.59 156 ALA B N 1
ATOM 3149 C CA . ALA B 1 111 ? 5.544 48.073 17.321 1.00 36.62 156 ALA B CA 1
ATOM 3150 C C . ALA B 1 111 ? 5.636 46.921 16.315 1.00 38.19 156 ALA B C 1
ATOM 3151 O O . ALA B 1 111 ? 4.755 46.735 15.489 1.00 35.86 156 ALA B O 1
ATOM 3153 N N . LEU B 1 112 ? 6.726 46.145 16.430 1.00 31.28 157 LEU B N 1
ATOM 3154 C CA . LEU B 1 112 ? 6.918 45.005 15.522 1.00 28.40 157 LEU B CA 1
ATOM 3155 C C . LEU B 1 112 ? 7.594 43.869 16.291 1.00 32.06 157 LEU B C 1
ATOM 3156 O O . LEU B 1 112 ? 8.416 44.096 17.176 1.00 27.70 157 LEU B O 1
ATOM 3161 N N . THR B 1 113 ? 7.170 42.667 15.951 1.00 27.31 158 THR B N 1
ATOM 3162 C CA . THR B 1 113 ? 7.764 41.467 16.542 1.00 28.93 158 THR B CA 1
ATOM 3163 C C . THR B 1 113 ? 8.247 40.632 15.336 1.00 24.58 158 THR B C 1
ATOM 3164 O O . THR B 1 113 ? 7.479 40.363 14.407 1.00 26.03 158 THR B O 1
ATOM 3168 N N . LEU B 1 114 ? 9.529 40.250 15.426 1.00 21.50 159 LEU B N 1
ATOM 3169 C CA . LEU B 1 114 ? 10.041 39.400 14.336 1.00 22.79 159 LEU B CA 1
ATOM 3170 C C . LEU B 1 114 ? 10.390 38.051 15.013 1.00 22.96 159 LEU B C 1
ATOM 3171 O O . LEU B 1 114 ? 11.212 38.083 15.943 1.00 25.94 159 LEU B O 1
ATOM 3176 N N . ILE B 1 115 ? 9.832 37.003 14.467 1.00 21.94 160 ILE B N 1
ATOM 3177 C CA . ILE B 1 115 ? 10.124 35.676 15.027 1.00 20.34 160 ILE B CA 1
ATOM 3178 C C . ILE B 1 115 ? 10.966 34.949 13.952 1.00 22.31 160 ILE B C 1
ATOM 3179 O O . ILE B 1 115 ? 10.489 34.779 12.829 1.00 27.28 160 ILE B O 1
ATOM 3184 N N . PHE B 1 116 ? 12.160 34.560 14.290 1.00 20.58 161 PHE B N 1
ATOM 3185 C CA . PHE B 1 116 ? 13.039 33.896 13.358 1.00 20.30 161 PHE B CA 1
ATOM 3186 C C . PHE B 1 116 ? 13.103 32.372 13.617 1.00 20.50 161 PHE B C 1
ATOM 3187 O O . PHE B 1 116 ? 13.155 31.876 14.748 1.00 19.62 161 PHE B O 1
ATOM 3195 N N . ASP B 1 117 ? 13.112 31.648 12.516 1.00 21.32 162 ASP B N 1
ATOM 3196 C CA . ASP B 1 117 ? 13.331 30.198 12.628 1.00 19.94 162 ASP B CA 1
ATOM 3197 C C . ASP B 1 117 ? 14.867 30.099 12.545 1.00 22.59 162 ASP B C 1
ATOM 3198 O O . ASP B 1 117 ? 15.529 30.165 11.487 1.00 21.45 162 ASP B O 1
ATOM 3203 N N . ARG B 1 118 ? 15.500 30.091 13.699 1.00 17.44 163 ARG B N 1
ATOM 3204 C CA . ARG B 1 118 ? 16.898 30.033 13.976 1.00 16.05 163 ARG B CA 1
ATOM 3205 C C . ARG B 1 118 ? 17.648 31.341 13.977 1.00 20.99 163 ARG B C 1
ATOM 3206 O O . ARG B 1 118 ? 17.320 32.359 13.364 1.00 22.10 163 ARG B O 1
ATOM 3214 N N . HIS B 1 119 ? 18.771 31.296 14.748 1.00 19.27 164 HIS B N 1
ATOM 3215 C CA . HIS B 1 119 ? 19.736 32.388 14.803 1.00 18.36 164 HIS B CA 1
ATOM 3216 C C . HIS B 1 119 ? 20.988 32.036 14.025 1.00 15.98 164 HIS B C 1
ATOM 3217 O O . HIS B 1 119 ? 21.313 30.842 13.874 1.00 17.12 164 HIS B O 1
ATOM 3224 N N . PRO B 1 120 ? 21.849 32.970 13.598 1.00 21.23 165 PRO B N 1
ATOM 3225 C CA . PRO B 1 120 ? 23.120 32.667 12.954 1.00 19.21 165 PRO B CA 1
ATOM 3226 C C . PRO B 1 120 ? 23.982 31.701 13.725 1.00 20.33 165 PRO B C 1
ATOM 3227 O O . PRO B 1 120 ? 24.681 30.894 13.107 1.00 21.22 165 PRO B O 1
ATOM 3231 N N . ILE B 1 121 ? 23.966 31.622 15.098 1.00 18.67 166 ILE B N 1
ATOM 3232 C CA . ILE B 1 121 ? 24.792 30.613 15.745 1.00 16.59 166 ILE B CA 1
ATOM 3233 C C . ILE B 1 121 ? 24.365 29.191 15.451 1.00 14.91 166 ILE B C 1
ATOM 3234 O O . ILE B 1 121 ? 25.206 28.270 15.664 1.00 18.93 166 ILE B O 1
ATOM 3239 N N . ALA B 1 122 ? 23.190 28.881 14.924 1.00 14.95 167 ALA B N 1
ATOM 3240 C CA . ALA B 1 122 ? 22.858 27.494 14.579 1.00 18.56 167 ALA B CA 1
ATOM 3241 C C . ALA B 1 122 ? 23.850 27.018 13.471 1.00 18.02 167 ALA B C 1
ATOM 3242 O O . ALA B 1 122 ? 24.409 25.967 13.604 1.00 17.88 167 ALA B O 1
ATOM 3244 N N . ALA B 1 123 ? 24.009 27.867 12.467 1.00 16.70 168 ALA B N 1
ATOM 3245 C CA . ALA B 1 123 ? 24.897 27.432 11.362 1.00 18.85 168 ALA B CA 1
ATOM 3246 C C . ALA B 1 123 ? 26.318 27.751 11.559 1.00 19.27 168 ALA B C 1
ATOM 3247 O O . ALA B 1 123 ? 27.194 27.192 10.854 1.00 21.97 168 ALA B O 1
ATOM 3249 N N . LEU B 1 124 ? 26.722 28.681 12.437 1.00 17.85 169 LEU B N 1
ATOM 3250 C CA . LEU B 1 124 ? 28.122 28.997 12.589 1.00 19.26 169 LEU B CA 1
ATOM 3251 C C . LEU B 1 124 ? 28.786 28.369 13.822 1.00 22.50 169 LEU B C 1
ATOM 3252 O O . LEU B 1 124 ? 29.943 28.537 14.101 1.00 31.56 169 LEU B O 1
ATOM 3257 N N . LEU B 1 125 ? 27.915 27.778 14.676 1.00 17.98 170 LEU B N 1
ATOM 3258 C CA . LEU B 1 125 ? 28.423 27.221 15.917 1.00 15.71 170 LEU B CA 1
ATOM 3259 C C . LEU B 1 125 ? 27.839 25.856 16.230 1.00 17.45 170 LEU B C 1
ATOM 3260 O O . LEU B 1 125 ? 28.525 24.881 16.376 1.00 17.91 170 LEU B O 1
ATOM 3265 N N . CYS B 1 126 ? 26.484 25.754 16.286 1.00 16.82 171 CYS B N 1
ATOM 3266 C CA . CYS B 1 126 ? 25.897 24.488 16.741 1.00 20.06 171 CYS B CA 1
ATOM 3267 C C . CYS B 1 126 ? 26.006 23.285 15.851 1.00 18.76 171 CYS B C 1
ATOM 3268 O O . CYS B 1 126 ? 26.485 22.189 16.217 1.00 17.97 171 CYS B O 1
ATOM 3271 N N . TYR B 1 127 ? 25.598 23.471 14.586 1.00 18.55 172 TYR B N 1
ATOM 3272 C CA . TYR B 1 127 ? 25.689 22.352 13.634 1.00 17.36 172 TYR B CA 1
ATOM 3273 C C . TYR B 1 127 ? 27.138 22.034 13.358 1.00 19.65 172 TYR B C 1
ATOM 3274 O O . TYR B 1 127 ? 27.488 20.856 13.380 1.00 21.00 172 TYR B O 1
ATOM 3283 N N . PRO B 1 128 ? 28.048 22.988 13.227 1.00 18.85 173 PRO B N 1
ATOM 3284 C CA . PRO B 1 128 ? 29.470 22.691 13.055 1.00 19.00 173 PRO B CA 1
ATOM 3285 C C . PRO B 1 128 ? 30.021 21.941 14.290 1.00 19.93 173 PRO B C 1
ATOM 3286 O O . PRO B 1 128 ? 30.652 20.903 14.152 1.00 20.63 173 PRO B O 1
ATOM 3290 N N . ALA B 1 129 ? 29.676 22.362 15.514 1.00 20.65 174 ALA B N 1
ATOM 3291 C CA . ALA B 1 129 ? 30.146 21.635 16.696 1.00 19.56 174 ALA B CA 1
ATOM 3292 C C . ALA B 1 129 ? 29.625 20.199 16.689 1.00 19.30 174 ALA B C 1
ATOM 3293 O O . ALA B 1 129 ? 30.385 19.282 17.028 1.00 19.08 174 ALA B O 1
ATOM 3295 N N . ALA B 1 130 ? 28.355 19.996 16.310 1.00 19.37 175 ALA B N 1
ATOM 3296 C CA . ALA B 1 130 ? 27.827 18.621 16.266 1.00 21.24 175 ALA B CA 1
ATOM 3297 C C . ALA B 1 130 ? 28.546 17.805 15.202 1.00 22.66 175 ALA B C 1
ATOM 3298 O O . ALA B 1 130 ? 28.899 16.632 15.432 1.00 20.91 175 ALA B O 1
ATOM 3300 N N . ARG B 1 131 ? 28.855 18.412 14.031 1.00 20.40 176 ARG B N 1
ATOM 3301 C CA . ARG B 1 131 ? 29.587 17.668 13.017 1.00 21.91 176 ARG B CA 1
ATOM 3302 C C . ARG B 1 131 ? 31.014 17.343 13.485 1.00 23.10 176 ARG B C 1
ATOM 3303 O O . ARG B 1 131 ? 31.555 16.281 13.172 1.00 22.89 176 ARG B O 1
ATOM 3311 N N . TYR B 1 132 ? 31.585 18.223 14.302 1.00 22.69 177 TYR B N 1
ATOM 3312 C CA . TYR B 1 132 ? 32.900 17.925 14.883 1.00 24.46 177 TYR B CA 1
ATOM 3313 C C . TYR B 1 132 ? 32.736 16.667 15.752 1.00 24.65 177 TYR B C 1
ATOM 3314 O O . TYR B 1 132 ? 33.500 15.721 15.634 1.00 24.53 177 TYR B O 1
ATOM 3323 N N . LEU B 1 133 ? 31.674 16.609 16.576 1.00 22.73 178 LEU B N 1
ATOM 3324 C CA . LEU B 1 133 ? 31.459 15.420 17.400 1.00 25.57 178 LEU B CA 1
ATOM 3325 C C . LEU B 1 133 ? 31.217 14.193 16.526 1.00 27.23 178 LEU B C 1
ATOM 3326 O O . LEU B 1 133 ? 31.520 13.070 16.945 1.00 26.58 178 LEU B O 1
ATOM 3331 N N . MET B 1 134 ? 30.650 14.397 15.327 1.00 26.91 179 MET B N 1
ATOM 3332 C CA . MET B 1 134 ? 30.411 13.289 14.419 1.00 28.21 179 MET B CA 1
ATOM 3333 C C . MET B 1 134 ? 31.640 12.902 13.590 1.00 29.02 179 MET B C 1
ATOM 3334 O O . MET B 1 134 ? 31.520 12.006 12.734 1.00 28.29 179 MET B O 1
ATOM 3339 N N . GLY B 1 135 ? 32.769 13.583 13.785 1.00 23.67 180 GLY B N 1
ATOM 3340 C CA . GLY B 1 135 ? 33.965 13.243 13.033 1.00 28.46 180 GLY B CA 1
ATOM 3341 C C . GLY B 1 135 ? 34.103 13.884 11.679 1.00 30.18 180 GLY B C 1
ATOM 3342 O O . GLY B 1 135 ? 35.117 13.599 10.960 1.00 29.19 180 GLY B O 1
ATOM 3343 N N . SER B 1 136 ? 33.154 14.722 11.264 1.00 26.87 181 SER B N 1
ATOM 3344 C CA . SER B 1 136 ? 33.162 15.317 9.951 1.00 23.31 181 SER B CA 1
ATOM 3345 C C . SER B 1 136 ? 33.489 16.789 9.857 1.00 27.37 181 SER B C 1
ATOM 3346 O O . SER B 1 136 ? 33.322 17.432 8.821 1.00 25.99 181 SER B O 1
ATOM 3349 N N . MET B 1 137 ? 33.969 17.426 10.917 1.00 25.15 182 MET B N 1
ATOM 3350 C CA . MET B 1 137 ? 34.462 18.780 10.888 1.00 23.55 182 MET B CA 1
ATOM 3351 C C . MET B 1 137 ? 35.686 18.836 11.789 1.00 25.45 182 MET B C 1
ATOM 3352 O O . MET B 1 137 ? 35.726 18.112 12.797 1.00 24.63 182 MET B O 1
ATOM 3357 N N . THR B 1 138 ? 36.683 19.678 11.446 1.00 22.32 183 THR B N 1
ATOM 3358 C CA . THR B 1 138 ? 37.829 19.743 12.395 1.00 22.23 183 THR B CA 1
ATOM 3359 C C . THR B 1 138 ? 37.497 20.763 13.462 1.00 19.61 183 THR B C 1
ATOM 3360 O O . THR B 1 138 ? 36.765 21.733 13.243 1.00 21.87 183 THR B O 1
ATOM 3364 N N . PRO B 1 139 ? 38.112 20.692 14.639 1.00 22.51 184 PRO B N 1
ATOM 3365 C CA . PRO B 1 139 ? 37.865 21.703 15.666 1.00 21.62 184 PRO B CA 1
ATOM 3366 C C . PRO B 1 139 ? 38.381 23.053 15.246 1.00 20.88 184 PRO B C 1
ATOM 3367 O O . PRO B 1 139 ? 37.823 24.101 15.596 1.00 20.33 184 PRO B O 1
ATOM 3371 N N . GLN B 1 140 ? 39.460 23.119 14.440 1.00 20.23 185 GLN B N 1
ATOM 3372 C CA . GLN B 1 140 ? 39.941 24.413 13.986 1.00 20.50 185 GLN B CA 1
ATOM 3373 C C . GLN B 1 140 ? 38.871 25.079 13.102 1.00 19.55 185 GLN B C 1
ATOM 3374 O O . GLN B 1 140 ? 38.725 26.335 13.168 1.00 20.65 185 GLN B O 1
ATOM 3380 N N . ALA B 1 141 ? 38.196 24.359 12.226 1.00 19.89 186 ALA B N 1
ATOM 3381 C CA . ALA B 1 141 ? 37.167 24.948 11.378 1.00 19.91 186 ALA B CA 1
ATOM 3382 C C . ALA B 1 141 ? 35.985 25.415 12.254 1.00 18.18 186 ALA B C 1
ATOM 3383 O O . ALA B 1 141 ? 35.467 26.489 12.043 1.00 19.10 186 ALA B O 1
ATOM 3385 N N . VAL B 1 142 ? 35.644 24.599 13.272 1.00 22.89 187 VAL B N 1
ATOM 3386 C CA . VAL B 1 142 ? 34.540 25.105 14.145 1.00 21.30 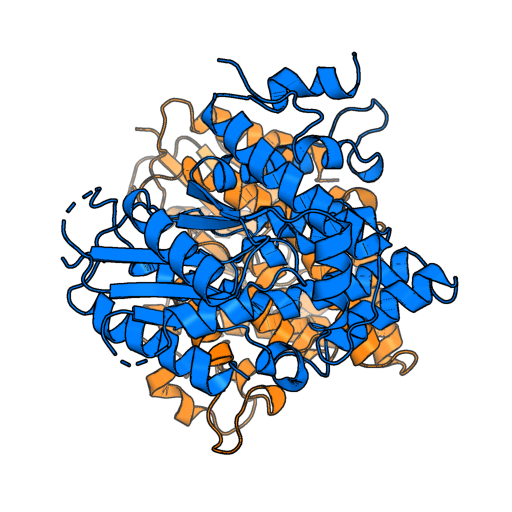187 VAL B CA 1
ATOM 3387 C C . VAL B 1 142 ? 34.952 26.421 14.771 1.00 21.07 187 VAL B C 1
ATOM 3388 O O . VAL B 1 142 ? 34.180 27.369 14.767 1.00 20.90 187 VAL B O 1
ATOM 3392 N N . LEU B 1 143 ? 36.227 26.525 15.275 1.00 19.96 188 LEU B N 1
ATOM 3393 C CA . LEU B 1 143 ? 36.625 27.810 15.858 1.00 19.73 188 LEU B CA 1
ATOM 3394 C C . LEU B 1 143 ? 36.715 28.948 14.912 1.00 16.12 188 LEU B C 1
ATOM 3395 O O . LEU B 1 143 ? 36.539 30.118 15.276 1.00 18.90 188 LEU B O 1
ATOM 3400 N N . ALA B 1 144 ? 37.032 28.655 13.605 1.00 15.58 189 ALA B N 1
ATOM 3401 C CA . ALA B 1 144 ? 37.042 29.733 12.605 1.00 21.16 189 ALA B CA 1
ATOM 3402 C C . ALA B 1 144 ? 35.630 30.282 12.428 1.00 18.65 189 ALA B C 1
ATOM 3403 O O . ALA B 1 144 ? 35.430 31.499 12.435 1.00 20.96 189 ALA B O 1
ATOM 3405 N N . PHE B 1 145 ? 34.640 29.399 12.358 1.00 17.68 190 PHE B N 1
ATOM 3406 C CA . PHE B 1 145 ? 33.240 29.823 12.304 1.00 16.98 190 PHE B CA 1
ATOM 3407 C C . PHE B 1 145 ? 32.898 30.676 13.533 1.00 19.23 190 PHE B C 1
ATOM 3408 O O . PHE B 1 145 ? 32.199 31.699 13.475 1.00 18.60 190 PHE B O 1
ATOM 3416 N N . VAL B 1 146 ? 33.362 30.210 14.732 1.00 20.04 191 VAL B N 1
ATOM 3417 C CA . VAL B 1 146 ? 33.065 31.000 15.941 1.00 19.28 191 VAL B CA 1
ATOM 3418 C C . VAL B 1 146 ? 33.602 32.407 15.862 1.00 17.39 191 VAL B C 1
ATOM 3419 O O . VAL B 1 146 ? 32.946 33.385 16.228 1.00 18.79 191 VAL B O 1
ATOM 3423 N N . ALA B 1 147 ? 34.841 32.537 15.373 1.00 19.59 192 ALA B N 1
ATOM 3424 C CA . ALA B 1 147 ? 35.510 33.843 15.253 1.00 21.89 192 ALA B CA 1
ATOM 3425 C C . ALA B 1 147 ? 34.748 34.731 14.294 1.00 20.04 192 ALA B C 1
ATOM 3426 O O . ALA B 1 147 ? 34.875 35.951 14.363 1.00 22.89 192 ALA B O 1
ATOM 3428 N N . LEU B 1 148 ? 33.968 34.114 13.385 1.00 19.50 193 LEU B N 1
ATOM 3429 C CA . LEU B 1 148 ? 33.162 34.877 12.439 1.00 19.51 193 LEU B CA 1
ATOM 3430 C C . LEU B 1 148 ? 31.733 35.177 12.916 1.00 16.50 193 LEU B C 1
ATOM 3431 O O . LEU B 1 148 ? 30.980 35.859 12.220 1.00 22.28 193 LEU B O 1
ATOM 3436 N N . ILE B 1 149 ? 31.302 34.716 14.099 1.00 15.95 194 ILE B N 1
ATOM 3437 C CA . ILE B 1 149 ? 29.932 35.005 14.533 1.00 19.27 194 ILE B CA 1
ATOM 3438 C C . ILE B 1 149 ? 29.794 36.523 14.646 1.00 17.09 194 ILE B C 1
ATOM 3439 O O . ILE B 1 149 ? 30.625 37.184 15.280 1.00 21.34 194 ILE B O 1
ATOM 3444 N N . PRO B 1 150 ? 28.759 37.122 14.102 1.00 18.38 195 PRO B N 1
ATOM 3445 C CA . PRO B 1 150 ? 28.578 38.566 14.180 1.00 18.57 195 PRO B CA 1
ATOM 3446 C C . PRO B 1 150 ? 28.350 39.071 15.591 1.00 22.56 195 PRO B C 1
ATOM 3447 O O . PRO B 1 150 ? 27.846 38.325 16.439 1.00 22.26 195 PRO B O 1
ATOM 3451 N N . PRO B 1 151 ? 28.724 40.290 15.885 1.00 25.49 196 PRO B N 1
ATOM 3452 C CA . PRO B 1 151 ? 28.492 40.907 17.206 1.00 22.19 196 PRO B CA 1
ATOM 3453 C C . PRO B 1 151 ? 27.019 40.705 17.574 1.00 21.20 196 PRO B C 1
ATOM 3454 O O . PRO B 1 151 ? 26.116 40.846 16.757 1.00 23.02 196 PRO B O 1
ATOM 3458 N N . THR B 1 152 ? 26.836 40.382 18.863 1.00 21.66 197 THR B N 1
ATOM 3459 C CA . THR B 1 152 ? 25.459 40.115 19.317 1.00 24.74 197 THR B CA 1
ATOM 3460 C C . THR B 1 152 ? 24.669 41.389 19.488 1.00 23.24 197 THR B C 1
ATOM 3461 O O . THR B 1 152 ? 25.028 42.224 20.303 1.00 28.39 197 THR B O 1
ATOM 3465 N N . LEU B 1 153 ? 23.652 41.527 18.619 1.00 26.73 198 LEU B N 1
ATOM 3466 C CA . LEU B 1 153 ? 22.853 42.769 18.747 1.00 27.86 198 LEU B CA 1
ATOM 3467 C C . LEU B 1 153 ? 22.098 42.783 20.101 1.00 23.56 198 LEU B C 1
ATOM 3468 O O . LEU B 1 153 ? 21.746 41.737 20.631 1.00 26.47 198 LEU B O 1
ATOM 3473 N N . PRO B 1 154 ? 21.794 43.940 20.591 1.00 25.57 199 PRO B N 1
ATOM 3474 C CA . PRO B 1 154 ? 20.982 44.125 21.791 1.00 25.39 199 PRO B CA 1
ATOM 3475 C C . PRO B 1 154 ? 19.642 43.382 21.589 1.00 21.59 199 PRO B C 1
ATOM 3476 O O . PRO B 1 154 ? 19.178 43.321 20.436 1.00 23.89 199 PRO B O 1
ATOM 3480 N N . GLY B 1 155 ? 18.989 42.951 22.653 1.00 22.75 200 GLY B N 1
ATOM 3481 C CA . GLY B 1 155 ? 17.672 42.330 22.484 1.00 22.37 200 GLY B CA 1
ATOM 3482 C C . GLY B 1 155 ? 17.711 41.000 21.758 1.00 22.26 200 GLY B C 1
ATOM 3483 O O . GLY B 1 155 ? 16.730 40.629 21.086 1.00 23.40 200 GLY B O 1
ATOM 3484 N N . THR B 1 156 ? 18.810 40.297 21.844 1.00 19.17 201 THR B N 1
ATOM 3485 C CA . THR B 1 156 ? 18.861 39.007 21.148 1.00 19.18 201 THR B CA 1
ATOM 3486 C C . THR B 1 156 ? 18.227 37.985 22.075 1.00 19.75 201 THR B C 1
ATOM 3487 O O . THR B 1 156 ? 18.902 37.392 22.897 1.00 21.20 201 THR B O 1
ATOM 3491 N N . ASN B 1 157 ? 16.946 37.655 21.770 1.00 18.17 202 ASN B N 1
ATOM 3492 C CA . ASN B 1 157 ? 16.290 36.634 22.610 1.00 18.54 202 ASN B CA 1
ATOM 3493 C C . ASN B 1 157 ? 16.263 35.288 21.843 1.00 18.75 202 ASN B C 1
ATOM 3494 O O . ASN B 1 157 ? 15.772 35.250 20.720 1.00 22.33 202 ASN B O 1
ATOM 3499 N N . ILE B 1 158 ? 16.863 34.288 22.471 1.00 19.04 203 ILE B N 1
ATOM 3500 C CA . ILE B 1 158 ? 16.913 32.982 21.834 1.00 21.01 203 ILE B CA 1
ATOM 3501 C C . ILE B 1 158 ? 16.110 31.970 22.652 1.00 20.19 203 ILE B C 1
ATOM 3502 O O . ILE B 1 158 ? 16.276 31.877 23.865 1.00 22.42 203 ILE B O 1
ATOM 3507 N N . VAL B 1 159 ? 15.214 31.255 21.967 1.00 18.38 204 VAL B N 1
ATOM 3508 C CA . VAL B 1 159 ? 14.392 30.256 22.634 1.00 17.15 204 VAL B CA 1
ATOM 3509 C C . VAL B 1 159 ? 14.874 28.867 22.198 1.00 18.01 204 VAL B C 1
ATOM 3510 O O . VAL B 1 159 ? 14.795 28.532 20.997 1.00 22.01 204 VAL B O 1
ATOM 3514 N N . LEU B 1 160 ? 15.412 28.123 23.163 1.00 17.89 205 LEU B N 1
ATOM 3515 C CA . LEU B 1 160 ? 15.856 26.789 22.959 1.00 19.46 205 LEU B CA 1
ATOM 3516 C C . LEU B 1 160 ? 14.765 25.803 23.392 1.00 24.24 205 LEU B C 1
ATOM 3517 O O . LEU B 1 160 ? 13.836 26.237 24.044 1.00 27.50 205 LEU B O 1
ATOM 3522 N N . GLY B 1 161 ? 14.915 24.565 23.036 1.00 23.45 206 GLY B N 1
ATOM 3523 C CA . GLY B 1 161 ? 13.871 23.584 23.292 1.00 26.61 206 GLY B CA 1
ATOM 3524 C C . GLY B 1 161 ? 14.276 22.397 24.088 1.00 28.98 206 GLY B C 1
ATOM 3525 O O . GLY B 1 161 ? 15.402 21.906 24.011 1.00 31.90 206 GLY B O 1
ATOM 3526 N N . ALA B 1 162 ? 13.331 21.953 24.922 1.00 24.51 207 ALA B N 1
ATOM 3527 C CA . ALA B 1 162 ? 13.449 20.797 25.777 1.00 26.53 207 ALA B CA 1
ATOM 3528 C C . ALA B 1 162 ? 12.435 19.728 25.283 1.00 32.15 207 ALA B C 1
ATOM 3529 O O . ALA B 1 162 ? 11.292 20.113 25.027 1.00 24.81 207 ALA B O 1
ATOM 3531 N N . LEU B 1 163 ? 12.879 18.516 25.145 1.00 26.73 208 LEU B N 1
ATOM 3532 C CA . LEU B 1 163 ? 12.084 17.380 24.695 1.00 24.37 208 LEU B CA 1
ATOM 3533 C C . LEU B 1 163 ? 12.777 16.054 24.986 1.00 30.41 208 LEU B C 1
ATOM 3534 O O . LEU B 1 163 ? 13.807 15.777 24.337 1.00 34.18 208 LEU B O 1
ATOM 3539 N N . PRO B 1 164 ? 12.284 15.177 25.852 1.00 29.83 209 PRO B N 1
ATOM 3540 C CA . PRO B 1 164 ? 12.944 13.916 26.099 1.00 28.85 209 PRO B CA 1
ATOM 3541 C C . PRO B 1 164 ? 13.384 13.206 24.823 1.00 29.38 209 PRO B C 1
ATOM 3542 O O . PRO B 1 164 ? 12.649 13.140 23.831 1.00 27.35 209 PRO B O 1
ATOM 3546 N N . GLU B 1 165 ? 14.540 12.543 24.912 1.00 30.70 210 GLU B N 1
ATOM 3547 C CA . GLU B 1 165 ? 15.099 11.846 23.777 1.00 29.87 210 GLU B CA 1
ATOM 3548 C C . GLU B 1 165 ? 14.181 10.855 23.155 1.00 28.39 210 GLU B C 1
ATOM 3549 O O . GLU B 1 165 ? 14.053 10.758 21.941 1.00 28.95 210 GLU B O 1
ATOM 3555 N N . ASP B 1 166 ? 13.460 10.067 24.010 1.00 34.62 211 ASP B N 1
ATOM 3556 C CA . ASP B 1 166 ? 12.567 9.079 23.399 1.00 35.21 211 ASP B CA 1
ATOM 3557 C C . ASP B 1 166 ? 11.422 9.725 22.641 1.00 28.98 211 ASP B C 1
ATOM 3558 O O . ASP B 1 166 ? 11.100 9.233 21.555 1.00 33.32 211 ASP B O 1
ATOM 3563 N N . ARG B 1 167 ? 10.824 10.799 23.155 1.00 27.81 212 ARG B N 1
ATOM 3564 C CA . ARG B 1 167 ? 9.759 11.419 22.358 1.00 33.18 212 ARG B CA 1
ATOM 3565 C C . ARG B 1 167 ? 10.365 12.041 21.102 1.00 32.51 212 ARG B C 1
ATOM 3566 O O . ARG B 1 167 ? 9.791 12.023 20.030 1.00 33.79 212 ARG B O 1
ATOM 3574 N N . HIS B 1 168 ? 11.576 12.594 21.244 1.00 30.10 213 HIS B N 1
ATOM 3575 C CA . HIS B 1 168 ? 12.265 13.242 20.125 1.00 29.68 213 HIS B CA 1
ATOM 3576 C C . HIS B 1 168 ? 12.527 12.224 19.037 1.00 28.85 213 HIS B C 1
ATOM 3577 O O . HIS B 1 168 ? 12.184 12.420 17.886 1.00 29.49 213 HIS B O 1
ATOM 3584 N N . ILE B 1 169 ? 13.094 11.064 19.457 1.00 33.58 214 ILE B N 1
ATOM 3585 C CA . ILE B 1 169 ? 13.343 10.005 18.474 1.00 32.86 214 ILE B CA 1
ATOM 3586 C C . ILE B 1 169 ? 12.051 9.559 17.790 1.00 33.72 214 ILE B C 1
ATOM 3587 O O . ILE B 1 169 ? 11.986 9.361 16.568 1.00 37.48 214 ILE B O 1
ATOM 3592 N N . ASP B 1 170 ? 10.963 9.473 18.567 1.00 39.36 215 ASP B N 1
ATOM 3593 C CA . ASP B 1 170 ? 9.660 9.112 18.034 1.00 38.51 215 ASP B CA 1
ATOM 3594 C C . ASP B 1 170 ? 9.176 10.041 16.931 1.00 42.04 215 ASP B C 1
ATOM 3595 O O . ASP B 1 170 ? 8.703 9.617 15.872 1.00 39.04 215 ASP B O 1
ATOM 3600 N N . ARG B 1 171 ? 9.304 11.355 17.180 1.00 38.47 216 ARG B N 1
ATOM 3601 C CA . ARG B 1 171 ? 8.866 12.318 16.177 1.00 39.11 216 ARG B CA 1
ATOM 3602 C C . ARG B 1 171 ? 9.679 12.106 14.903 1.00 40.06 216 ARG B C 1
ATOM 3603 O O . ARG B 1 17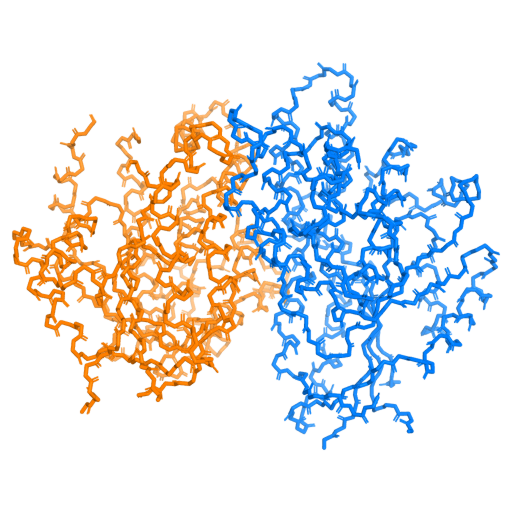1 ? 9.118 12.018 13.826 1.00 41.74 216 ARG B O 1
ATOM 3611 N N . LEU B 1 172 ? 10.998 12.022 15.063 1.00 41.89 217 LEU B N 1
ATOM 3612 C CA . LEU B 1 172 ? 11.888 11.824 13.909 1.00 45.38 217 LEU B CA 1
ATOM 3613 C C . LEU B 1 172 ? 11.542 10.640 13.069 1.00 46.41 217 LEU B C 1
ATOM 3614 O O . LEU B 1 172 ? 11.651 10.776 11.807 1.00 44.73 217 LEU B O 1
ATOM 3619 N N . ALA B 1 173 ? 11.058 9.482 13.507 1.00 55.98 218 ALA B N 1
ATOM 3620 C CA . ALA B 1 173 ? 10.682 8.455 12.494 1.00 64.55 218 ALA B CA 1
ATOM 3621 C C . ALA B 1 173 ? 9.471 8.959 11.700 1.00 70.82 218 ALA B C 1
ATOM 3622 O O . ALA B 1 173 ? 8.335 8.497 11.852 1.00 73.28 218 ALA B O 1
ATOM 3624 N N . LYS B 1 174 ? 9.646 9.933 10.827 1.00 74.80 219 LYS B N 1
ATOM 3625 C CA . LYS B 1 174 ? 8.770 10.642 9.975 1.00 74.51 219 LYS B CA 1
ATOM 3626 C C . LYS B 1 174 ? 9.076 10.467 8.482 1.00 80.21 219 LYS B C 1
ATOM 3627 O O . LYS B 1 174 ? 8.151 10.412 7.666 1.00 83.66 219 LYS B O 1
ATOM 3633 N N . ARG B 1 175 ? 10.364 10.442 8.151 1.00 81.52 220 ARG B N 1
ATOM 3634 C CA . ARG B 1 175 ? 10.736 10.303 6.739 1.00 85.14 220 ARG B CA 1
ATOM 3635 C C . ARG B 1 175 ? 11.751 9.198 6.529 1.00 83.80 220 ARG B C 1
ATOM 3636 O O . ARG B 1 175 ? 11.361 8.101 6.100 1.00 82.07 220 ARG B O 1
ATOM 3644 N N . GLU B 1 180 ? 16.794 14.658 4.796 1.00 82.24 225 GLU B N 1
ATOM 3645 C CA . GLU B 1 180 ? 17.630 14.046 5.810 1.00 81.62 225 GLU B CA 1
ATOM 3646 C C . GLU B 1 180 ? 17.630 12.509 5.723 1.00 80.74 225 GLU B C 1
ATOM 3647 O O . GLU B 1 180 ? 17.013 11.877 4.878 1.00 78.79 225 GLU B O 1
ATOM 3653 N N . ARG B 1 181 ? 18.366 11.931 6.662 1.00 80.16 226 ARG B N 1
ATOM 3654 C CA . ARG B 1 181 ? 18.529 10.500 6.870 1.00 79.69 226 ARG B CA 1
ATOM 3655 C C . ARG B 1 181 ? 18.411 10.266 8.384 1.00 75.15 226 ARG B C 1
ATOM 3656 O O . ARG B 1 181 ? 18.757 11.192 9.134 1.00 74.18 226 ARG B O 1
ATOM 3664 N N . LEU B 1 182 ? 17.931 9.109 8.831 1.00 71.95 227 LEU B N 1
ATOM 3665 C CA . LEU B 1 182 ? 17.754 8.872 10.253 1.00 65.66 227 LEU B CA 1
ATOM 3666 C C . LEU B 1 182 ? 19.022 8.583 11.043 1.00 59.18 227 LEU B C 1
ATOM 3667 O O . LEU B 1 182 ? 19.347 7.444 11.399 1.00 58.33 227 LEU B O 1
ATOM 3672 N N . ASP B 1 183 ? 19.711 9.659 11.400 1.00 46.19 228 ASP B N 1
ATOM 3673 C CA . ASP B 1 183 ? 20.952 9.536 12.141 1.00 42.09 228 ASP B CA 1
ATOM 3674 C C . ASP B 1 183 ? 20.784 9.746 13.628 1.00 36.13 228 ASP B C 1
ATOM 3675 O O . ASP B 1 183 ? 20.771 10.905 14.062 1.00 33.74 228 ASP B O 1
ATOM 3680 N N . LEU B 1 184 ? 20.709 8.704 14.437 1.00 31.65 229 LEU B N 1
ATOM 3681 C CA . LEU B 1 184 ? 20.590 8.842 15.881 1.00 32.81 229 LEU B CA 1
ATOM 3682 C C . LEU B 1 184 ? 21.846 9.460 16.504 1.00 33.50 229 LEU B C 1
ATOM 3683 O O . LEU B 1 184 ? 21.735 10.175 17.511 1.00 32.78 229 LEU B O 1
ATOM 3688 N N . ALA B 1 185 ? 23.021 9.165 15.975 1.00 30.24 230 ALA B N 1
ATOM 3689 C CA . ALA B 1 185 ? 24.249 9.758 16.552 1.00 26.52 230 ALA B CA 1
ATOM 3690 C C . ALA B 1 185 ? 24.229 11.286 16.371 1.00 25.62 230 ALA B C 1
ATOM 3691 O O . ALA B 1 185 ? 24.645 12.039 17.239 1.00 28.01 230 ALA B O 1
ATOM 3693 N N . MET B 1 186 ? 23.783 11.726 15.179 1.00 25.62 231 MET B N 1
ATOM 3694 C CA . MET B 1 186 ? 23.691 13.141 14.874 1.00 28.94 231 MET B CA 1
ATOM 3695 C C . MET B 1 186 ? 22.613 13.759 15.766 1.00 27.97 231 MET B C 1
ATOM 3696 O O . MET B 1 186 ? 22.850 14.840 16.281 1.00 23.85 231 MET B O 1
ATOM 3701 N N . LEU B 1 187 ? 21.499 13.038 15.981 1.00 24.37 232 LEU B N 1
ATOM 3702 C CA . LEU B 1 187 ? 20.480 13.602 16.893 1.00 23.73 232 LEU B CA 1
ATOM 3703 C C . LEU B 1 187 ? 21.057 13.786 18.282 1.00 23.44 232 LEU B C 1
ATOM 3704 O O . LEU B 1 187 ? 20.840 14.792 18.957 1.00 23.87 232 LEU B O 1
ATOM 3709 N N . ALA B 1 188 ? 21.846 12.789 18.738 1.00 23.56 233 ALA B N 1
ATOM 3710 C CA . ALA B 1 188 ? 22.446 12.889 20.061 1.00 24.36 233 ALA B CA 1
ATOM 3711 C C . ALA B 1 188 ? 23.432 14.061 20.122 1.00 21.90 233 ALA B C 1
ATOM 3712 O O . ALA B 1 188 ? 23.506 14.791 21.101 1.00 22.17 233 ALA B O 1
ATOM 3714 N N . ALA B 1 189 ? 24.241 14.183 19.066 1.00 23.81 234 ALA B N 1
ATOM 3715 C CA . ALA B 1 189 ? 25.239 15.250 19.023 1.00 22.35 234 ALA B CA 1
ATOM 3716 C C . ALA B 1 189 ? 24.617 16.645 19.072 1.00 21.29 234 ALA B C 1
ATOM 3717 O O . ALA B 1 189 ? 25.083 17.509 19.818 1.00 21.07 234 ALA B O 1
ATOM 3719 N N . ILE B 1 190 ? 23.558 16.856 18.276 1.00 22.08 235 ILE B N 1
ATOM 3720 C CA . ILE B 1 190 ? 22.932 18.183 18.214 1.00 21.22 235 ILE B CA 1
ATOM 3721 C C . ILE B 1 190 ? 22.168 18.449 19.494 1.00 20.40 235 ILE B C 1
ATOM 3722 O O . ILE B 1 190 ? 22.165 19.547 19.973 1.00 20.22 235 ILE B O 1
ATOM 3727 N N . ARG B 1 191 ? 21.588 17.408 20.162 1.00 20.53 236 ARG B N 1
ATOM 3728 C CA . ARG B 1 191 ? 20.941 17.668 21.436 1.00 22.66 236 ARG B CA 1
ATOM 3729 C C . ARG B 1 191 ? 22.019 18.058 22.465 1.00 21.15 236 ARG B C 1
ATOM 3730 O O . ARG B 1 191 ? 21.842 18.952 23.259 1.00 23.25 236 ARG B O 1
ATOM 3738 N N . ARG B 1 192 ? 23.131 17.345 22.411 1.00 23.28 237 ARG B N 1
ATOM 3739 C CA . ARG B 1 192 ? 24.212 17.643 23.379 1.00 25.33 237 ARG B CA 1
ATOM 3740 C C . ARG B 1 192 ? 24.722 19.057 23.184 1.00 19.90 237 ARG B C 1
ATOM 3741 O O . ARG B 1 192 ? 24.925 19.782 24.142 1.00 20.78 237 ARG B O 1
ATOM 3749 N N . VAL B 1 193 ? 24.937 19.424 21.901 1.00 19.54 238 VAL B N 1
ATOM 3750 C CA . VAL B 1 193 ? 25.499 20.771 21.675 1.00 20.15 238 VAL B CA 1
ATOM 3751 C C . VAL B 1 193 ? 24.594 21.864 22.142 1.00 16.50 238 VAL B C 1
ATOM 3752 O O . VAL B 1 193 ? 24.980 22.832 22.778 1.00 20.02 238 VAL B O 1
ATOM 3756 N N . TYR B 1 194 ? 23.260 21.750 21.916 1.00 20.48 239 TYR B N 1
ATOM 3757 C CA . TYR B 1 194 ? 22.325 22.751 22.364 1.00 18.04 239 TYR B CA 1
ATOM 3758 C C . TYR B 1 194 ? 22.176 22.724 23.907 1.00 19.49 239 TYR B C 1
ATOM 3759 O O . TYR B 1 194 ? 21.959 23.790 24.430 1.00 18.77 239 TYR B O 1
ATOM 3768 N N . GLY B 1 195 ? 22.421 21.542 24.452 1.00 21.71 240 GLY B N 1
ATOM 3769 C CA . GLY B 1 195 ? 22.417 21.459 25.934 1.00 22.37 240 GLY B CA 1
ATOM 3770 C C . GLY B 1 195 ? 23.584 22.381 26.441 1.00 20.95 240 GLY B C 1
ATOM 3771 O O . GLY B 1 195 ? 23.503 23.147 27.363 1.00 21.59 240 GLY B O 1
ATOM 3772 N N . LEU B 1 196 ? 24.743 22.049 25.839 1.00 19.28 241 LEU B N 1
ATOM 3773 C CA . LEU B 1 196 ? 25.999 22.721 26.160 1.00 22.94 241 LEU B CA 1
ATOM 3774 C C . LEU B 1 196 ? 25.782 24.198 25.931 1.00 24.34 241 LEU B C 1
ATOM 3775 O O . LEU B 1 196 ? 26.056 24.975 26.824 1.00 20.28 241 LEU B O 1
ATOM 3780 N N . LEU B 1 197 ? 25.228 24.583 24.786 1.00 20.51 242 LEU B N 1
ATOM 3781 C CA . LEU B 1 197 ? 24.960 26.001 24.620 1.00 19.28 242 LEU B CA 1
ATOM 3782 C C . LEU B 1 197 ? 24.098 26.540 25.704 1.00 20.03 242 LEU B C 1
ATOM 3783 O O . LEU B 1 197 ? 24.445 27.720 26.073 1.00 18.85 242 LEU B O 1
ATOM 3788 N N . ALA B 1 198 ? 23.020 26.030 26.210 1.00 18.29 243 ALA B N 1
ATOM 3789 C CA . ALA B 1 198 ? 22.231 26.682 27.261 1.00 19.30 243 ALA B CA 1
ATOM 3790 C C . ALA B 1 198 ? 23.039 26.866 28.544 1.00 16.55 243 ALA B C 1
ATOM 3791 O O . ALA B 1 198 ? 23.043 27.964 29.151 1.00 19.26 243 ALA B O 1
ATOM 3793 N N . ASN B 1 199 ? 23.826 25.842 28.880 1.00 20.32 244 ASN B N 1
ATOM 3794 C CA . ASN B 1 199 ? 24.664 25.878 30.077 1.00 19.95 244 ASN B CA 1
ATOM 3795 C C . ASN B 1 199 ? 25.744 26.934 29.930 1.00 22.70 244 ASN B C 1
ATOM 3796 O O . ASN B 1 199 ? 26.183 27.589 30.843 1.00 19.06 244 ASN B O 1
ATOM 3801 N N . THR B 1 200 ? 26.237 27.115 28.654 1.00 17.83 245 THR B N 1
ATOM 3802 C CA . THR B 1 200 ? 27.298 28.091 28.489 1.00 17.66 245 THR B CA 1
ATOM 3803 C C . THR B 1 200 ? 26.810 29.493 28.752 1.00 19.41 245 THR B C 1
ATOM 3804 O O . THR B 1 200 ? 27.530 30.321 29.355 1.00 20.40 245 THR B O 1
ATOM 3808 N N . VAL B 1 201 ? 25.603 29.849 28.244 1.00 15.58 246 VAL B N 1
ATOM 3809 C CA . VAL B 1 201 ? 25.064 31.172 28.467 1.00 15.73 246 VAL B CA 1
ATOM 3810 C C . VAL B 1 201 ? 24.887 31.366 30.023 1.00 19.45 246 VAL B C 1
ATOM 3811 O O . VAL B 1 201 ? 25.264 32.416 30.508 1.00 20.45 246 VAL B O 1
ATOM 3815 N N . ARG B 1 202 ? 24.392 30.312 30.659 1.00 18.91 247 ARG B N 1
ATOM 3816 C CA . ARG B 1 202 ? 24.206 30.530 32.154 1.00 18.76 247 ARG B CA 1
ATOM 3817 C C . ARG B 1 202 ? 25.557 30.690 32.843 1.00 21.66 247 ARG B C 1
ATOM 3818 O O . ARG B 1 202 ? 25.702 31.612 33.641 1.00 24.56 247 ARG B O 1
ATOM 3826 N N . TYR B 1 203 ? 26.531 29.872 32.520 1.00 22.50 248 TYR B N 1
ATOM 3827 C CA . TYR B 1 203 ? 27.889 29.942 33.075 1.00 18.88 248 TYR B CA 1
ATOM 3828 C C . TYR B 1 203 ? 28.407 31.354 32.904 1.00 24.96 248 TYR B C 1
ATOM 3829 O O . TYR B 1 203 ? 28.912 31.951 33.845 1.00 21.61 248 TYR B O 1
ATOM 3838 N N . LEU B 1 204 ? 28.329 31.961 31.706 1.00 19.75 249 LEU B N 1
ATOM 3839 C CA . LEU B 1 204 ? 28.826 33.317 31.491 1.00 19.10 249 LEU B CA 1
ATOM 3840 C C . LEU B 1 204 ? 28.073 34.384 32.229 1.00 20.51 249 LEU B C 1
ATOM 3841 O O . LEU B 1 204 ? 28.646 35.406 32.707 1.00 23.75 249 LEU B O 1
ATOM 3846 N N . GLN B 1 205 ? 26.753 34.220 32.338 1.00 21.77 250 GLN B N 1
ATOM 3847 C CA . GLN B 1 205 ? 25.879 35.203 32.968 1.00 21.68 250 GLN B CA 1
ATOM 3848 C C . GLN B 1 205 ? 26.046 35.169 34.486 1.00 23.74 250 GLN B C 1
ATOM 3849 O O . GLN B 1 205 ? 25.805 36.184 35.120 1.00 28.84 250 GLN B O 1
ATOM 3855 N N . CYS B 1 206 ? 26.540 34.033 34.966 1.00 22.60 251 CYS B N 1
ATOM 3856 C CA . CYS B 1 206 ? 26.853 33.867 36.391 1.00 24.40 251 CYS B CA 1
ATOM 3857 C C . CYS B 1 206 ? 28.282 34.329 36.679 1.00 26.59 251 CYS B C 1
ATOM 3858 O O . CYS B 1 206 ? 28.717 34.150 37.857 1.00 29.88 251 CYS B O 1
ATOM 3861 N N . GLY B 1 207 ? 29.002 34.870 35.731 1.00 28.84 252 GLY B N 1
ATOM 3862 C CA . GLY B 1 207 ? 30.340 35.382 35.906 1.00 30.47 252 GLY B CA 1
ATOM 3863 C C . GLY B 1 207 ? 31.463 34.401 35.637 1.00 32.20 252 GLY B C 1
ATOM 3864 O O . GLY B 1 207 ? 32.599 34.637 36.043 1.00 32.41 252 GLY B O 1
ATOM 3865 N N . GLY B 1 208 ? 31.173 33.286 35.003 1.00 23.98 253 GLY B N 1
ATOM 3866 C CA . GLY B 1 208 ? 32.139 32.256 34.657 1.00 23.88 253 GLY B CA 1
ATOM 3867 C C . GLY B 1 208 ? 33.176 32.807 33.688 1.00 29.74 253 GLY B C 1
ATOM 3868 O O . GLY B 1 208 ? 32.914 33.555 32.723 1.00 27.40 253 GLY B O 1
ATOM 3869 N N . SER B 1 209 ? 34.424 32.477 33.996 1.00 26.99 254 SER B N 1
ATOM 3870 C CA . SER B 1 209 ? 35.587 32.862 33.182 1.00 26.36 254 SER B CA 1
ATOM 3871 C C . SER B 1 209 ? 36.248 31.587 32.729 1.00 22.76 254 SER B C 1
ATOM 3872 O O . SER B 1 209 ? 36.859 30.866 33.476 1.00 24.38 254 SER B O 1
ATOM 3875 N N . TRP B 1 210 ? 36.140 31.226 31.400 1.00 23.24 255 TRP B N 1
ATOM 3876 C CA . TRP B 1 210 ? 36.704 29.990 30.967 1.00 20.23 255 TRP B CA 1
ATOM 3877 C C . TRP B 1 210 ? 38.221 29.880 31.194 1.00 18.61 255 TRP B C 1
ATOM 3878 O O . TRP B 1 210 ? 38.640 28.773 31.456 1.00 22.87 255 TRP B O 1
ATOM 3889 N N . ARG B 1 211 ? 38.886 31.024 31.084 1.00 20.48 256 ARG B N 1
ATOM 3890 C CA . ARG B 1 211 ? 40.352 31.011 31.294 1.00 23.19 256 ARG B CA 1
ATOM 3891 C C . ARG B 1 211 ? 40.668 30.615 32.767 1.00 22.71 256 ARG B C 1
ATOM 3892 O O . ARG B 1 211 ? 41.655 29.926 32.994 1.00 25.92 256 ARG B O 1
ATOM 3900 N N . GLU B 1 212 ? 39.820 31.078 33.654 1.00 24.95 257 GLU B N 1
ATOM 3901 C CA . GLU B 1 212 ? 40.059 30.742 35.092 1.00 25.66 257 GLU B CA 1
ATOM 3902 C C . GLU B 1 212 ? 39.745 29.310 35.379 1.00 24.98 257 GLU B C 1
ATOM 3903 O O . GLU B 1 212 ? 40.435 28.662 36.202 1.00 30.28 257 GLU B O 1
ATOM 3909 N N . ASP B 1 213 ? 38.781 28.684 34.733 1.00 25.66 258 ASP B N 1
ATOM 3910 C CA . ASP B 1 213 ? 38.366 27.321 34.971 1.00 21.15 258 ASP B CA 1
ATOM 3911 C C . ASP B 1 213 ? 38.873 26.288 33.994 1.00 21.66 258 ASP B C 1
ATOM 3912 O O . ASP B 1 213 ? 38.551 25.110 34.144 1.00 23.11 258 ASP B O 1
ATOM 3917 N N . TRP B 1 214 ? 39.675 26.654 32.980 1.00 23.54 259 TRP B N 1
ATOM 3918 C CA . TRP B 1 214 ? 40.154 25.688 31.976 1.00 24.72 259 TRP B CA 1
ATOM 3919 C C . TRP B 1 214 ? 40.756 24.418 32.501 1.00 23.15 259 TRP B C 1
ATOM 3920 O O . TRP B 1 214 ? 40.526 23.294 32.053 1.00 21.48 259 TRP B O 1
ATOM 3931 N N . GLY B 1 215 ? 41.513 24.580 33.612 1.00 26.37 260 GLY B N 1
ATOM 3932 C CA . GLY B 1 215 ? 42.161 23.509 34.329 1.00 28.57 260 GLY B CA 1
ATOM 3933 C C . GLY B 1 215 ? 41.234 22.530 35.018 1.00 27.10 260 GLY B C 1
ATOM 3934 O O . GLY B 1 215 ? 41.658 21.411 35.288 1.00 27.98 260 GLY B O 1
ATOM 3935 N N . GLN B 1 216 ? 39.948 22.901 35.194 1.00 30.35 261 GLN B N 1
ATOM 3936 C CA . GLN B 1 216 ? 38.982 21.980 35.775 1.00 28.84 261 GLN B CA 1
ATOM 3937 C C . GLN B 1 216 ? 38.442 20.987 34.787 1.00 31.92 261 GLN B C 1
ATOM 3938 O O . GLN B 1 216 ? 37.654 20.083 35.106 1.00 29.58 261 GLN B O 1
ATOM 3944 N N . LEU B 1 217 ? 38.811 21.132 33.484 1.00 31.66 262 LEU B N 1
ATOM 3945 C CA . LEU B 1 217 ? 38.307 20.223 32.485 1.00 40.02 262 LEU B CA 1
ATOM 3946 C C . LEU B 1 217 ? 38.918 18.837 32.491 1.00 50.91 262 LEU B C 1
ATOM 3947 O O . LEU B 1 217 ? 38.133 17.873 32.502 1.00 52.18 262 LEU B O 1
ATOM 3952 N N . SER B 1 218 ? 40.239 18.700 32.450 1.00 61.02 263 SER B N 1
ATOM 3953 C CA . SER B 1 218 ? 40.862 17.382 32.402 1.00 76.16 263 SER B CA 1
ATOM 3954 C C . SER B 1 218 ? 39.932 16.242 32.798 1.00 83.23 263 SER B C 1
ATOM 3955 O O . SER B 1 218 ? 39.690 15.967 33.971 1.00 83.38 263 SER B O 1
ATOM 3958 N N . GLY B 1 219 ? 39.394 15.562 31.781 1.00 90.00 264 GLY B N 1
ATOM 3959 C CA . GLY B 1 219 ? 38.482 14.445 31.991 1.00 98.26 264 GLY B CA 1
ATOM 3960 C C . GLY B 1 219 ? 37.823 14.039 30.675 1.00 104.97 264 GLY B C 1
ATOM 3961 O O . GLY B 1 219 ? 38.472 14.017 29.627 1.00 105.77 264 GLY B O 1
ATOM 3962 N N . THR B 1 220 ? 36.542 13.705 30.728 1.00 109.93 265 THR B N 1
ATOM 3963 C CA . THR B 1 220 ? 35.754 13.310 29.572 1.00 113.82 265 THR B CA 1
ATOM 3964 C C . THR B 1 220 ? 34.320 13.825 29.674 1.00 114.93 265 THR B C 1
ATOM 3965 O O . THR B 1 220 ? 34.077 14.808 30.384 1.00 116.28 265 THR B O 1
ATOM 3969 N N . ALA B 1 221 ? 33.377 13.195 28.982 1.00 115.13 266 ALA B N 1
ATOM 3970 C CA . ALA B 1 221 ? 31.986 13.623 29.002 1.00 114.95 266 ALA B CA 1
ATOM 3971 C C . ALA B 1 221 ? 31.091 12.776 29.897 1.00 114.28 266 ALA B C 1
ATOM 3972 O O . ALA B 1 221 ? 30.895 11.584 29.662 1.00 113.84 266 ALA B O 1
ATOM 3974 N N . VAL B 1 222 ? 30.524 13.414 30.920 1.00 113.14 267 VAL B N 1
ATOM 3975 C CA . VAL B 1 222 ? 29.635 12.728 31.854 1.00 112.46 267 VAL B CA 1
ATOM 3976 C C . VAL B 1 222 ? 28.185 13.115 31.589 1.00 112.07 267 VAL B C 1
ATOM 3977 O O . VAL B 1 222 ? 27.242 12.383 31.862 1.00 110.86 267 VAL B O 1
ATOM 3981 N N . PRO B 1 229 ? 19.751 21.034 31.035 1.00 44.16 274 PRO B N 1
ATOM 3982 C CA . PRO B 1 229 ? 20.227 22.401 31.054 1.00 39.20 274 PRO B CA 1
ATOM 3983 C C . PRO B 1 229 ? 19.198 23.466 31.376 1.00 39.19 274 PRO B C 1
ATOM 3984 O O . PRO B 1 229 ? 17.982 23.276 31.206 1.00 40.67 274 PRO B O 1
ATOM 3988 N N . GLN B 1 230 ? 19.689 24.587 31.898 1.00 35.11 275 GLN B N 1
ATOM 3989 C CA . GLN B 1 230 ? 18.875 25.769 32.237 1.00 34.60 275 GLN B CA 1
ATOM 3990 C C . GLN B 1 230 ? 19.671 26.977 31.741 1.00 39.42 275 GLN B C 1
ATOM 3991 O O . GLN B 1 230 ? 20.838 27.127 32.129 1.00 36.46 275 GLN B O 1
ATOM 3997 N N . SER B 1 231 ? 19.119 27.778 30.819 1.00 34.67 276 SER B N 1
ATOM 3998 C CA . SER B 1 231 ? 19.859 28.913 30.284 1.00 37.19 276 SER B CA 1
ATOM 3999 C C . SER B 1 231 ? 19.693 30.214 31.033 1.00 37.20 276 SER B C 1
ATOM 4000 O O . SER B 1 231 ? 20.470 31.181 30.879 1.00 29.84 276 SER B O 1
ATOM 4003 N N . ASN B 1 232 ? 18.673 30.281 31.932 1.00 38.60 277 ASN B N 1
ATOM 4004 C CA . ASN B 1 232 ? 18.449 31.549 32.620 1.00 31.97 277 ASN B CA 1
ATOM 4005 C C . ASN B 1 232 ? 17.955 31.351 34.048 1.00 35.90 277 ASN B C 1
ATOM 4006 O O . ASN B 1 232 ? 17.277 32.242 34.577 1.00 32.99 277 ASN B O 1
ATOM 4011 N N . ALA B 1 233 ? 18.341 30.198 34.591 1.00 33.14 278 ALA B N 1
ATOM 4012 C CA . ALA B 1 233 ? 17.965 29.920 35.988 1.00 29.83 278 ALA B CA 1
ATOM 4013 C C . ALA B 1 233 ? 18.973 28.900 36.524 1.00 29.26 278 ALA B C 1
ATOM 4014 O O . ALA B 1 233 ? 19.761 28.328 35.757 1.00 27.88 278 ALA B O 1
ATOM 4016 N N . GLY B 1 234 ? 18.914 28.675 37.833 1.00 28.62 279 GLY B N 1
ATOM 4017 C CA . GLY B 1 234 ? 19.885 27.653 38.321 1.00 23.63 279 GLY B CA 1
ATOM 4018 C C . GLY B 1 234 ? 21.207 28.276 38.704 1.00 24.64 279 GLY B C 1
ATOM 4019 O O . GLY B 1 234 ? 21.534 29.449 38.495 1.00 25.90 279 GLY B O 1
ATOM 4020 N N . PRO B 1 235 ? 22.014 27.405 39.337 1.00 23.67 280 PRO B N 1
ATOM 4021 C CA . PRO B 1 235 ? 23.336 27.806 39.765 1.00 23.71 280 PRO B CA 1
ATOM 4022 C C . PRO B 1 235 ? 24.279 27.811 38.553 1.00 22.04 280 PRO B C 1
ATOM 4023 O O . PRO B 1 235 ? 23.881 27.411 37.423 1.00 23.49 280 PRO B O 1
ATOM 4027 N N . ARG B 1 236 ? 25.505 28.224 38.847 1.00 24.85 281 ARG B N 1
ATOM 4028 C CA . ARG B 1 236 ? 26.475 28.220 37.720 1.00 23.05 281 ARG B CA 1
ATOM 4029 C C . ARG B 1 236 ? 26.920 26.832 37.399 1.00 22.21 281 ARG B C 1
ATOM 4030 O O . ARG B 1 236 ? 27.409 26.018 38.253 1.00 21.98 281 ARG B O 1
ATOM 4038 N N . PRO B 1 237 ? 26.900 26.433 36.122 1.00 23.30 282 PRO B N 1
ATOM 4039 C CA . PRO B 1 237 ? 27.340 25.163 35.666 1.00 18.50 282 PRO B CA 1
ATOM 4040 C C . PRO B 1 237 ? 28.900 25.041 35.727 1.00 14.69 282 PRO B C 1
ATOM 4041 O O . PRO B 1 237 ? 29.632 26.031 35.731 1.00 20.97 282 PRO B O 1
ATOM 4045 N N . HIS B 1 238 ? 29.301 23.801 35.799 1.00 16.45 283 HIS B N 1
ATOM 4046 C CA . HIS B 1 238 ? 30.752 23.516 35.744 1.00 18.30 283 HIS B CA 1
ATOM 4047 C C . HIS B 1 238 ? 31.170 23.742 34.253 1.00 20.51 283 HIS B C 1
ATOM 4048 O O . HIS B 1 238 ? 30.359 23.404 33.392 1.00 23.09 283 HIS B O 1
ATOM 4055 N N . ILE B 1 239 ? 32.359 24.226 34.073 1.00 16.26 284 ILE B N 1
ATOM 4056 C CA . ILE B 1 239 ? 32.825 24.397 32.638 1.00 18.14 284 ILE B CA 1
ATOM 4057 C C . ILE B 1 239 ? 32.754 23.116 31.898 1.00 21.45 284 ILE B C 1
ATOM 4058 O O . ILE B 1 239 ? 32.567 23.174 30.620 1.00 21.22 284 ILE B O 1
ATOM 4063 N N . GLY B 1 240 ? 32.833 21.922 32.457 1.00 20.55 285 GLY B N 1
ATOM 4064 C CA . GLY B 1 240 ? 32.738 20.657 31.812 1.00 24.99 285 GLY B CA 1
ATOM 4065 C C . GLY B 1 240 ? 31.340 20.429 31.185 1.00 22.85 285 GLY B C 1
ATOM 4066 O O . GLY B 1 240 ? 31.245 19.583 30.310 1.00 23.26 285 GLY B O 1
ATOM 4067 N N . ASP B 1 241 ? 30.360 21.180 31.616 1.00 23.54 286 ASP B N 1
ATOM 4068 C CA . ASP B 1 241 ? 29.020 21.059 31.066 1.00 24.20 286 ASP B CA 1
ATOM 4069 C C . ASP B 1 241 ? 28.732 22.237 30.140 1.00 23.18 286 ASP B C 1
ATOM 4070 O O . ASP B 1 241 ? 27.558 22.531 29.843 1.00 21.72 286 ASP B O 1
ATOM 4075 N N . THR B 1 242 ? 29.755 22.897 29.649 1.00 21.51 287 THR B N 1
ATOM 4076 C CA . THR B 1 242 ? 29.585 24.035 28.740 1.00 18.20 287 THR B CA 1
ATOM 4077 C C . THR B 1 242 ? 30.298 23.712 27.401 1.00 22.36 287 THR B C 1
ATOM 4078 O O . THR B 1 242 ? 30.975 22.725 27.279 1.00 20.23 287 THR B O 1
ATOM 4082 N N . LEU B 1 243 ? 30.155 24.637 26.430 1.00 19.02 288 LEU B N 1
ATOM 4083 C CA . LEU B 1 243 ? 30.764 24.434 25.123 1.00 16.20 288 LEU B CA 1
ATOM 4084 C C . LEU B 1 243 ? 32.277 24.427 25.137 1.00 18.47 288 LEU B C 1
ATOM 4085 O O . LEU B 1 243 ? 32.910 23.802 24.280 1.00 19.58 288 LEU B O 1
ATOM 4090 N N . PHE B 1 244 ? 32.919 25.065 26.095 1.00 21.64 289 PHE B N 1
ATOM 4091 C CA . PHE B 1 244 ? 34.348 25.152 26.278 1.00 22.30 289 PHE B CA 1
ATOM 4092 C C . PHE B 1 244 ? 35.046 23.810 26.470 1.00 23.64 289 PHE B C 1
ATOM 4093 O O . PHE B 1 244 ? 36.261 23.646 26.378 1.00 31.47 289 PHE B O 1
ATOM 4101 N N . THR B 1 245 ? 34.278 22.810 26.829 1.00 20.39 290 THR B N 1
ATOM 4102 C CA . THR B 1 245 ? 34.678 21.413 27.026 1.00 21.65 290 THR B CA 1
ATOM 4103 C C . THR B 1 245 ? 34.992 20.763 25.685 1.00 24.65 290 THR B C 1
ATOM 4104 O O . THR B 1 245 ? 35.910 19.952 25.614 1.00 25.76 290 THR B O 1
ATOM 4108 N N . LEU B 1 246 ? 34.324 21.180 24.591 1.00 19.00 291 LEU B N 1
ATOM 4109 C CA . LEU B 1 246 ? 34.584 20.584 23.318 1.00 21.17 291 LEU B CA 1
ATOM 4110 C C . LEU B 1 246 ? 35.957 20.968 22.744 1.00 23.99 291 LEU B C 1
ATOM 4111 O O . LEU B 1 246 ? 36.342 20.250 21.852 1.00 28.36 291 LEU B O 1
ATOM 4116 N N . PHE B 1 247 ? 36.574 22.032 23.250 1.00 23.32 292 PHE B N 1
ATOM 4117 C CA . PHE B 1 247 ? 37.813 22.436 22.606 1.00 24.01 292 PHE B CA 1
ATOM 4118 C C . PHE B 1 247 ? 39.077 22.010 23.310 1.00 28.78 292 PHE B C 1
ATOM 4119 O O . PHE B 1 247 ? 40.063 22.716 23.220 1.00 30.19 292 PHE B O 1
ATOM 4127 N N . ARG B 1 248 ? 39.074 20.858 23.985 1.00 36.72 293 ARG B N 1
ATOM 4128 C CA . ARG B 1 248 ? 40.270 20.363 24.657 1.00 36.57 293 ARG B CA 1
ATOM 4129 C C . ARG B 1 248 ? 40.943 19.275 23.811 1.00 43.18 293 ARG B C 1
ATOM 4130 O O . ARG B 1 248 ? 41.672 18.427 24.328 1.00 53.84 293 ARG B O 1
ATOM 4138 N N . ALA B 1 249 ? 40.710 19.294 22.541 1.00 39.19 294 ALA B N 1
ATOM 4139 C CA . ALA B 1 249 ? 41.165 18.430 21.505 1.00 36.00 294 ALA B CA 1
ATOM 4140 C C . ALA B 1 249 ? 42.661 18.587 21.317 1.00 33.48 294 ALA B C 1
ATOM 4141 O O . ALA B 1 249 ? 43.187 19.705 21.309 1.00 29.21 294 ALA B O 1
ATOM 4143 N N . PRO B 1 250 ? 43.341 17.472 21.077 1.00 37.97 295 PRO B N 1
ATOM 4144 C CA . PRO B 1 250 ? 44.762 17.457 20.867 1.00 37.59 295 PRO B CA 1
ATOM 4145 C C . PRO B 1 250 ? 45.213 18.402 19.762 1.00 31.63 295 PRO B C 1
ATOM 4146 O O . PRO B 1 250 ? 46.236 19.061 19.929 1.00 31.25 295 PRO B O 1
ATOM 4150 N N . GLU B 1 251 ? 44.430 18.536 18.702 1.00 33.77 296 GLU B N 1
ATOM 4151 C CA . GLU B 1 251 ? 44.700 19.424 17.603 1.00 36.70 296 GLU B CA 1
ATOM 4152 C C . GLU B 1 251 ? 44.953 20.861 18.055 1.00 31.81 296 GLU B C 1
ATOM 4153 O O . GLU B 1 251 ? 45.753 21.589 17.468 1.00 35.03 2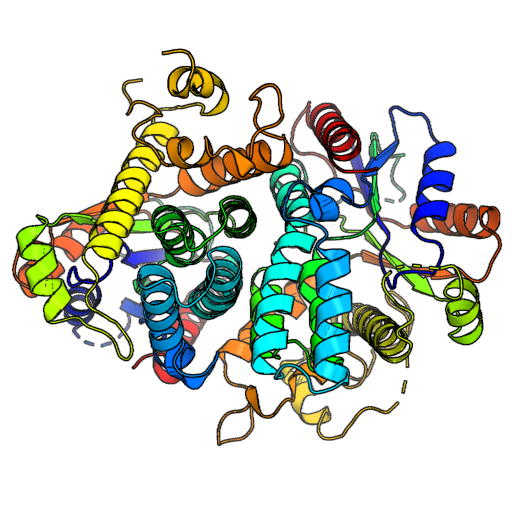96 GLU B O 1
ATOM 4159 N N . LEU B 1 252 ? 44.277 21.339 19.101 1.00 25.92 297 LEU B N 1
ATOM 4160 C CA . LEU B 1 252 ? 44.398 22.718 19.547 1.00 22.92 297 LEU B CA 1
ATOM 4161 C C . LEU B 1 252 ? 45.383 23.052 20.635 1.00 24.42 297 LEU B C 1
ATOM 4162 O O . LEU B 1 252 ? 45.470 24.198 21.093 1.00 24.41 297 LEU B O 1
ATOM 4167 N N . LEU B 1 253 ? 46.109 22.050 21.087 1.00 25.81 298 LEU B N 1
ATOM 4168 C CA . LEU B 1 253 ? 47.054 22.167 22.187 1.00 28.47 298 LEU B CA 1
ATOM 4169 C C . LEU B 1 253 ? 48.528 22.167 21.746 1.00 26.69 298 LEU B C 1
ATOM 4170 O O . LEU B 1 253 ? 48.908 21.343 20.913 1.00 31.56 298 LEU B O 1
ATOM 4175 N N . ALA B 1 254 ? 49.231 23.130 22.318 1.00 26.82 299 ALA B N 1
ATOM 4176 C CA . ALA B 1 254 ? 50.669 23.293 22.051 1.00 33.96 299 ALA B CA 1
ATOM 4177 C C . ALA B 1 254 ? 51.439 22.269 22.879 1.00 41.22 299 ALA B C 1
ATOM 4178 O O . ALA B 1 254 ? 50.901 21.618 23.774 1.00 37.83 299 ALA B O 1
ATOM 4180 N N . PRO B 1 255 ? 52.727 22.109 22.604 1.00 48.52 300 PRO B N 1
ATOM 4181 C CA . PRO B 1 255 ? 53.608 21.179 23.264 1.00 52.28 300 PRO B CA 1
ATOM 4182 C C . PRO B 1 255 ? 53.807 21.352 24.753 1.00 53.62 300 PRO B C 1
ATOM 4183 O O . PRO B 1 255 ? 54.509 20.550 25.386 1.00 61.66 300 PRO B O 1
ATOM 4187 N N . ASN B 1 256 ? 53.243 22.372 25.367 1.00 49.95 301 ASN B N 1
ATOM 4188 C CA . ASN B 1 256 ? 53.292 22.663 26.777 1.00 50.30 301 ASN B CA 1
ATOM 4189 C C . ASN B 1 256 ? 51.940 22.278 27.410 1.00 47.36 301 ASN B C 1
ATOM 4190 O O . ASN B 1 256 ? 51.782 22.409 28.624 1.00 48.35 301 ASN B O 1
ATOM 4195 N N . GLY B 1 257 ? 50.982 21.908 26.552 1.00 38.03 302 GLY B N 1
ATOM 4196 C CA . GLY B 1 257 ? 49.650 21.576 26.960 1.00 40.06 302 GLY B CA 1
ATOM 4197 C C . GLY B 1 257 ? 48.540 22.585 26.970 1.00 38.13 302 GLY B C 1
ATOM 4198 O O . GLY B 1 257 ? 47.360 22.139 27.089 1.00 39.49 302 GLY B O 1
ATOM 4199 N N . ASP B 1 258 ? 48.736 23.936 26.933 1.00 33.41 303 ASP B N 1
ATOM 4200 C CA . ASP B 1 258 ? 47.521 24.770 26.947 1.00 38.70 303 ASP B CA 1
ATOM 4201 C C . ASP B 1 258 ? 47.213 25.070 25.466 1.00 29.55 303 ASP B C 1
ATOM 4202 O O . ASP B 1 258 ? 47.988 24.670 24.599 1.00 27.58 303 ASP B O 1
ATOM 4207 N N . LEU B 1 259 ? 46.033 25.603 25.277 1.00 30.75 304 LEU B N 1
ATOM 4208 C CA . LEU B 1 259 ? 45.599 25.919 23.931 1.00 25.22 304 LEU B CA 1
ATOM 4209 C C . LEU B 1 259 ? 46.529 26.933 23.285 1.00 22.76 304 LEU B C 1
ATOM 4210 O O . LEU B 1 259 ? 47.054 27.875 23.899 1.00 26.81 304 LEU B O 1
ATOM 4215 N N . TYR B 1 260 ? 46.626 26.775 21.950 1.00 23.59 305 TYR B N 1
ATOM 4216 C CA . TYR B 1 260 ? 47.353 27.823 21.265 1.00 21.56 305 TYR B CA 1
ATOM 4217 C C . TYR B 1 260 ? 46.529 29.088 21.507 1.00 21.05 305 TYR B C 1
ATOM 4218 O O . TYR B 1 260 ? 45.262 28.991 21.599 1.00 22.06 305 TYR B O 1
ATOM 4227 N N . ASN B 1 261 ? 47.135 30.240 21.519 1.00 24.01 306 ASN B N 1
ATOM 4228 C CA . ASN B 1 261 ? 46.496 31.519 21.723 1.00 23.43 306 ASN B CA 1
ATOM 4229 C C . ASN B 1 261 ? 45.451 31.816 20.644 1.00 25.25 306 ASN B C 1
ATOM 4230 O O . ASN B 1 261 ? 44.414 32.405 20.911 1.00 22.30 306 ASN B O 1
ATOM 4235 N N . VAL B 1 262 ? 45.757 31.393 19.399 1.00 23.34 307 VAL B N 1
ATOM 4236 C CA . VAL B 1 262 ? 44.774 31.633 18.333 1.00 23.32 307 VAL B CA 1
ATOM 4237 C C . VAL B 1 262 ? 43.426 31.000 18.672 1.00 19.85 307 VAL B C 1
ATOM 4238 O O . VAL B 1 262 ? 42.380 31.596 18.397 1.00 23.09 307 VAL B O 1
ATOM 4242 N N . PHE B 1 263 ? 43.435 29.813 19.290 1.00 19.35 308 PHE B N 1
ATOM 4243 C CA . PHE B 1 263 ? 42.188 29.147 19.634 1.00 20.47 308 PHE B CA 1
ATOM 4244 C C . PHE B 1 263 ? 41.640 29.735 20.946 1.00 20.17 308 PHE B C 1
ATOM 4245 O O . PHE B 1 263 ? 40.405 29.778 21.053 1.00 20.98 308 PHE B O 1
ATOM 4253 N N . ALA B 1 264 ? 42.549 30.154 21.818 1.00 22.78 309 ALA B N 1
ATOM 4254 C CA . ALA B 1 264 ? 42.053 30.781 23.059 1.00 21.10 309 ALA B CA 1
ATOM 4255 C C . ALA B 1 264 ? 41.282 32.026 22.733 1.00 21.49 309 ALA B C 1
ATOM 4256 O O . ALA B 1 264 ? 40.232 32.361 23.315 1.00 21.41 309 ALA B O 1
ATOM 4258 N N . TRP B 1 265 ? 41.790 32.818 21.756 1.00 22.90 310 TRP B N 1
ATOM 4259 C CA . TRP B 1 265 ? 41.095 34.043 21.374 1.00 21.29 310 TRP B CA 1
ATOM 4260 C C . TRP B 1 265 ? 39.717 33.719 20.788 1.00 17.59 310 TRP B C 1
ATOM 4261 O O . TRP B 1 265 ? 38.808 34.522 20.965 1.00 19.82 310 TRP B O 1
ATOM 4272 N N . ALA B 1 266 ? 39.645 32.649 19.993 1.00 19.38 311 ALA B N 1
ATOM 4273 C CA . ALA B 1 266 ? 38.349 32.250 19.450 1.00 20.25 311 ALA B CA 1
ATOM 4274 C C . ALA B 1 266 ? 37.387 31.924 20.616 1.00 20.62 311 ALA B C 1
ATOM 4275 O O . ALA B 1 266 ? 36.213 32.250 20.528 1.00 20.06 311 ALA B O 1
ATOM 4277 N N . LEU B 1 267 ? 37.870 31.277 21.672 1.00 19.38 312 LEU B N 1
ATOM 4278 C CA . LEU B 1 267 ? 36.987 30.987 22.849 1.00 19.90 312 LEU B CA 1
ATOM 4279 C C . LEU B 1 267 ? 36.602 32.293 23.517 1.00 19.98 312 LEU B C 1
ATOM 4280 O O . LEU B 1 267 ? 35.491 32.457 24.016 1.00 17.54 312 LEU B O 1
ATOM 4285 N N . ASP B 1 268 ? 37.495 33.301 23.537 1.00 20.67 313 ASP B N 1
ATOM 4286 C CA . ASP B 1 268 ? 37.180 34.626 24.083 1.00 19.89 313 ASP B CA 1
ATOM 4287 C C . ASP B 1 268 ? 36.029 35.245 23.315 1.00 23.04 313 ASP B C 1
ATOM 4288 O O . ASP B 1 268 ? 35.117 35.908 23.765 1.00 20.23 313 ASP B O 1
ATOM 4293 N N . VAL B 1 269 ? 36.089 34.992 21.971 1.00 18.53 314 VAL B N 1
ATOM 4294 C CA . VAL B 1 269 ? 34.992 35.488 21.104 1.00 17.93 314 VAL B CA 1
ATOM 4295 C C . VAL B 1 269 ? 33.687 34.776 21.399 1.00 17.21 314 VAL B C 1
ATOM 4296 O O . VAL B 1 269 ? 32.651 35.407 21.535 1.00 19.80 314 VAL B O 1
ATOM 4300 N N . LEU B 1 270 ? 33.727 33.467 21.588 1.00 16.51 315 LEU B N 1
ATOM 4301 C CA . LEU B 1 270 ? 32.540 32.684 21.901 1.00 18.02 315 LEU B CA 1
ATOM 4302 C C . LEU B 1 270 ? 31.910 33.251 23.178 1.00 19.15 315 LEU B C 1
ATOM 4303 O O . LEU B 1 270 ? 30.690 33.486 23.260 1.00 17.62 315 LEU B O 1
ATOM 4308 N N . ALA B 1 271 ? 32.775 33.527 24.175 1.00 21.15 316 ALA B N 1
ATOM 4309 C CA . ALA B 1 271 ? 32.232 34.086 25.424 1.00 21.86 316 ALA B CA 1
ATOM 4310 C C . ALA B 1 271 ? 31.541 35.410 25.214 1.00 16.80 316 ALA B C 1
ATOM 4311 O O . ALA B 1 271 ? 30.425 35.658 25.676 1.00 20.78 316 ALA B O 1
ATOM 4313 N N . LYS B 1 272 ? 32.236 36.306 24.493 1.00 18.62 317 LYS B N 1
ATOM 4314 C CA . LYS B 1 272 ? 31.686 37.622 24.263 1.00 20.37 317 LYS B CA 1
ATOM 4315 C C . LYS B 1 272 ? 30.324 37.550 23.573 1.00 22.80 317 LYS B C 1
ATOM 4316 O O . LYS B 1 272 ? 29.339 38.191 23.959 1.00 20.79 317 LYS B O 1
ATOM 4322 N N . ARG B 1 273 ? 30.251 36.757 22.509 1.00 17.73 318 ARG B N 1
ATOM 4323 C CA . ARG B 1 273 ? 28.999 36.647 21.781 1.00 19.58 318 ARG B CA 1
ATOM 4324 C C . ARG B 1 273 ? 27.855 36.060 22.573 1.00 24.05 318 ARG B C 1
ATOM 4325 O O . ARG B 1 273 ? 26.723 36.556 22.453 1.00 21.07 318 ARG B O 1
ATOM 4333 N N . LEU B 1 274 ? 28.124 34.979 23.340 1.00 19.74 319 LEU B N 1
ATOM 4334 C CA . LEU B 1 274 ? 26.989 34.387 24.030 1.00 20.79 319 LEU B CA 1
ATOM 4335 C C . LEU B 1 274 ? 26.624 35.117 25.323 1.00 22.06 319 LEU B C 1
ATOM 4336 O O . LEU B 1 274 ? 25.463 34.967 25.752 1.00 24.07 319 LEU B O 1
ATOM 4341 N N . ARG B 1 275 ? 27.540 35.782 26.005 1.00 20.81 320 ARG B N 1
ATOM 4342 C CA . ARG B 1 275 ? 27.212 36.313 27.324 1.00 20.20 320 ARG B CA 1
ATOM 4343 C C . ARG B 1 275 ? 26.098 37.281 27.355 1.00 20.45 320 ARG B C 1
ATOM 4344 O O . ARG B 1 275 ? 25.445 37.512 28.381 1.00 21.89 320 ARG B O 1
ATOM 4352 N N . SER B 1 276 ? 25.892 38.070 26.295 1.00 21.64 321 SER B N 1
ATOM 4353 C CA . SER B 1 276 ? 24.879 39.111 26.245 1.00 24.15 321 SER B CA 1
ATOM 4354 C C . SER B 1 276 ? 23.544 38.677 25.685 1.00 26.75 321 SER B C 1
ATOM 4355 O O . SER B 1 276 ? 22.575 39.415 25.586 1.00 23.95 321 SER B O 1
ATOM 4358 N N . MET B 1 277 ? 23.442 37.378 25.311 1.00 22.98 322 MET B N 1
ATOM 4359 C CA . MET B 1 277 ? 22.203 36.866 24.781 1.00 22.22 322 MET B CA 1
ATOM 4360 C C . MET B 1 277 ? 21.166 36.568 25.871 1.00 26.14 322 MET B C 1
ATOM 4361 O O . MET B 1 277 ? 21.490 36.305 27.011 1.00 27.19 322 MET B O 1
ATOM 4366 N N . HIS B 1 278 ? 19.926 36.612 25.413 1.00 20.47 323 HIS B N 1
ATOM 4367 C CA . HIS B 1 278 ? 18.769 36.361 26.265 1.00 24.25 323 HIS B CA 1
ATOM 4368 C C . HIS B 1 278 ? 18.216 34.956 25.944 1.00 23.64 323 HIS B C 1
ATOM 4369 O O . HIS B 1 278 ? 17.486 34.879 24.957 1.00 23.39 323 HIS B O 1
ATOM 4376 N N . VAL B 1 279 ? 18.565 33.950 26.740 1.00 21.14 324 VAL B N 1
ATOM 4377 C CA . VAL B 1 279 ? 18.080 32.589 26.403 1.00 27.59 324 VAL B CA 1
ATOM 4378 C C . VAL B 1 279 ? 16.979 32.010 27.278 1.00 26.38 324 VAL B C 1
ATOM 4379 O O . VAL B 1 279 ? 16.977 32.101 28.536 1.00 26.60 324 VAL B O 1
ATOM 4383 N N . PHE B 1 280 ? 15.960 31.423 26.642 1.00 18.93 325 PHE B N 1
ATOM 4384 C CA . PHE B 1 280 ? 14.783 30.831 27.237 1.00 25.12 325 PHE B CA 1
ATOM 4385 C C . PHE B 1 280 ? 14.581 29.380 26.769 1.00 28.40 325 PHE B C 1
ATOM 4386 O O . PHE B 1 280 ? 14.930 29.070 25.629 1.00 28.49 325 PHE B O 1
ATOM 4394 N N . ILE B 1 281 ? 14.037 28.541 27.639 1.00 22.47 326 ILE B N 1
ATOM 4395 C CA . ILE B 1 281 ? 13.836 27.144 27.248 1.00 19.84 326 ILE B CA 1
ATOM 4396 C C . ILE B 1 281 ? 12.311 26.889 27.158 1.00 23.22 326 ILE B C 1
ATOM 4397 O O . ILE B 1 281 ? 11.603 27.183 28.109 1.00 25.03 326 ILE B O 1
ATOM 4402 N N . LEU B 1 282 ? 11.907 26.397 26.012 1.00 22.17 327 LEU B N 1
ATOM 4403 C CA . LEU B 1 282 ? 10.549 26.029 25.710 1.00 24.00 327 LEU B CA 1
ATOM 4404 C C . LEU B 1 282 ? 10.289 24.532 25.753 1.00 23.38 327 LEU B C 1
ATOM 4405 O O . LEU B 1 282 ? 10.838 23.755 24.950 1.00 30.32 327 LEU B O 1
ATOM 4410 N N . ASP B 1 283 ? 9.433 24.068 26.674 1.00 21.34 328 ASP B N 1
ATOM 4411 C CA . ASP B 1 283 ? 9.120 22.638 26.697 1.00 21.88 328 ASP B CA 1
ATOM 4412 C C . ASP B 1 283 ? 8.288 22.222 25.486 1.00 23.90 328 ASP B C 1
ATOM 4413 O O . ASP B 1 283 ? 7.127 22.645 25.379 1.00 23.85 328 ASP B O 1
ATOM 4418 N N . TYR B 1 284 ? 8.822 21.412 24.581 1.00 22.78 329 TYR B N 1
ATOM 4419 C CA . TYR B 1 284 ? 8.090 20.970 23.408 1.00 21.14 329 TYR B CA 1
ATOM 4420 C C . TYR B 1 284 ? 7.295 19.667 23.615 1.00 21.03 329 TYR B C 1
ATOM 4421 O O . TYR B 1 284 ? 6.678 19.161 22.677 1.00 23.64 329 TYR B O 1
ATOM 4430 N N . ASP B 1 285 ? 7.366 19.087 24.809 1.00 26.26 330 ASP B N 1
ATOM 4431 C CA . ASP B 1 285 ? 6.678 17.848 25.155 1.00 25.25 330 ASP B CA 1
ATOM 4432 C C . ASP B 1 285 ? 5.198 18.153 25.423 1.00 29.74 330 ASP B C 1
ATOM 4433 O O . ASP B 1 285 ? 4.691 17.911 26.523 1.00 28.17 330 ASP B O 1
ATOM 4438 N N . GLN B 1 286 ? 4.528 18.630 24.381 1.00 26.76 331 GLN B N 1
ATOM 4439 C CA . GLN B 1 286 ? 3.123 19.039 24.507 1.00 28.77 331 GLN B CA 1
ATOM 4440 C C . GLN B 1 286 ? 2.513 19.174 23.132 1.00 30.96 331 GLN B C 1
ATOM 4441 O O . GLN B 1 286 ? 3.200 19.076 22.116 1.00 27.40 331 GLN B O 1
ATOM 4447 N N . SER B 1 287 ? 1.153 19.334 23.082 1.00 28.70 332 SER B N 1
ATOM 4448 C CA . SER B 1 287 ? 0.559 19.512 21.757 1.00 27.79 332 SER B CA 1
ATOM 4449 C C . SER B 1 287 ? 0.996 20.798 21.092 1.00 28.20 332 SER B C 1
ATOM 4450 O O . SER B 1 287 ? 1.456 21.734 21.753 1.00 29.30 332 SER B O 1
ATOM 4453 N N . PRO B 1 288 ? 0.816 20.927 19.779 1.00 28.58 333 PRO B N 1
ATOM 4454 C CA . PRO B 1 288 ? 1.173 22.141 19.089 1.00 27.98 333 PRO B CA 1
ATOM 4455 C C . PRO B 1 288 ? 0.538 23.357 19.709 1.00 28.00 333 PRO B C 1
ATOM 4456 O O . PRO B 1 288 ? 1.231 24.392 19.880 1.00 27.59 333 PRO B O 1
ATOM 4460 N N . ALA B 1 289 ? -0.760 23.336 20.090 1.00 28.02 334 ALA B N 1
ATOM 4461 C CA . ALA B 1 289 ? -1.299 24.563 20.686 1.00 25.95 334 ALA B CA 1
ATOM 4462 C C . ALA B 1 289 ? -0.648 24.827 22.064 1.00 26.67 334 ALA B C 1
ATOM 4463 O O . ALA B 1 289 ? -0.488 25.980 22.449 1.00 25.39 334 ALA B O 1
ATOM 4465 N N . GLY B 1 290 ? -0.295 23.757 22.784 1.00 25.76 335 GLY B N 1
ATOM 4466 C CA . GLY B 1 290 ? 0.360 23.860 24.071 1.00 21.41 335 GLY B CA 1
ATOM 4467 C C . GLY B 1 290 ? 1.729 24.571 23.867 1.00 21.73 335 GLY B C 1
ATOM 4468 O O . GLY B 1 290 ? 1.998 25.518 24.620 1.00 25.92 335 GLY B O 1
ATOM 4469 N N . CYS B 1 291 ? 2.485 24.172 22.878 1.00 22.73 336 CYS B N 1
ATOM 4470 C CA . CYS B 1 291 ? 3.794 24.841 22.654 1.00 22.76 336 CYS B CA 1
ATOM 4471 C C . CYS B 1 291 ? 3.615 26.306 22.357 1.00 26.68 336 CYS B C 1
ATOM 4472 O O . CYS B 1 291 ? 4.327 27.228 22.800 1.00 21.44 336 CYS B O 1
ATOM 4475 N N . ARG B 1 292 ? 2.607 26.573 21.497 1.00 20.09 337 ARG B N 1
ATOM 4476 C CA . ARG B 1 292 ? 2.281 27.936 21.134 1.00 19.01 337 ARG B CA 1
ATOM 4477 C C . ARG B 1 292 ? 2.023 28.779 22.376 1.00 20.42 337 ARG B C 1
ATOM 4478 O O . ARG B 1 292 ? 2.551 29.871 22.464 1.00 19.60 337 ARG B O 1
ATOM 4486 N N . ASP B 1 293 ? 1.094 28.363 23.258 1.00 21.42 338 ASP B N 1
ATOM 4487 C CA . ASP B 1 293 ? 0.820 29.168 24.458 1.00 24.42 338 ASP B CA 1
ATOM 4488 C C . ASP B 1 293 ? 2.143 29.344 25.239 1.00 23.89 338 ASP B C 1
ATOM 4489 O O . ASP B 1 293 ? 2.568 30.476 25.453 1.00 42.87 338 ASP B O 1
ATOM 4494 N N . ALA B 1 294 ? 2.712 28.217 25.669 1.00 24.49 339 ALA B N 1
ATOM 4495 C CA . ALA B 1 294 ? 3.961 28.296 26.427 1.00 23.99 339 ALA B CA 1
ATOM 4496 C C . ALA B 1 294 ? 4.891 29.307 25.783 1.00 25.34 339 ALA B C 1
ATOM 4497 O O . ALA B 1 294 ? 5.428 30.155 26.500 1.00 22.24 339 ALA B O 1
ATOM 4499 N N . LEU B 1 295 ? 5.081 29.318 24.456 1.00 19.79 340 LEU B N 1
ATOM 4500 C CA . LEU B 1 295 ? 5.988 30.318 23.918 1.00 21.22 340 LEU B CA 1
ATOM 4501 C C . LEU B 1 295 ? 5.463 31.712 24.098 1.00 19.44 340 LEU B C 1
ATOM 4502 O O . LEU B 1 295 ? 6.172 32.683 24.346 1.00 22.67 340 LEU B O 1
ATOM 4507 N N . LEU B 1 296 ? 4.136 31.900 23.883 1.00 21.59 341 LEU B N 1
ATOM 4508 C CA . LEU B 1 296 ? 3.509 33.180 24.091 1.00 23.04 341 LEU B CA 1
ATOM 4509 C C . LEU B 1 296 ? 3.696 33.624 25.530 1.00 19.65 341 LEU B C 1
ATOM 4510 O O . LEU B 1 296 ? 3.891 34.878 25.712 1.00 24.52 341 LEU B O 1
ATOM 4515 N N . GLN B 1 297 ? 3.634 32.818 26.550 1.00 22.67 342 GLN B N 1
ATOM 4516 C CA . GLN B 1 297 ? 3.841 33.250 27.943 1.00 23.63 342 GLN B CA 1
ATOM 4517 C C . GLN B 1 297 ? 5.297 33.678 28.063 1.00 24.24 342 GLN B C 1
ATOM 4518 O O . GLN B 1 297 ? 5.560 34.748 28.600 1.00 29.97 342 GLN B O 1
ATOM 4524 N N . LEU B 1 298 ? 6.225 32.903 27.455 1.00 24.02 343 LEU B N 1
ATOM 4525 C CA . LEU B 1 298 ? 7.654 33.280 27.515 1.00 22.91 343 LEU B CA 1
ATOM 4526 C C . LEU B 1 298 ? 8.030 34.593 26.879 1.00 26.38 343 LEU B C 1
ATOM 4527 O O . LEU B 1 298 ? 8.886 35.402 27.308 1.00 30.00 343 LEU B O 1
ATOM 4532 N N . THR B 1 299 ? 7.312 34.903 25.791 1.00 25.88 344 THR B N 1
ATOM 4533 C CA . THR B 1 299 ? 7.519 36.153 25.067 1.00 29.29 344 THR B CA 1
ATOM 4534 C C . THR B 1 299 ? 7.260 37.359 25.933 1.00 38.78 344 THR B C 1
ATOM 4535 O O . THR B 1 299 ? 7.690 38.467 25.549 1.00 34.43 344 THR B O 1
ATOM 4539 N N . SER B 1 300 ? 6.630 37.260 27.103 1.00 43.25 345 SER B N 1
ATOM 4540 C CA . SER B 1 300 ? 6.396 38.437 27.942 1.00 46.72 345 SER B CA 1
ATOM 4541 C C . SER B 1 300 ? 7.593 38.856 28.755 1.00 42.88 345 SER B C 1
ATOM 4542 O O . SER B 1 300 ? 7.731 40.036 29.113 1.00 45.38 345 SER B O 1
ATOM 4545 N N . GLY B 1 301 ? 8.547 37.963 29.019 1.00 44.69 346 GLY B N 1
ATOM 4546 C CA . GLY B 1 301 ? 9.761 38.286 29.745 1.00 42.98 346 GLY B CA 1
ATOM 4547 C C . GLY B 1 301 ? 10.940 38.550 28.813 1.00 42.57 346 GLY B C 1
ATOM 4548 O O . GLY B 1 301 ? 12.094 38.456 29.221 1.00 41.94 346 GLY B O 1
ATOM 4549 N N . MET B 1 302 ? 10.670 38.860 27.530 1.00 36.48 347 MET B N 1
ATOM 4550 C CA . MET B 1 302 ? 11.752 39.100 26.592 1.00 33.12 347 MET B CA 1
ATOM 4551 C C . MET B 1 302 ? 12.063 40.577 26.461 1.00 33.47 347 MET B C 1
ATOM 4552 O O . MET B 1 302 ? 11.158 41.370 26.606 1.00 35.69 347 MET B O 1
ATOM 4557 N N . VAL B 1 303 ? 13.302 40.874 26.177 1.00 32.50 348 VAL B N 1
ATOM 4558 C CA . VAL B 1 303 ? 13.821 42.223 26.024 1.00 31.36 348 VAL B CA 1
ATOM 4559 C C . VAL B 1 303 ? 13.610 42.780 24.633 1.00 28.25 348 VAL B C 1
ATOM 4560 O O . VAL B 1 303 ? 13.957 42.227 23.595 1.00 27.99 348 VAL B O 1
ATOM 4564 N N . GLN B 1 304 ? 13.014 43.987 24.565 1.00 24.76 349 GLN B N 1
ATOM 4565 C CA . GLN B 1 304 ? 12.753 44.682 23.302 1.00 24.82 349 GLN B CA 1
ATOM 4566 C C . GLN B 1 304 ? 13.851 45.729 23.083 1.00 26.66 349 GLN B C 1
ATOM 4567 O O . GLN B 1 304 ? 14.563 46.020 24.038 1.00 29.69 349 GLN B O 1
ATOM 4573 N N . THR B 1 305 ? 13.981 46.267 21.875 1.00 26.09 350 THR B N 1
ATOM 4574 C CA . THR B 1 305 ? 14.946 47.317 21.626 1.00 26.46 350 THR B CA 1
ATOM 4575 C C . THR B 1 305 ? 14.242 48.483 20.937 1.00 27.91 350 THR B C 1
ATOM 4576 O O . THR B 1 305 ? 13.182 48.325 20.362 1.00 29.38 350 THR B O 1
ATOM 4580 N N . HIS B 1 306 ? 14.887 49.662 20.976 1.00 31.60 351 HIS B N 1
ATOM 4581 C CA . HIS B 1 306 ? 14.332 50.765 20.190 1.00 35.38 351 HIS B CA 1
ATOM 4582 C C . HIS B 1 306 ? 14.895 50.504 18.779 1.00 35.84 351 HIS B C 1
ATOM 4583 O O . HIS B 1 306 ? 15.738 49.610 18.635 1.00 33.20 351 HIS B O 1
ATOM 4590 N N . VAL B 1 307 ? 14.464 51.226 17.799 1.00 33.53 352 VAL B N 1
ATOM 4591 C CA . VAL B 1 307 ? 14.989 51.137 16.431 1.00 33.55 352 VAL B CA 1
ATOM 4592 C C . VAL B 1 307 ? 15.736 52.439 16.207 1.00 40.53 352 VAL B C 1
ATOM 4593 O O . VAL B 1 307 ? 15.505 53.395 16.991 1.00 40.62 352 VAL B O 1
ATOM 4597 N N . THR B 1 308 ? 16.642 52.502 15.254 1.00 40.38 353 THR B N 1
ATOM 4598 C CA . THR B 1 308 ? 17.458 53.686 15.064 1.00 41.69 353 THR B CA 1
ATOM 4599 C C . THR B 1 308 ? 16.876 54.745 14.172 1.00 47.61 353 THR B C 1
ATOM 4600 O O . THR B 1 308 ? 17.288 55.909 14.248 1.00 51.17 353 THR B O 1
ATOM 4604 N N . THR B 1 309 ? 15.999 54.400 13.241 1.00 51.47 354 THR B N 1
ATOM 4605 C CA . THR B 1 309 ? 15.476 55.429 12.332 1.00 54.20 354 THR B CA 1
ATOM 4606 C C . THR B 1 309 ? 13.957 55.452 12.399 1.00 56.21 354 THR B C 1
ATOM 4607 O O . THR B 1 309 ? 13.323 54.570 12.985 1.00 50.58 354 THR B O 1
ATOM 4611 N N . PRO B 1 310 ? 13.375 56.473 11.780 1.00 60.78 355 PRO B N 1
ATOM 4612 C CA . PRO B 1 310 ? 11.935 56.641 11.746 1.00 60.64 355 PRO B CA 1
ATOM 4613 C C . PRO B 1 310 ? 11.282 55.505 10.968 1.00 56.36 355 PRO B C 1
ATOM 4614 O O . PRO B 1 310 ? 10.329 54.878 11.424 1.00 59.72 355 PRO B O 1
ATOM 4618 N N . GLY B 1 311 ? 11.828 55.207 9.795 1.00 51.62 356 GLY B N 1
ATOM 4619 C CA . GLY B 1 311 ? 11.362 54.166 8.923 1.00 45.16 356 GLY B CA 1
ATOM 4620 C C . GLY B 1 311 ? 11.992 52.797 9.126 1.00 39.95 356 GLY B C 1
ATOM 4621 O O . GLY B 1 311 ? 11.860 51.947 8.237 1.00 39.08 356 GLY B O 1
ATOM 4622 N N . SER B 1 312 ? 12.615 52.536 10.269 1.00 33.78 357 SER B N 1
ATOM 4623 C CA . SER B 1 312 ? 13.213 51.211 10.492 1.00 30.02 357 SER B CA 1
ATOM 4624 C C . SER B 1 312 ? 12.143 50.135 10.565 1.00 31.39 357 SER B C 1
ATOM 4625 O O . SER B 1 312 ? 12.363 49.045 10.024 1.00 35.91 357 SER B O 1
ATOM 4628 N N . ILE B 1 313 ? 10.975 50.392 11.147 1.00 32.34 358 ILE B N 1
ATOM 4629 C CA . ILE B 1 313 ? 9.936 49.365 11.268 1.00 33.83 358 ILE B CA 1
ATOM 4630 C C . ILE B 1 313 ? 9.495 48.863 9.918 1.00 35.04 358 ILE B C 1
ATOM 4631 O O . ILE B 1 313 ? 9.609 47.668 9.591 1.00 31.80 358 ILE B O 1
ATOM 4636 N N . PRO B 1 314 ? 9.039 49.752 9.025 1.00 37.67 359 PRO B N 1
ATOM 4637 C CA . PRO B 1 314 ? 8.633 49.359 7.696 1.00 37.78 359 PRO B CA 1
ATOM 4638 C C . PRO B 1 314 ? 9.763 48.692 6.917 1.00 33.29 359 PRO B C 1
ATOM 4639 O O . PRO B 1 314 ? 9.484 47.712 6.218 1.00 35.25 359 PRO B O 1
ATOM 4643 N N . THR B 1 315 ? 10.980 49.225 7.009 1.00 35.84 360 THR B N 1
ATOM 4644 C CA . THR B 1 315 ? 12.137 48.627 6.313 1.00 31.70 360 THR B CA 1
ATOM 4645 C C . THR B 1 315 ? 12.364 47.193 6.803 1.00 32.07 360 THR B C 1
ATOM 4646 O O . THR B 1 315 ? 12.546 46.254 6.029 1.00 36.36 360 THR B O 1
ATOM 4650 N N . ILE B 1 316 ? 12.380 47.019 8.124 1.00 31.25 361 ILE B N 1
ATOM 4651 C CA . ILE B 1 316 ? 12.592 45.684 8.698 1.00 31.51 361 ILE B CA 1
ATOM 4652 C C . ILE B 1 316 ? 11.517 44.713 8.297 1.00 30.43 361 ILE B C 1
ATOM 4653 O O . ILE B 1 316 ? 11.707 43.550 7.964 1.00 27.34 361 ILE B O 1
ATOM 4658 N N . CYS B 1 317 ? 10.261 45.193 8.301 1.00 30.09 362 CYS B N 1
ATOM 4659 C CA . CYS B 1 317 ? 9.133 44.380 7.933 1.00 28.32 362 CYS B CA 1
ATOM 4660 C C . CYS B 1 317 ? 9.270 43.934 6.477 1.00 30.48 362 CYS B C 1
ATOM 4661 O O . CYS B 1 317 ? 8.993 42.798 6.101 1.00 25.74 362 CYS B O 1
ATOM 4664 N N . ASP B 1 318 ? 9.729 44.874 5.645 1.00 27.84 363 ASP B N 1
ATOM 4665 C CA . ASP B 1 318 ? 9.941 44.593 4.211 1.00 30.68 363 ASP B CA 1
ATOM 4666 C C . ASP B 1 318 ? 10.996 43.502 4.020 1.00 29.90 363 ASP B C 1
ATOM 4667 O O . ASP B 1 318 ? 10.839 42.591 3.224 1.00 26.35 363 ASP B O 1
ATOM 4672 N N . LEU B 1 319 ? 12.112 43.659 4.752 1.00 28.84 364 LEU B N 1
ATOM 4673 C CA . LEU B 1 319 ? 13.209 42.697 4.723 1.00 31.16 364 LEU B CA 1
ATOM 4674 C C . LEU B 1 319 ? 12.685 41.314 5.082 1.00 27.08 364 LEU B C 1
ATOM 4675 O O . LEU B 1 319 ? 12.908 40.335 4.388 1.00 22.19 364 LEU B O 1
ATOM 4680 N N . ALA B 1 320 ? 11.983 41.264 6.243 1.00 23.95 365 ALA B N 1
ATOM 4681 C CA . ALA B 1 320 ? 11.449 39.961 6.636 1.00 25.22 365 ALA B CA 1
ATOM 4682 C C . ALA B 1 320 ? 10.495 39.382 5.633 1.00 23.91 365 ALA B C 1
ATOM 4683 O O . ALA B 1 320 ? 10.599 38.176 5.349 1.00 23.48 365 ALA B O 1
ATOM 4685 N N . ARG B 1 321 ? 9.546 40.129 5.030 1.00 22.63 366 ARG B N 1
ATOM 4686 C CA . ARG B 1 321 ? 8.629 39.512 4.080 1.00 25.47 366 ARG B CA 1
ATOM 4687 C C . ARG B 1 321 ? 9.344 39.049 2.822 1.00 24.76 366 ARG B C 1
ATOM 4688 O O . ARG B 1 321 ? 9.094 37.973 2.279 1.00 25.72 366 ARG B O 1
ATOM 4696 N N . THR B 1 322 ? 10.302 39.844 2.365 1.00 23.45 367 THR B N 1
ATOM 4697 C CA . THR B 1 322 ? 11.154 39.549 1.207 1.00 21.48 367 THR B CA 1
ATOM 4698 C C . THR B 1 322 ? 11.884 38.236 1.377 1.00 21.91 367 THR B C 1
ATOM 4699 O O . THR B 1 322 ? 11.939 37.375 0.489 1.00 25.73 367 THR B O 1
ATOM 4703 N N . PHE B 1 323 ? 12.559 38.109 2.528 1.00 19.59 368 PHE B N 1
ATOM 4704 C CA . PHE B 1 323 ? 13.271 36.901 2.884 1.00 18.21 368 PHE B CA 1
ATOM 4705 C C . PHE B 1 323 ? 12.327 35.702 2.817 1.00 20.14 368 PHE B C 1
ATOM 4706 O O . PHE B 1 323 ? 12.647 34.714 2.149 1.00 20.82 368 PHE B O 1
ATOM 4714 N N . ALA B 1 324 ? 11.188 35.785 3.488 1.00 21.72 369 ALA B N 1
ATOM 4715 C CA . ALA B 1 324 ? 10.229 34.674 3.513 1.00 24.40 369 ALA B CA 1
ATOM 4716 C C . ALA B 1 324 ? 9.770 34.250 2.140 1.00 23.88 369 ALA B C 1
ATOM 4717 O O . ALA B 1 324 ? 9.727 33.057 1.817 1.00 23.42 369 ALA B O 1
ATOM 4719 N N . ARG B 1 325 ? 9.427 35.205 1.295 1.00 22.97 370 ARG B N 1
ATOM 4720 C CA . ARG B 1 325 ? 8.968 34.988 -0.064 1.00 23.75 370 ARG B CA 1
ATOM 4721 C C . ARG B 1 325 ? 9.988 34.304 -0.969 1.00 24.50 370 ARG B C 1
ATOM 4722 O O . ARG B 1 325 ? 9.697 33.342 -1.676 1.00 26.10 370 ARG B O 1
ATOM 4730 N N . GLU B 1 326 ? 11.230 34.791 -0.882 1.00 21.21 371 GLU B N 1
ATOM 4731 C CA . GLU B 1 326 ? 12.299 34.261 -1.713 1.00 20.26 371 GLU B CA 1
ATOM 4732 C C . GLU B 1 326 ? 12.892 32.970 -1.273 1.00 21.61 371 GLU B C 1
ATOM 4733 O O . GLU B 1 326 ? 13.299 32.106 -2.037 1.00 23.97 371 GLU B O 1
ATOM 4739 N N . MET B 1 327 ? 13.064 32.847 0.076 1.00 25.38 372 MET B N 1
ATOM 4740 C CA . MET B 1 327 ? 13.771 31.651 0.514 1.00 27.39 372 MET B CA 1
ATOM 4741 C C . MET B 1 327 ? 13.067 30.587 1.275 1.00 22.41 372 MET B C 1
ATOM 4742 O O . MET B 1 327 ? 13.525 29.442 1.337 1.00 27.67 372 MET B O 1
ATOM 4747 N N . GLY B 1 328 ? 11.855 30.887 1.806 1.00 28.30 373 GLY B N 1
ATOM 4748 C CA . GLY B 1 328 ? 11.123 29.823 2.527 1.00 32.05 373 GLY B CA 1
ATOM 4749 C C . GLY B 1 328 ? 10.381 29.040 1.426 1.00 40.69 373 GLY B C 1
ATOM 4750 O O . GLY B 1 328 ? 10.225 29.627 0.355 1.00 41.81 373 GLY B O 1
ATOM 4751 N N . GLU B 1 329 ? 10.076 27.787 1.675 1.00 49.54 374 GLU B N 1
ATOM 4752 C CA . GLU B 1 329 ? 9.339 26.978 0.704 1.00 59.97 374 GLU B CA 1
ATOM 4753 C C . GLU B 1 329 ? 8.033 27.689 0.293 1.00 63.47 374 GLU B C 1
ATOM 4754 O O . GLU B 1 329 ? 7.462 28.352 1.203 1.00 65.86 374 GLU B O 1
#

Nearest PDB structures (foldseek):
  1e2k-assembly1_B  TM=1.003E+00  e=4.261E-57  Human alphaherpesvirus 1 strain 17
  1e2j-assembly1_B  TM=9.987E-01  e=4.547E-52  Human alphaherpesvirus 1 strain 17
  4oqn-assembly1_B  TM=9.858E-01  e=4.547E-52  Human alphaherpesvirus 1 strain 17
  3rdp-assembly1_B  TM=9.896E-01  e=1.158E-51  Human alphaherpesvirus 1 strain 17
  1p7c-assembly1_B  TM=9.769E-01  e=1.946E-51  Human alphaherpesvirus 1 strain 17

Radius of gyration: 24.11 Å; Cα contacts (8 Å, |Δi|>4): 1138; chains: 2; bounding box: 66×61×62 Å

InterPro domains:
  IPR001889 Herpesvirus thymidine kinase [MF_04029] (44-369)
  IPR001889 Herpesvirus thymidine kinase [PF00693] (56-329)
  IPR027417 P-loop containing nucleoside triphosphate hydrolase [G3DSA:3.40.50.300] (46-376)
  IPR027417 P-loop containing nucleoside triphosphate hydrolase [SSF52540] (46-368)

Organism: Human herpesvirus 1 (strain 17) (NCBI:txid10299)

B-factor: mean 32.71, std 16.13, range [14.36, 120.26]

Solvent-accessible surface area: 23980 Å² total; per-residue (Å²): 114,43,27,1,5,5,3,5,2,1,0,7,19,4,3,4,12,33,36,3,2,86,59,22,61,110,142,91,46,16,28,5,21,22,0,6,43,1,10,83,100,12,6,37,93,59,4,10,29,61,10,21,46,7,2,83,111,32,88,122,63,119,26,61,58,46,73,0,9,41,26,0,6,16,5,9,6,21,25,6,4,0,16,5,0,6,15,12,30,6,30,64,44,17,16,43,108,47,68,156,122,27,52,2,20,1,6,10,7,20,12,5,1,1,5,8,0,0,32,0,0,0,4,48,58,28,43,0,8,56,1,20,13,1,0,3,0,0,6,16,3,29,57,33,40,52,1,2,0,1,0,4,21,40,12,71,80,109,96,0,45,87,29,2,46,174,72,61,59,44,35,27,95,91,27,94,61,0,1,47,9,0,66,117,0,8,36,13,2,20,39,0,2,124,0,6,82,59,42,10,40,15,122,130,14,43,43,73,27,79,70,90,78,132,95,21,95,1,23,78,0,0,0,31,9,2,115,5,107,84,0,41,21,141,114,39,84,24,46,52,0,0,5,22,0,0,44,4,0,19,122,24,0,131,56,1,54,41,34,85,2,70,1,58,55,66,58,38,19,0,68,67,26,6,88,138,42,42,107,53,10,23,34,2,69,3,65,60,106,36,0,28,86,75,2,8,76,16,0,94,18,2,31,189,30,0,12,177,196,49,21,1,6,4,0,4,0,0,0,5,33,24,3,13,13,66,65,2,0,98,56,8,26,82,91,35,49,199,108,63,16,11,23,4,21,52,0,25,38,2,15,109,100,11,4,43,91,70,4,34,50,60,9,22,68,8,3,59,94,32,90,115,66,89,34,58,58,45,64,0,10,38,29,0,2,12,6,8,7,20,23,5,2,0,15,4,0,4,12,15,30,2,36,62,32,16,16,44,88,48,214,50,103,117,31,46,0,14,0,1,10,3,18,10,4,0,1,5,6,0,0,33,0,0,0,5,45,58,28,42,0,7,54,3,20,14,0,0,2,0,0,5,16,3,25,65,30,23,53,1,1,0,1,0,4,19,43,10,63,84,94,143,0,57,112,87,15,83,148,143,85,123,97,36,90,60,2,4,45,8,0,63,87,0,8,16,16,3,2,22,0,0,56,0,21,78,51,62,12,45,15,122,139,7,32,68,103,14,98,47,135,73,191,105,98,0,78,41,30,116,112,22,93,0,24,71,0,0,0,26,10,1,83,7,110,84,0,54,19,137,114,40,85,17,40,53,0,0,5,21,0,0,40,5,0,12,75,22,0,118,58,1,48,4,23,51,0,73,7,59,79,68,75,49,12,4,61,81,26,2,84,127,46,27,82,44,12,40,21,1,57,17,73,64,130,31,0,28,86,68,2,14,92,16,0,86,22,2,32,184,27,0,10,179

Sequence (624 aa):
MPTLLRVYIDGPHGMGKTTTTQLLVADDIVYVPEPMTYWRVLGASETIANIYTTQHRLDQGEISAGDAAVVMTSAQITMGMPYAVTDAVLAPHIGGEAGPPPALTLIFDRHPIAALLCYPAARYLMGSMTPQAVLAFVALIPPTLPGTNIVLGALPEDRHIDRLAKRQRPGERLDLAMLAAIRRVYGLLANTVRYLQCGGSWREDWGQLSGTGPRPHIGDTLFTLFRAPELLAPNGDLYNVFAWALDVLAKRLRSMHVFILDYDQSPAGCRDALLQLTSGMVQTHVTTPGSIPTICDLARTFAREMGEMPTLLRVYIDGPHGMGKTTTTQLLVALGSRDDIVYVPEPMTYWRVLGASETIANIYTTQHRLDQGEISAGDAAVVMTSAQITMGMPYAVTDAVLAPHIGGEAHAPPPALTLIFDRHPIAALLCYPAARYLMGSMTPQAVLAFVALIPPTLPGTNIVLGALPEDRHIDRLAKRERLDLAMLAAIRRVYGLLANTVRYLQCGGSWREDWGQLSGTAVPQSNAGPRPHIGDTLFTLFRAPELLAPNGDLYNVFAWALDVLAKRLRSMHVFILDYDQSPAGCRDALLQLTSGMVQTHVTTPGSIPTICDLARTFAREMGE